Protein AF-A0A6P2CRV0-F1 (afdb_monomer_lite)

Organism: NCBI:txid1210884

Foldseek 3Di:
DDDDPPPPPVVVVVVVVVVVVVFQFLFFWDFPCPALLLLLQVVLCLVCALQQQFAFPFRDPPQPLLLLQVLLLVLLLLVLLQPPDPDHDQAAEEEEEPCRLVSSVLSNLVNNVVVCVVVVHCNSVRAEYEDEYLRPSNQVQSVVLCVCVPRPPRYDYDNADLLGRLVGQCPDPVNDDPDLQRHQEYEAAANLQSFDKKKKAAACAFQQDDPDRDGDHHGFMWIKIKTKTFAPPDDCVVQDPDDSVLSSCLSPDPDSVSSNVCSSVLVRMDMDIDIGTDDLVVDPLSQLVVVVRPVDHGMDMGSNRSVSSVLNNQLNHDQSHKYKYKWFAACVPPDGRHDDDFDDRRSHTGGTDDVVSSCCCQAPVSSVVPCPPRPHKDWAFAPAAAPGIGIIMIHNCQDPSSSVSSNVSRHNVLVVLLVVLLVQLVVCLVVLVLVSNLVSLVSNCVSSVSRLVSLLVNLQCCCPSVVVLVVSLVSLVSSCVSPVRAALSSLLSNLSSCVSVVVLVVSLVSLVSSCVNRVLDLSSLQSVLVSCVVVPVLVSSLVSLVSSCVSPPVCPCVVVSVVSNVVSVVVVVVVVVVVVVVVVVVVVVDPPPDDDDDDDDDDDDDDDDDDDDDDDD

Sequence (617 aa):
MRISYRAGASSIVHLFGTAQSDRIVLQDFTPLADSLEWELGARYFARRGSDAFFTERVPVPFVVNNNGLHSRHAAEVLFSALTFDETPVEQIIVLELGIGLGLFARYFLDAFRDLCIARGADYYDRITYVAADYSERMLLDAVRRGTFQNHPGRYVLRVIDALDPQTAILCDPLLQGATDRPLSAVFLNYVLDCLPTTVLCAGPELTVGAPCSTVYAHGSLHQLCVRTCLARGVDLREYTEYTCTDLVHLAGSANPAERESLLDLFGLFASEYDYRPVRCEDLPYSALIADAVPNREGLMVHCYGAIASLEKILALLHARGIILVNDYPGLEGFESGAQFEHQRYGNGVFVGINFDLLKRYFTDWSCAAGSEFLGSVDWVEPEQSGSQICSRLLGRNINSEVAATFRRCFDGSISLVQDRSAESARVFAEQGRFESAATAYRTALESAPWDWLMINEGANFLTFGLGAAQTGLELARAGLELNPCCSSDLWNSYGDALFALGLVARARSAYKRALDICADDVQARYNLAWVFLHFKEHGEALRVIGEALARDWRGTFRDRLLQKQAEIMADLSRRTQQETRTLLNRVSLYPRSSGNHVTEAQVRNKGHDMRRGVDLM

InterPro domains:
  IPR011990 Tetratricopeptide-like helical domain superfamily [G3DSA:1.25.40.10] (403-590)
  IPR011990 Tetratricopeptide-like helical domain superfamily [SSF48452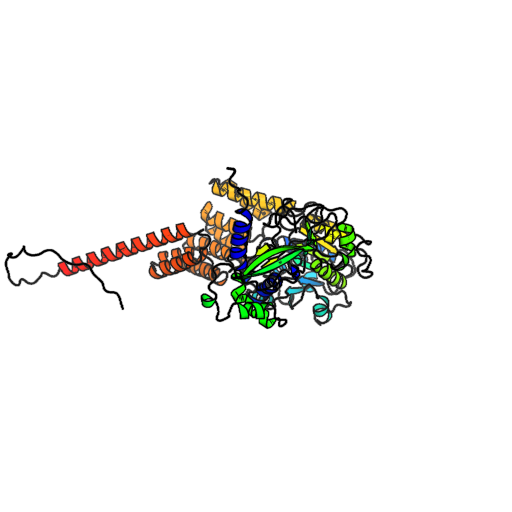] (425-549)
  IPR029063 S-adenosyl-L-methionine-dependent methyltransferase superfamily [SSF53335] (69-197)

pLDDT: mean 83.49, std 17.17, range [29.59, 98.62]

Radius of gyration: 31.62 Å; chains: 1; bounding box: 91×59×115 Å

Structure (mmCIF, N/CA/C/O backbone):
data_AF-A0A6P2CRV0-F1
#
_entry.id   AF-A0A6P2CRV0-F1
#
loop_
_atom_site.group_PDB
_atom_site.id
_atom_site.type_symbol
_atom_site.label_atom_id
_atom_site.label_alt_id
_atom_site.label_comp_id
_atom_site.label_asym_id
_atom_site.label_entity_id
_atom_site.label_seq_id
_atom_site.pdbx_PDB_ins_code
_atom_site.Cartn_x
_atom_site.Cartn_y
_atom_site.Cartn_z
_atom_site.occupancy
_atom_site.B_iso_or_equiv
_atom_site.auth_seq_id
_atom_site.auth_comp_id
_atom_site.auth_asym_id
_atom_site.auth_atom_id
_atom_site.pdbx_PDB_model_num
ATOM 1 N N . MET A 1 1 ? 68.441 -4.371 21.618 1.00 37.34 1 MET A N 1
ATOM 2 C CA . MET A 1 1 ? 67.514 -5.513 21.480 1.00 37.34 1 MET A CA 1
ATOM 3 C C . MET A 1 1 ? 66.153 -4.958 21.058 1.00 37.34 1 MET A C 1
ATOM 5 O O . MET A 1 1 ? 65.368 -4.556 21.901 1.00 37.34 1 MET A O 1
ATOM 9 N N . ARG A 1 2 ? 65.934 -4.775 19.746 1.00 35.38 2 ARG A N 1
ATOM 10 C CA . ARG A 1 2 ? 64.647 -4.318 19.192 1.00 35.38 2 ARG A CA 1
ATOM 11 C C . ARG A 1 2 ? 63.763 -5.554 19.040 1.00 35.38 2 ARG A C 1
ATOM 13 O O . ARG A 1 2 ? 64.056 -6.399 18.201 1.00 35.38 2 ARG A O 1
ATOM 20 N N . ILE A 1 3 ? 62.743 -5.681 19.883 1.00 37.97 3 ILE A N 1
ATOM 21 C CA . ILE A 1 3 ? 61.739 -6.740 19.759 1.00 37.97 3 ILE A CA 1
ATOM 22 C C . ILE A 1 3 ? 60.905 -6.430 18.512 1.00 37.97 3 ILE A C 1
ATOM 24 O O . ILE A 1 3 ? 60.289 -5.372 18.399 1.00 37.97 3 ILE A O 1
ATOM 28 N N . SER A 1 4 ? 60.968 -7.341 17.546 1.00 37.44 4 SER A N 1
ATOM 29 C CA . SER A 1 4 ? 60.244 -7.297 16.279 1.00 37.44 4 SER A CA 1
ATOM 30 C C . SER A 1 4 ? 58.747 -7.529 16.515 1.00 37.44 4 SER A C 1
ATOM 32 O O . SER A 1 4 ? 58.305 -8.663 16.680 1.00 37.44 4 SER A O 1
ATOM 34 N N . TYR A 1 5 ? 57.952 -6.459 16.511 1.00 43.19 5 TYR A N 1
ATOM 35 C CA . TYR A 1 5 ? 56.484 -6.505 16.449 1.00 43.19 5 TYR A CA 1
ATOM 36 C C . TYR A 1 5 ? 56.017 -6.710 14.993 1.00 43.19 5 TYR A C 1
ATOM 38 O O . TYR A 1 5 ? 55.410 -5.830 14.390 1.00 43.19 5 TYR A O 1
ATOM 46 N N . ARG A 1 6 ? 56.342 -7.851 14.370 1.00 44.16 6 ARG A N 1
ATOM 47 C CA . ARG A 1 6 ? 55.861 -8.174 13.003 1.00 44.16 6 ARG A CA 1
ATOM 48 C C . ARG A 1 6 ? 55.024 -9.452 12.886 1.00 44.16 6 ARG A C 1
ATOM 50 O O . ARG A 1 6 ? 54.582 -9.769 11.791 1.00 44.16 6 ARG A O 1
ATOM 57 N N . ALA A 1 7 ? 54.723 -10.137 13.991 1.00 44.84 7 ALA A N 1
ATOM 58 C CA . ALA A 1 7 ? 53.952 -11.390 13.984 1.00 44.84 7 ALA A CA 1
ATOM 59 C C . ALA A 1 7 ? 52.490 -11.268 14.485 1.00 44.84 7 ALA A C 1
ATOM 61 O O . ALA A 1 7 ? 51.840 -12.284 14.702 1.00 44.84 7 ALA A O 1
ATOM 62 N N . GLY A 1 8 ? 51.959 -10.052 14.687 1.00 47.91 8 GLY A N 1
ATOM 63 C CA . GLY A 1 8 ? 50.631 -9.844 15.298 1.00 47.91 8 GLY A CA 1
ATOM 64 C C . GLY A 1 8 ? 49.461 -9.653 14.323 1.00 47.91 8 GLY A C 1
ATOM 65 O O . GLY A 1 8 ? 48.371 -10.151 14.576 1.00 47.91 8 GLY A O 1
ATOM 66 N N . ALA A 1 9 ? 49.663 -8.968 13.194 1.00 49.88 9 ALA A N 1
ATOM 67 C CA . ALA A 1 9 ? 48.550 -8.552 12.330 1.00 49.88 9 ALA A CA 1
ATOM 68 C C . ALA A 1 9 ? 47.923 -9.712 11.530 1.00 49.88 9 ALA A C 1
ATOM 70 O O . ALA A 1 9 ? 46.704 -9.816 11.465 1.00 49.88 9 ALA A O 1
ATOM 71 N N . SER A 1 10 ? 48.741 -10.620 10.982 1.00 55.94 10 SER A N 1
ATOM 72 C CA . SER A 1 10 ? 48.258 -11.777 10.203 1.00 55.94 10 SER A CA 1
ATOM 73 C C . SER A 1 10 ? 47.468 -12.778 11.064 1.00 55.94 10 SER A C 1
ATOM 75 O O . SER A 1 10 ? 46.445 -13.297 10.634 1.00 55.94 10 SER A O 1
ATOM 77 N N . SER A 1 11 ? 47.883 -12.969 12.323 1.00 63.06 11 SER A N 1
ATOM 78 C CA . SER A 1 11 ? 47.183 -13.821 13.297 1.00 63.06 11 SER A CA 1
ATOM 79 C C . SER A 1 11 ? 45.819 -13.243 13.694 1.00 63.06 11 SER A C 1
ATOM 81 O O . SER A 1 11 ? 44.827 -13.963 13.723 1.00 63.06 11 SER A O 1
ATOM 83 N N . ILE A 1 12 ? 45.734 -11.926 13.919 1.00 61.75 12 ILE A N 1
ATOM 84 C CA . ILE A 1 12 ? 44.473 -11.251 14.260 1.00 61.75 12 ILE A CA 1
ATOM 85 C C . ILE A 1 12 ? 43.500 -11.265 13.073 1.00 61.75 12 ILE A C 1
ATOM 87 O O . ILE A 1 12 ? 42.342 -11.627 13.252 1.00 61.75 12 ILE A O 1
ATOM 91 N N . VAL A 1 13 ? 43.960 -10.938 11.860 1.00 66.31 13 VAL A N 1
ATOM 92 C CA . VAL A 1 13 ? 43.127 -10.987 10.641 1.00 66.31 13 VAL A CA 1
ATOM 93 C C . VAL A 1 13 ? 42.628 -12.407 10.373 1.00 66.31 13 VAL A C 1
ATOM 95 O O . VAL A 1 13 ? 41.456 -12.591 10.059 1.00 66.31 13 VAL A O 1
ATOM 98 N N . HIS A 1 14 ? 43.476 -13.419 10.568 1.00 67.25 14 HIS A N 1
ATOM 99 C CA . HIS A 1 14 ? 43.071 -14.817 10.454 1.00 67.25 14 HIS A CA 1
ATOM 100 C C . HIS A 1 14 ? 42.007 -15.195 11.494 1.00 67.25 14 HIS A C 1
ATOM 102 O O . HIS A 1 14 ? 41.016 -15.824 11.137 1.00 67.25 14 HIS A O 1
ATOM 108 N N . LEU A 1 15 ? 42.170 -14.796 12.762 1.00 65.94 15 LEU A N 1
ATOM 109 C CA . LEU A 1 15 ? 41.184 -15.046 13.824 1.00 65.94 15 LEU A CA 1
ATOM 110 C C . LEU A 1 15 ? 39.828 -14.390 13.523 1.00 65.94 15 LEU A C 1
ATOM 112 O O . LEU A 1 15 ? 38.793 -15.034 13.688 1.00 65.94 15 LEU A O 1
ATOM 116 N N . PHE A 1 16 ? 39.827 -13.147 13.029 1.00 63.06 16 PHE A N 1
ATOM 117 C CA . PHE A 1 16 ? 38.606 -12.480 12.562 1.00 63.06 16 PHE A CA 1
ATOM 118 C C . PHE A 1 16 ? 37.990 -13.197 11.354 1.00 63.06 16 PHE A C 1
ATOM 120 O O . PHE A 1 16 ? 36.783 -13.424 11.340 1.00 63.06 16 PHE A O 1
ATOM 127 N N . GLY A 1 17 ? 38.807 -13.612 10.382 1.00 62.59 17 GLY A N 1
ATOM 128 C CA . GLY A 1 17 ? 38.358 -14.364 9.210 1.00 62.59 17 GLY A CA 1
ATOM 129 C C . GLY A 1 17 ? 37.739 -15.716 9.569 1.00 62.59 17 GLY A C 1
ATOM 130 O O . GLY A 1 17 ? 36.696 -16.062 9.027 1.00 62.59 17 GLY A O 1
ATOM 131 N N . THR A 1 18 ? 38.315 -16.438 10.539 1.00 61.38 18 THR A N 1
ATOM 132 C CA . THR A 1 18 ? 37.772 -17.724 11.019 1.00 61.38 18 THR A CA 1
ATOM 133 C C . THR A 1 18 ? 36.414 -17.526 11.704 1.00 61.38 18 THR A C 1
ATOM 135 O O . THR A 1 18 ? 35.458 -18.229 11.401 1.00 61.38 18 THR A O 1
ATOM 138 N N . ALA A 1 19 ? 36.278 -16.502 12.557 1.00 63.19 19 ALA A N 1
ATOM 139 C CA . ALA A 1 19 ? 34.992 -16.168 13.181 1.00 63.19 19 ALA A CA 1
ATOM 140 C C . ALA A 1 19 ? 33.930 -15.694 12.161 1.00 63.19 19 ALA A C 1
ATOM 142 O O . ALA A 1 19 ? 32.720 -15.852 12.366 1.00 63.19 19 ALA A O 1
ATOM 143 N N . GLN A 1 20 ? 34.365 -15.095 11.049 1.00 65.62 20 GLN A N 1
ATOM 144 C CA . GLN A 1 20 ? 33.483 -14.685 9.959 1.00 65.62 20 GLN A CA 1
ATOM 145 C C . GLN A 1 20 ? 33.028 -15.869 9.096 1.00 65.62 20 GLN A C 1
ATOM 147 O O . GLN A 1 20 ? 31.849 -15.895 8.737 1.00 65.62 20 GLN A O 1
ATOM 152 N N . SER A 1 21 ? 33.906 -16.844 8.826 1.00 64.81 21 SER A N 1
ATOM 153 C CA . SER A 1 21 ? 33.663 -17.985 7.929 1.00 64.81 21 SER A CA 1
ATOM 154 C C . SER A 1 21 ? 32.690 -19.042 8.452 1.00 64.81 21 SER A C 1
ATOM 156 O O . SER A 1 21 ? 32.207 -19.844 7.664 1.00 64.81 21 SER A O 1
ATOM 158 N N . ASP A 1 22 ? 32.354 -19.031 9.743 1.00 69.75 22 ASP A N 1
ATOM 159 C CA . ASP A 1 22 ? 31.421 -20.000 10.348 1.00 69.75 22 ASP A CA 1
ATOM 160 C C . ASP A 1 22 ? 29.949 -19.790 9.934 1.00 69.75 22 ASP A C 1
ATOM 162 O O . ASP A 1 22 ? 29.047 -20.487 10.405 1.00 69.75 22 ASP A O 1
ATOM 166 N N . ARG A 1 23 ? 29.669 -18.803 9.075 1.00 81.62 23 ARG A N 1
ATOM 167 C CA . ARG A 1 23 ? 28.313 -18.495 8.624 1.00 81.62 23 ARG A CA 1
ATOM 168 C C . ARG A 1 23 ? 27.905 -19.395 7.460 1.00 81.62 23 ARG A C 1
ATOM 170 O O . ARG A 1 23 ? 28.630 -19.548 6.484 1.00 81.62 23 ARG A O 1
ATOM 177 N N . ILE A 1 24 ? 26.696 -19.936 7.546 1.00 88.38 24 ILE A N 1
ATOM 178 C CA . ILE A 1 24 ? 26.139 -20.817 6.521 1.00 88.38 24 ILE A CA 1
ATOM 179 C C . ILE A 1 24 ? 25.620 -19.964 5.368 1.00 88.38 24 ILE A C 1
ATOM 181 O O . ILE A 1 24 ? 24.669 -19.198 5.538 1.00 88.38 24 ILE A O 1
ATOM 185 N N . VAL A 1 25 ? 26.261 -20.101 4.211 1.00 91.94 25 VAL A N 1
ATOM 186 C CA . VAL A 1 25 ? 25.863 -19.448 2.962 1.00 91.94 25 VAL A CA 1
ATOM 187 C C . VAL A 1 25 ? 24.819 -20.321 2.274 1.00 91.94 25 VAL A C 1
ATOM 189 O O . VAL A 1 25 ? 25.104 -21.471 1.954 1.00 91.94 25 VAL A O 1
ATOM 192 N N . LEU A 1 26 ? 23.619 -19.780 2.064 1.00 93.31 26 LEU A N 1
ATOM 193 C CA . LEU A 1 26 ? 22.522 -20.455 1.362 1.00 93.31 26 LEU A CA 1
ATOM 194 C C . LEU A 1 26 ? 22.611 -20.228 -0.149 1.00 93.31 26 LEU A C 1
ATOM 196 O O . LEU A 1 26 ? 22.396 -21.148 -0.930 1.00 93.31 26 LEU A O 1
ATOM 200 N N . GLN A 1 27 ? 22.973 -19.010 -0.549 1.00 94.25 27 GLN A N 1
ATOM 201 C CA . GLN A 1 27 ? 23.229 -18.619 -1.931 1.00 94.25 27 GLN A CA 1
ATOM 202 C C . GLN A 1 27 ? 24.387 -17.620 -1.927 1.00 94.25 27 GLN A C 1
ATOM 204 O O . GLN A 1 27 ? 24.318 -16.629 -1.201 1.00 94.25 27 GLN A O 1
ATOM 209 N N . ASP A 1 28 ? 25.451 -17.884 -2.689 1.00 93.75 28 ASP A N 1
ATOM 210 C CA . ASP A 1 28 ? 26.589 -16.960 -2.803 1.00 93.75 28 ASP A CA 1
ATOM 211 C C . ASP A 1 28 ? 26.215 -15.700 -3.608 1.00 93.75 28 ASP A C 1
ATOM 213 O O . ASP A 1 28 ? 25.106 -15.594 -4.128 1.00 93.75 28 ASP A O 1
ATOM 217 N N . PHE A 1 29 ? 27.132 -14.734 -3.696 1.00 92.25 29 PHE A N 1
ATOM 218 C CA . PHE A 1 29 ? 26.901 -13.458 -4.375 1.00 92.25 29 PHE A CA 1
ATOM 219 C C . PHE A 1 29 ? 26.375 -13.628 -5.806 1.00 92.25 29 PHE A C 1
ATOM 221 O O . PHE A 1 29 ? 27.089 -14.090 -6.695 1.00 92.25 29 PHE A O 1
ATOM 228 N N . THR A 1 30 ? 25.152 -13.154 -6.026 1.00 94.31 30 THR A N 1
ATOM 229 C CA . THR A 1 30 ? 24.464 -13.107 -7.323 1.00 94.31 30 THR A CA 1
ATOM 230 C C . THR A 1 30 ? 23.858 -11.713 -7.528 1.00 94.31 30 THR A C 1
ATOM 232 O O . THR A 1 30 ? 23.658 -11.018 -6.525 1.00 94.31 30 THR A O 1
ATOM 235 N N . PRO A 1 31 ? 23.586 -11.247 -8.763 1.00 94.94 31 PRO A N 1
ATOM 236 C CA . PRO A 1 31 ? 22.945 -9.950 -8.980 1.00 94.94 31 PRO A CA 1
ATOM 237 C C . PRO A 1 31 ? 21.653 -9.801 -8.169 1.00 94.94 31 PRO A C 1
ATOM 239 O O . PRO A 1 31 ? 20.939 -10.779 -7.957 1.00 94.94 31 PRO A O 1
ATOM 242 N N . LEU A 1 32 ? 21.352 -8.580 -7.715 1.00 91.81 32 LEU A N 1
ATOM 243 C CA . LEU A 1 32 ? 20.224 -8.302 -6.813 1.00 91.81 32 LEU A CA 1
ATOM 244 C C . LEU A 1 32 ? 18.906 -8.967 -7.250 1.00 91.81 32 LEU A C 1
ATOM 246 O O . LEU A 1 32 ? 18.304 -9.684 -6.454 1.00 91.81 32 LEU A O 1
ATOM 250 N N . ALA A 1 33 ? 18.484 -8.768 -8.499 1.00 93.12 33 ALA A N 1
ATOM 251 C CA . ALA A 1 33 ? 17.225 -9.314 -9.015 1.00 93.12 33 ALA A CA 1
ATOM 252 C C . ALA A 1 33 ? 17.201 -10.852 -9.135 1.00 93.12 33 ALA A C 1
ATOM 254 O O . ALA A 1 33 ? 16.123 -11.439 -9.161 1.00 93.12 33 ALA A O 1
ATOM 255 N N . ASP A 1 34 ? 18.371 -11.498 -9.169 1.00 93.19 34 ASP A N 1
ATOM 256 C CA . ASP A 1 34 ? 18.525 -12.960 -9.229 1.00 93.19 34 ASP A CA 1
ATOM 257 C C . ASP A 1 34 ? 18.710 -13.582 -7.833 1.00 93.19 34 ASP A C 1
ATOM 259 O O . ASP A 1 34 ? 18.893 -14.796 -7.682 1.00 93.19 34 ASP A O 1
ATOM 263 N N . SER A 1 35 ? 18.735 -12.749 -6.792 1.00 92.56 35 SER A N 1
ATOM 264 C CA . SER A 1 35 ? 18.952 -13.207 -5.428 1.00 92.56 35 SER A CA 1
ATOM 265 C C . SER A 1 35 ? 17.733 -13.939 -4.877 1.00 92.56 35 SER A C 1
ATOM 267 O O . SER A 1 35 ? 16.580 -13.601 -5.150 1.00 92.56 35 SER A O 1
ATOM 269 N N . LEU A 1 36 ? 18.001 -14.925 -4.024 1.00 91.38 36 LEU A N 1
ATOM 270 C CA . LEU A 1 36 ? 16.984 -15.646 -3.269 1.00 91.38 36 LEU A CA 1
ATOM 271 C C . LEU A 1 36 ? 16.141 -14.677 -2.429 1.00 91.38 36 LEU A C 1
ATOM 273 O O . LEU A 1 36 ? 14.947 -14.882 -2.263 1.00 91.38 36 LEU A O 1
ATOM 277 N N . GLU A 1 37 ? 16.753 -13.603 -1.932 1.00 89.06 37 GLU A N 1
ATOM 278 C CA . GLU A 1 37 ? 16.085 -12.539 -1.178 1.00 89.06 37 GLU A CA 1
ATOM 279 C C . GLU A 1 37 ? 15.044 -11.800 -2.028 1.00 89.06 37 GLU A C 1
ATOM 281 O O . GLU A 1 37 ? 13.920 -11.598 -1.572 1.00 89.06 37 GLU A O 1
ATOM 286 N N . TRP A 1 38 ? 15.381 -11.453 -3.275 1.00 90.31 38 TRP A N 1
ATOM 287 C CA . TRP A 1 38 ? 14.447 -10.820 -4.208 1.00 90.31 38 TRP A CA 1
ATOM 288 C C . TRP A 1 38 ? 13.269 -11.746 -4.537 1.00 90.31 38 TRP A C 1
ATOM 290 O O . TRP A 1 38 ? 12.105 -11.354 -4.443 1.00 90.31 38 TRP A O 1
ATOM 300 N N . GLU A 1 39 ? 13.561 -13.011 -4.850 1.00 90.50 39 GLU A N 1
ATOM 301 C CA . GLU A 1 39 ? 12.539 -14.008 -5.174 1.00 90.50 39 GLU A CA 1
ATOM 302 C C . GLU A 1 39 ? 11.601 -14.302 -3.994 1.00 90.50 39 GLU A C 1
ATOM 304 O O . GLU A 1 39 ? 10.376 -14.293 -4.150 1.00 90.50 39 GLU A O 1
ATOM 309 N N . LEU A 1 40 ? 12.155 -14.576 -2.808 1.00 89.81 40 LEU A N 1
ATOM 310 C CA . LEU A 1 40 ? 11.357 -14.855 -1.615 1.00 89.81 40 LEU A CA 1
ATOM 311 C C . LEU A 1 40 ? 10.560 -13.620 -1.185 1.00 89.81 40 LEU A C 1
ATOM 313 O O . LEU A 1 40 ? 9.418 -13.772 -0.751 1.00 89.81 40 LEU A O 1
ATOM 317 N N . GLY A 1 41 ? 11.105 -12.413 -1.364 1.00 87.88 41 GLY A N 1
ATOM 318 C CA . GLY A 1 41 ? 10.395 -11.161 -1.114 1.00 87.88 41 GLY A CA 1
ATOM 319 C C . GLY A 1 41 ? 9.150 -10.997 -1.986 1.00 87.88 41 GLY A C 1
ATOM 320 O O . GLY A 1 41 ? 8.075 -10.694 -1.465 1.00 87.88 41 GLY A O 1
ATOM 321 N N . ALA A 1 42 ? 9.250 -11.283 -3.287 1.00 85.00 42 ALA A N 1
ATOM 322 C CA . ALA A 1 42 ? 8.091 -11.273 -4.183 1.00 85.00 42 ALA A CA 1
ATOM 323 C C . ALA A 1 42 ? 7.052 -12.340 -3.784 1.00 85.00 42 ALA A C 1
ATOM 325 O O . ALA A 1 42 ? 5.856 -12.073 -3.664 1.00 85.00 42 ALA A O 1
ATOM 326 N N . ARG A 1 43 ? 7.484 -13.569 -3.484 1.00 86.50 43 ARG A N 1
ATOM 327 C CA . ARG A 1 43 ? 6.549 -14.643 -3.094 1.00 86.50 43 ARG A CA 1
ATOM 328 C C . ARG A 1 43 ? 5.897 -14.436 -1.736 1.00 86.50 43 ARG A C 1
ATOM 330 O O . ARG A 1 43 ? 4.779 -14.900 -1.509 1.00 86.50 43 ARG A O 1
ATOM 337 N N . TYR A 1 44 ? 6.578 -13.750 -0.829 1.00 84.44 44 TYR A N 1
ATOM 338 C CA . TYR A 1 44 ? 6.054 -13.439 0.489 1.00 84.44 44 TYR A CA 1
ATOM 339 C C . TYR A 1 44 ? 4.718 -12.675 0.391 1.00 84.44 44 TYR A C 1
ATOM 341 O O . TYR A 1 44 ? 3.746 -13.063 1.046 1.00 84.44 44 TYR A O 1
ATOM 349 N N . PHE A 1 45 ? 4.608 -11.683 -0.496 1.00 77.81 45 PHE A N 1
ATOM 350 C CA . PHE A 1 45 ? 3.344 -10.980 -0.756 1.00 77.81 45 PHE A CA 1
ATOM 351 C C . PHE A 1 45 ? 2.294 -11.863 -1.427 1.00 77.81 45 PHE A C 1
ATOM 353 O O . PHE A 1 45 ? 1.120 -11.812 -1.049 1.00 77.81 45 PHE A O 1
ATOM 360 N N . ALA A 1 46 ? 2.704 -12.715 -2.373 1.00 84.06 46 ALA A N 1
ATOM 361 C CA . ALA A 1 46 ? 1.803 -13.675 -3.007 1.00 84.06 46 ALA A CA 1
ATOM 362 C C . ALA A 1 46 ? 1.123 -14.590 -1.975 1.00 84.06 46 ALA A C 1
ATOM 364 O O . ALA A 1 46 ? -0.087 -14.813 -2.032 1.00 84.06 46 ALA A O 1
ATOM 365 N N . ARG A 1 47 ? 1.881 -15.064 -0.978 1.00 84.88 47 ARG A N 1
ATOM 366 C CA . ARG A 1 47 ? 1.371 -15.957 0.069 1.00 84.88 47 ARG A CA 1
ATOM 367 C C . ARG A 1 47 ? 0.589 -15.224 1.161 1.00 84.88 47 ARG A C 1
ATOM 369 O O . ARG A 1 47 ? -0.433 -15.737 1.619 1.00 84.88 47 ARG A O 1
ATOM 376 N N . ARG A 1 48 ? 1.055 -14.051 1.607 1.00 82.31 48 ARG A N 1
ATOM 377 C CA . ARG A 1 48 ? 0.441 -13.302 2.724 1.00 82.31 48 ARG A CA 1
ATOM 378 C C . ARG A 1 48 ? -0.788 -12.498 2.307 1.00 82.31 48 ARG A C 1
ATOM 380 O O . ARG A 1 48 ? -1.683 -12.313 3.129 1.00 82.31 48 ARG A O 1
ATOM 387 N N . GLY A 1 49 ? -0.853 -12.034 1.059 1.00 86.12 49 GLY A N 1
ATOM 388 C CA . GLY A 1 49 ? -1.925 -11.158 0.589 1.00 86.12 49 GLY A CA 1
ATOM 389 C C . GLY A 1 49 ? -2.040 -9.885 1.421 1.00 86.12 49 GLY A C 1
ATOM 390 O O . GLY A 1 49 ? -1.037 -9.271 1.784 1.00 86.12 49 GLY A O 1
ATOM 391 N N . SER A 1 50 ? -3.275 -9.515 1.773 1.00 83.00 50 SER A N 1
ATOM 392 C CA . SER A 1 50 ? -3.537 -8.262 2.492 1.00 83.00 50 SER A CA 1
ATOM 393 C C . SER A 1 50 ? -2.946 -8.218 3.908 1.00 83.00 50 SER A C 1
ATOM 395 O O . SER A 1 50 ? -2.748 -7.135 4.456 1.00 83.00 50 SER A O 1
ATOM 397 N N . ASP A 1 51 ? -2.615 -9.367 4.505 1.00 81.06 51 ASP A N 1
ATOM 398 C CA . ASP A 1 51 ? -2.082 -9.426 5.871 1.00 81.06 51 ASP A CA 1
ATOM 399 C C . ASP A 1 51 ? -0.677 -8.814 5.989 1.00 81.06 51 ASP A C 1
ATOM 401 O O . ASP A 1 51 ? -0.297 -8.376 7.083 1.00 81.06 51 ASP A O 1
ATOM 405 N N . ALA A 1 52 ? 0.061 -8.721 4.874 1.00 78.88 52 ALA A N 1
ATOM 406 C CA . ALA A 1 52 ? 1.370 -8.069 4.799 1.00 78.88 52 ALA A CA 1
ATOM 407 C C . ALA A 1 52 ? 1.317 -6.567 5.155 1.00 78.88 52 ALA A C 1
ATOM 409 O O . ALA A 1 52 ? 2.325 -5.983 5.553 1.00 78.88 52 ALA A O 1
ATOM 410 N N . PHE A 1 53 ? 0.139 -5.941 5.061 1.00 77.38 53 PHE A N 1
ATOM 411 C CA . PHE A 1 53 ? -0.063 -4.526 5.385 1.00 77.38 53 PHE A CA 1
ATOM 412 C C . PHE A 1 53 ? -0.416 -4.267 6.856 1.00 77.38 53 PHE A C 1
ATOM 414 O O . PHE A 1 53 ? -0.286 -3.134 7.315 1.00 77.38 53 PHE A O 1
ATOM 421 N N . PHE A 1 54 ? -0.864 -5.283 7.605 1.00 71.25 54 PHE A N 1
ATOM 422 C CA . PHE A 1 54 ? -1.440 -5.085 8.948 1.00 71.25 54 PHE A CA 1
ATOM 423 C C . PHE A 1 54 ? -0.710 -5.826 10.063 1.00 71.25 54 PHE A C 1
ATOM 425 O O . PHE A 1 54 ? -0.667 -5.342 11.188 1.00 71.25 54 PHE A O 1
ATOM 432 N N . THR A 1 55 ? -0.173 -7.013 9.780 1.00 65.69 55 THR A N 1
ATOM 433 C CA . THR A 1 55 ? 0.274 -7.959 10.825 1.00 65.69 55 THR A CA 1
ATOM 434 C C . THR A 1 55 ? 1.791 -8.029 10.981 1.00 65.69 55 THR A C 1
ATOM 436 O O . THR A 1 55 ? 2.313 -8.858 11.719 1.00 65.69 55 THR A O 1
ATOM 439 N N . GLU A 1 56 ? 2.518 -7.159 10.285 1.00 65.69 56 GLU A N 1
ATOM 440 C CA . GLU A 1 56 ? 3.976 -7.190 10.250 1.00 65.69 56 GLU A CA 1
ATOM 441 C C . GLU A 1 56 ? 4.619 -6.233 11.249 1.00 65.69 56 GLU A C 1
ATOM 443 O O . GLU A 1 56 ? 4.081 -5.179 11.591 1.00 65.69 56 GLU A O 1
ATOM 448 N N . ARG A 1 57 ? 5.836 -6.577 11.689 1.00 57.94 57 ARG A N 1
ATOM 449 C CA . ARG A 1 57 ? 6.644 -5.699 12.556 1.00 57.94 57 ARG A CA 1
ATOM 450 C C . ARG A 1 57 ? 6.973 -4.374 11.852 1.00 57.94 57 ARG A C 1
ATOM 452 O O . ARG A 1 57 ? 6.955 -3.299 12.449 1.00 57.94 57 ARG A O 1
ATOM 459 N N . VAL A 1 58 ? 7.258 -4.423 10.560 1.00 56.09 58 VAL A N 1
ATOM 460 C CA . VAL A 1 58 ? 7.421 -3.223 9.736 1.00 56.09 58 VAL A CA 1
ATOM 461 C C . VAL A 1 58 ? 6.452 -3.370 8.571 1.00 56.09 58 VAL A C 1
ATOM 463 O O . VAL A 1 58 ? 6.825 -3.979 7.575 1.00 56.09 58 VAL A O 1
ATOM 466 N N . PRO A 1 59 ? 5.192 -2.920 8.710 1.00 60.16 59 PRO A N 1
ATOM 467 C CA . PRO A 1 59 ? 4.224 -3.049 7.631 1.00 60.16 59 PRO A CA 1
ATOM 468 C C . PRO A 1 59 ? 4.667 -2.220 6.426 1.00 60.16 59 PRO A C 1
ATOM 470 O O . PRO A 1 59 ? 5.340 -1.195 6.574 1.00 60.16 59 PRO A O 1
ATOM 473 N N . VAL A 1 60 ? 4.272 -2.663 5.233 1.00 62.56 60 VAL A N 1
ATOM 474 C CA . VAL A 1 60 ? 4.479 -1.892 4.003 1.00 62.56 60 VAL A CA 1
ATOM 475 C C . VAL A 1 60 ? 3.776 -0.538 4.135 1.00 62.56 60 VAL A C 1
ATOM 477 O O . VAL A 1 60 ? 2.612 -0.515 4.540 1.00 62.56 60 VAL A O 1
ATOM 480 N N . PRO A 1 61 ? 4.432 0.592 3.811 1.00 67.00 61 PRO A N 1
ATOM 481 C CA . PRO A 1 61 ? 3.856 1.929 3.935 1.00 67.00 61 PRO A CA 1
ATOM 482 C C . PRO A 1 61 ? 2.821 2.209 2.829 1.00 67.00 61 PRO A C 1
ATOM 484 O O . PRO A 1 61 ? 2.988 3.090 1.997 1.00 67.00 61 PRO A O 1
ATOM 487 N N . PHE A 1 62 ? 1.705 1.479 2.830 1.00 70.19 62 PHE A N 1
ATOM 488 C CA . PHE A 1 62 ? 0.670 1.564 1.791 1.00 70.19 62 PHE A CA 1
ATOM 489 C C . PHE A 1 62 ? -0.152 2.858 1.844 1.00 70.19 62 PHE A C 1
ATOM 491 O O . PHE A 1 62 ? -0.873 3.190 0.908 1.00 70.19 62 PHE A O 1
ATOM 498 N N . VAL A 1 63 ? -0.090 3.578 2.958 1.00 69.88 63 VAL A N 1
ATOM 499 C CA . VAL A 1 63 ? -0.983 4.691 3.282 1.00 69.88 63 VAL A CA 1
ATOM 500 C C . VAL A 1 63 ? -0.857 5.869 2.304 1.00 69.88 63 VAL A C 1
ATOM 502 O O . VAL A 1 63 ? -1.863 6.509 2.001 1.00 69.88 63 VAL A O 1
ATOM 505 N N . VAL A 1 64 ? 0.340 6.117 1.765 1.00 71.62 64 VAL A N 1
ATOM 506 C CA . VAL A 1 64 ? 0.679 7.354 1.034 1.00 71.62 64 VAL A CA 1
ATOM 507 C C . VAL A 1 64 ? -0.159 7.558 -0.247 1.00 71.62 64 VAL A C 1
ATOM 509 O O . VAL A 1 64 ? -0.557 8.681 -0.537 1.00 71.62 64 VAL A O 1
ATOM 512 N N . ASN A 1 65 ? -0.530 6.496 -0.974 1.00 74.12 65 ASN A N 1
ATOM 513 C CA . ASN A 1 65 ? -1.401 6.570 -2.163 1.00 74.12 65 ASN A CA 1
ATOM 514 C C . ASN A 1 65 ? -2.800 5.998 -1.908 1.00 74.12 65 ASN A C 1
ATOM 516 O O . ASN A 1 65 ? -3.653 6.042 -2.792 1.00 74.12 65 ASN A O 1
ATOM 520 N N . ASN A 1 66 ? -3.059 5.485 -0.704 1.00 82.25 66 ASN A N 1
ATOM 521 C CA . ASN A 1 66 ? -4.341 4.890 -0.334 1.00 82.25 66 ASN A CA 1
ATOM 522 C C . ASN A 1 66 ? -5.168 5.786 0.601 1.00 82.25 66 ASN A C 1
ATOM 524 O O . ASN A 1 66 ? -6.152 5.321 1.170 1.00 82.25 66 ASN A O 1
ATOM 528 N N . ASN A 1 67 ? -4.815 7.066 0.752 1.00 82.31 67 ASN A N 1
ATOM 529 C CA . ASN A 1 67 ? -5.630 8.067 1.454 1.00 82.31 67 ASN A CA 1
ATOM 530 C C . ASN A 1 67 ? -6.747 8.675 0.575 1.00 82.31 67 ASN A C 1
ATOM 532 O O . ASN A 1 67 ? -7.581 9.424 1.070 1.00 82.31 67 ASN A O 1
ATOM 536 N N . GLY A 1 68 ? -6.772 8.356 -0.724 1.00 85.75 68 GLY A N 1
ATOM 537 C CA . GLY A 1 68 ? -7.792 8.792 -1.684 1.00 85.75 68 GLY A CA 1
ATOM 538 C C . GLY A 1 68 ? -7.462 10.062 -2.474 1.00 85.75 68 GLY A C 1
ATOM 539 O O . GLY A 1 68 ? -8.163 10.349 -3.446 1.00 85.75 68 GLY A O 1
ATOM 540 N N . LEU A 1 69 ? -6.395 10.796 -2.131 1.00 87.06 69 LEU A N 1
ATOM 541 C CA . LEU A 1 69 ? -5.992 12.006 -2.859 1.00 87.06 69 LEU A CA 1
ATOM 542 C C . LEU A 1 69 ? -5.548 11.682 -4.291 1.00 87.06 69 LEU A C 1
ATOM 544 O O . LEU A 1 69 ? -6.163 12.145 -5.253 1.00 87.06 69 LEU A O 1
ATOM 548 N N . HIS A 1 70 ? -4.536 10.822 -4.440 1.00 90.38 70 HIS A N 1
ATOM 549 C CA . HIS A 1 70 ? -4.015 10.428 -5.753 1.00 90.38 70 HIS A CA 1
ATOM 550 C C . HIS A 1 70 ? -5.081 9.756 -6.633 1.00 90.38 70 HIS A C 1
ATOM 552 O O . HIS A 1 70 ? -5.106 9.973 -7.842 1.00 90.38 70 HIS A O 1
ATOM 558 N N . SER A 1 71 ? -6.008 8.997 -6.043 1.00 93.69 71 SER A N 1
ATOM 559 C CA . SER A 1 71 ? -7.096 8.332 -6.771 1.00 93.69 71 SER A CA 1
ATOM 560 C C . SER A 1 71 ? -8.101 9.322 -7.364 1.00 93.69 71 SER A C 1
ATOM 562 O O . SER A 1 71 ? -8.524 9.172 -8.509 1.00 93.69 71 SER A O 1
ATOM 564 N N . ARG A 1 72 ? -8.458 10.373 -6.613 1.00 93.19 72 ARG A N 1
ATOM 565 C CA . ARG A 1 72 ? -9.325 11.461 -7.099 1.00 93.19 72 ARG A CA 1
ATOM 566 C C . ARG A 1 72 ? -8.655 12.257 -8.208 1.00 93.19 72 ARG A C 1
ATOM 568 O O . ARG A 1 72 ? -9.270 12.535 -9.233 1.00 93.19 72 ARG A O 1
ATOM 575 N N . HIS A 1 73 ? -7.381 12.570 -8.024 1.00 94.56 73 HIS A N 1
ATOM 576 C CA . HIS A 1 73 ? -6.574 13.254 -9.025 1.00 94.56 73 HIS A CA 1
ATOM 577 C C . HIS A 1 73 ? -6.444 12.436 -10.315 1.00 94.56 73 HIS A C 1
ATOM 579 O O . HIS A 1 73 ? -6.611 12.977 -11.406 1.00 94.56 73 HIS A O 1
ATOM 585 N N . ALA A 1 74 ? -6.252 11.119 -10.213 1.00 97.19 74 ALA A N 1
ATOM 586 C CA . ALA A 1 74 ? -6.270 10.224 -11.366 1.00 97.19 74 ALA A CA 1
ATOM 587 C C . ALA A 1 74 ? -7.633 10.228 -12.087 1.00 97.19 74 ALA A C 1
ATOM 589 O O . ALA A 1 74 ? -7.672 10.227 -13.319 1.00 97.19 74 ALA A O 1
ATOM 590 N N . ALA A 1 75 ? -8.746 10.293 -11.345 1.00 97.88 75 ALA A N 1
ATOM 591 C CA . ALA A 1 75 ? -10.088 10.418 -11.919 1.00 97.88 75 ALA A CA 1
ATOM 592 C C . ALA A 1 75 ? -10.271 11.734 -12.693 1.00 97.88 75 ALA A C 1
ATOM 594 O O . ALA A 1 75 ? -10.814 11.707 -13.797 1.00 97.88 75 ALA A O 1
ATOM 595 N N . GLU A 1 76 ? -9.773 12.864 -12.174 1.00 97.19 76 GLU A N 1
ATOM 596 C CA . GLU A 1 76 ? -9.782 14.149 -12.893 1.00 97.19 76 GLU A CA 1
ATOM 597 C C . GLU A 1 76 ? -8.962 14.097 -14.189 1.00 97.19 76 GLU A C 1
ATOM 599 O O . GLU A 1 76 ? -9.428 14.562 -15.232 1.00 97.19 76 GLU A O 1
ATOM 604 N N . VAL A 1 77 ? -7.765 13.504 -14.145 1.00 97.38 77 VAL A N 1
ATOM 605 C CA . VAL A 1 77 ? -6.893 13.386 -15.324 1.00 97.38 77 VAL A CA 1
ATOM 606 C C . VAL A 1 77 ? -7.532 12.498 -16.394 1.00 97.38 77 VAL A C 1
ATOM 608 O O . VAL A 1 77 ? -7.573 12.899 -17.558 1.00 97.38 77 VAL A O 1
ATOM 611 N N . LEU A 1 78 ? -8.094 11.338 -16.026 1.00 96.88 78 LEU A N 1
ATOM 612 C CA . LEU A 1 78 ? -8.802 10.495 -16.995 1.00 96.88 78 LEU A CA 1
ATOM 613 C C . LEU A 1 78 ? -10.039 11.201 -17.558 1.00 96.88 78 LEU A C 1
ATOM 615 O O . LEU A 1 78 ? -10.282 11.151 -18.761 1.00 96.88 78 LEU A O 1
ATOM 619 N N . PHE A 1 79 ? -10.819 11.877 -16.712 1.00 96.12 79 PHE A N 1
ATOM 620 C CA . PHE A 1 79 ? -12.002 12.606 -17.165 1.00 96.12 79 PHE A CA 1
ATOM 621 C C . PHE A 1 79 ? -11.636 13.681 -18.200 1.00 96.12 79 PHE A C 1
ATOM 623 O O . PHE A 1 79 ? -12.296 13.797 -19.237 1.00 96.12 79 PHE A O 1
ATOM 630 N N . SER A 1 80 ? -10.554 14.429 -17.957 1.00 94.81 80 SER A N 1
ATOM 631 C CA . SER A 1 80 ? -10.004 15.395 -18.916 1.00 94.81 80 SER A CA 1
ATOM 632 C C . SER A 1 80 ? -9.589 14.713 -20.226 1.00 94.81 80 SER A C 1
ATOM 634 O O . SER A 1 80 ? -9.958 15.184 -21.302 1.00 94.81 80 SER A O 1
ATOM 636 N N . ALA A 1 81 ? -8.923 13.555 -20.154 1.00 93.12 81 ALA A N 1
ATOM 637 C CA . ALA A 1 81 ? -8.491 12.805 -21.336 1.00 93.12 81 ALA A CA 1
ATOM 638 C C . ALA A 1 81 ? -9.658 12.288 -22.196 1.00 93.12 81 ALA A C 1
ATOM 640 O O . ALA A 1 81 ? -9.534 12.205 -23.418 1.00 93.12 81 ALA A O 1
ATOM 641 N N . LEU A 1 82 ? -10.800 11.972 -21.580 1.00 92.12 82 LEU A N 1
ATOM 642 C CA . LEU A 1 82 ? -11.996 11.497 -22.283 1.00 92.12 82 LEU A CA 1
ATOM 643 C C . LEU A 1 82 ? -12.827 12.623 -22.912 1.00 92.12 82 LEU A C 1
ATOM 645 O O . LEU A 1 82 ? -13.505 12.386 -23.905 1.00 92.12 82 LEU A O 1
ATOM 649 N N . THR A 1 83 ? -12.784 13.834 -22.352 1.00 87.75 83 THR A N 1
ATOM 650 C CA . THR A 1 83 ? -13.657 14.956 -22.756 1.00 87.75 83 THR A CA 1
ATOM 651 C C . THR A 1 83 ? -13.177 15.683 -24.015 1.00 87.75 83 THR A C 1
ATOM 653 O O . THR A 1 83 ? -13.934 16.421 -24.635 1.00 87.75 83 THR A O 1
ATOM 656 N N . PHE A 1 84 ? -11.922 15.491 -24.405 1.00 71.75 84 PHE A N 1
ATOM 657 C CA . PHE A 1 84 ? -11.262 16.342 -25.392 1.00 71.75 84 PHE A CA 1
ATOM 658 C C . PHE A 1 84 ? -11.751 16.205 -26.852 1.00 71.75 84 PHE A C 1
ATOM 660 O O . PHE A 1 84 ? -11.474 17.094 -27.651 1.00 71.75 84 PHE A O 1
ATOM 667 N N . ASP A 1 85 ? -12.452 15.137 -27.242 1.00 65.81 85 ASP A N 1
ATOM 668 C CA . ASP A 1 85 ? -12.759 14.861 -28.658 1.00 65.81 85 ASP A CA 1
ATOM 669 C C . ASP A 1 85 ? -14.237 14.493 -28.872 1.00 65.81 85 ASP A C 1
ATOM 671 O O . ASP A 1 85 ? -14.851 13.837 -28.032 1.00 65.81 85 ASP A O 1
ATOM 675 N N . GLU A 1 86 ? -14.792 14.878 -30.025 1.00 59.28 86 GLU A N 1
ATOM 676 C CA . GLU A 1 86 ? -16.161 14.550 -30.445 1.00 59.28 86 GLU A CA 1
ATOM 677 C C . GLU A 1 86 ? -16.328 13.060 -30.775 1.00 59.28 86 GLU A C 1
ATOM 679 O O . GLU A 1 86 ? -17.449 12.553 -30.746 1.00 59.28 86 GLU A O 1
ATOM 684 N N . THR A 1 87 ? -15.232 12.344 -31.072 1.00 67.44 87 THR A N 1
ATOM 685 C CA . THR A 1 87 ? -15.285 10.898 -31.331 1.00 67.44 87 THR A CA 1
ATOM 686 C C . THR A 1 87 ? -15.395 10.131 -30.011 1.00 67.44 87 THR A C 1
ATOM 688 O O . THR A 1 87 ? -14.402 10.068 -29.264 1.00 67.44 87 THR A O 1
ATOM 691 N N . PRO A 1 88 ? -16.545 9.492 -29.723 1.00 69.88 88 PRO A N 1
ATOM 692 C CA . PRO A 1 88 ? -16.715 8.747 -28.491 1.00 69.88 88 PRO A CA 1
ATOM 693 C C . PRO A 1 88 ? -15.713 7.594 -28.474 1.00 69.88 88 PRO A C 1
ATOM 695 O O . PRO A 1 88 ? -15.661 6.785 -29.397 1.00 69.88 88 PRO A O 1
ATOM 698 N N . VAL A 1 89 ? -14.946 7.467 -27.388 1.00 74.56 89 VAL A N 1
ATOM 699 C CA . VAL A 1 89 ? -14.469 6.131 -26.990 1.00 74.56 89 VAL A CA 1
ATOM 700 C C . VAL A 1 89 ? -15.737 5.277 -26.840 1.00 74.56 89 VAL A C 1
ATOM 702 O O . VAL A 1 89 ? -16.755 5.847 -26.473 1.00 74.56 89 VAL A O 1
ATOM 705 N N . GLU A 1 90 ? -15.767 3.977 -27.113 1.00 79.00 90 GLU A N 1
ATOM 706 C CA . GLU A 1 90 ? -16.976 3.160 -26.850 1.00 79.00 90 GLU A CA 1
ATOM 707 C C . GLU A 1 90 ? -16.881 2.452 -25.495 1.00 79.00 90 GLU A C 1
ATOM 709 O O . GLU A 1 90 ? -17.780 2.559 -24.663 1.00 79.00 90 GLU A O 1
ATOM 714 N N . GLN A 1 91 ? -15.736 1.828 -25.219 1.00 85.94 91 GLN A N 1
ATOM 715 C CA . GLN A 1 91 ? -15.446 1.141 -23.963 1.00 85.94 91 GLN A CA 1
ATOM 716 C C . GLN A 1 91 ? -14.247 1.793 -23.274 1.00 85.94 91 GLN A C 1
ATOM 718 O O . GLN A 1 91 ? -13.213 2.010 -23.901 1.00 85.94 91 GLN A O 1
ATOM 723 N N . ILE A 1 92 ? -14.382 2.112 -21.985 1.00 93.88 92 ILE A N 1
ATOM 724 C CA . ILE A 1 92 ? -13.303 2.727 -21.202 1.00 93.88 92 ILE A CA 1
ATOM 725 C C . ILE A 1 92 ? -12.693 1.642 -20.327 1.00 93.88 92 ILE A C 1
ATOM 727 O O . ILE A 1 92 ? -13.250 1.287 -19.291 1.00 93.88 92 ILE A O 1
ATOM 731 N N . ILE A 1 93 ? -11.557 1.098 -20.750 1.00 95.75 93 ILE A N 1
ATOM 732 C CA . ILE A 1 93 ? -10.840 0.079 -19.980 1.00 95.75 93 ILE A CA 1
ATOM 733 C C . ILE A 1 93 ? -9.716 0.765 -19.212 1.00 95.75 93 ILE A C 1
ATOM 735 O O . ILE A 1 93 ? -8.822 1.367 -19.810 1.00 95.75 93 ILE A O 1
ATOM 739 N N . VAL A 1 94 ? -9.778 0.686 -17.888 1.00 97.88 94 VAL A N 1
ATOM 740 C CA . VAL A 1 94 ? -8.739 1.190 -16.986 1.00 97.88 94 VAL A CA 1
ATOM 741 C C . VAL A 1 94 ? -8.043 -0.005 -16.367 1.00 97.88 94 VAL A C 1
ATOM 743 O O . VAL A 1 94 ? -8.721 -0.869 -15.827 1.00 97.88 94 VAL A O 1
ATOM 746 N N . LEU A 1 95 ? -6.719 -0.064 -16.436 1.00 98.06 95 LEU A N 1
ATOM 747 C CA . LEU A 1 95 ? -5.923 -1.091 -15.772 1.00 98.06 95 LEU A CA 1
ATOM 748 C C . LEU A 1 95 ? -5.217 -0.496 -14.560 1.00 98.06 95 LEU A C 1
ATOM 750 O O . LEU A 1 95 ? -4.503 0.487 -14.695 1.00 98.06 95 LEU A O 1
ATOM 754 N N . GLU A 1 96 ? -5.342 -1.123 -13.401 1.00 98.25 96 GLU A N 1
ATOM 755 C CA . GLU A 1 96 ? -4.427 -0.906 -12.284 1.00 98.25 96 GLU A CA 1
ATOM 756 C C . GLU A 1 96 ? -3.639 -2.188 -12.050 1.00 98.25 96 GLU A C 1
ATOM 758 O O . GLU A 1 96 ? -4.236 -3.239 -11.816 1.00 98.25 96 GLU A O 1
ATOM 763 N N . LEU A 1 97 ? -2.311 -2.101 -12.133 1.00 96.31 97 LEU A N 1
ATOM 764 C CA . LEU A 1 97 ? -1.421 -3.187 -11.726 1.00 96.31 97 LEU A CA 1
ATOM 765 C C . LEU A 1 97 ? -1.006 -2.953 -10.272 1.00 96.31 97 LEU A C 1
ATOM 767 O O . LEU A 1 97 ? -0.756 -1.813 -9.889 1.00 96.31 97 LEU A O 1
ATOM 771 N N . GLY A 1 98 ? -0.928 -4.029 -9.489 1.00 92.69 98 GLY A N 1
ATOM 772 C CA . GLY A 1 98 ? -0.548 -3.984 -8.075 1.00 92.69 98 GLY A CA 1
ATOM 773 C C . GLY A 1 98 ? -1.594 -3.308 -7.193 1.00 92.69 98 GLY A C 1
ATOM 774 O O . GLY A 1 98 ? -1.272 -2.397 -6.437 1.00 92.69 98 GLY A O 1
ATOM 775 N N . ILE A 1 99 ? -2.857 -3.739 -7.274 1.00 92.44 99 ILE A N 1
ATOM 776 C CA . ILE A 1 99 ? -3.953 -3.077 -6.545 1.00 92.44 99 ILE A CA 1
ATOM 777 C C . ILE A 1 99 ? -3.784 -3.070 -5.019 1.00 92.44 99 ILE A C 1
ATOM 779 O O . ILE A 1 99 ? -4.439 -2.276 -4.336 1.00 92.44 99 ILE A O 1
ATOM 783 N N . GLY A 1 100 ? -2.990 -3.991 -4.457 1.00 90.44 100 GLY A N 1
ATOM 784 C CA . GLY A 1 100 ? -2.854 -4.160 -3.013 1.00 90.44 100 GLY A CA 1
ATOM 785 C C . GLY A 1 100 ? -4.219 -4.318 -2.331 1.00 90.44 100 GLY A C 1
ATOM 786 O O . GLY A 1 100 ? -4.975 -5.247 -2.599 1.00 90.44 100 GLY A O 1
ATOM 787 N N . LEU A 1 101 ? -4.581 -3.375 -1.458 1.00 88.88 101 LEU A N 1
ATOM 788 C CA . LEU A 1 101 ? -5.875 -3.391 -0.758 1.00 88.88 101 LEU A CA 1
ATOM 789 C C . LEU A 1 101 ? -7.083 -3.025 -1.648 1.00 88.88 101 LEU A C 1
ATOM 791 O O . LEU A 1 101 ? -8.228 -3.171 -1.210 1.00 88.88 101 LEU A O 1
ATOM 795 N N . GLY A 1 102 ? -6.843 -2.521 -2.863 1.00 92.31 102 GLY A N 1
ATOM 796 C CA . GLY A 1 102 ? -7.856 -2.032 -3.804 1.00 92.31 102 GLY A CA 1
ATOM 797 C C . GLY A 1 102 ? -8.465 -0.676 -3.430 1.00 92.31 102 GLY A C 1
ATOM 798 O O . GLY A 1 102 ? -9.456 -0.258 -4.030 1.00 92.31 102 GLY A O 1
ATOM 799 N N . LEU A 1 103 ? -7.912 0.013 -2.425 1.00 91.75 103 LEU A N 1
ATOM 800 C CA . LEU A 1 103 ? -8.419 1.311 -1.976 1.0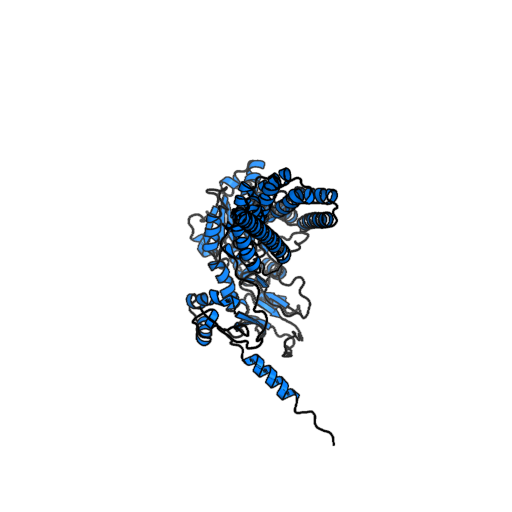0 91.75 103 LEU A CA 1
ATOM 801 C C . LEU A 1 103 ? -8.264 2.385 -3.052 1.00 91.75 103 LEU A C 1
ATOM 803 O O . LEU A 1 103 ? -9.204 3.149 -3.263 1.00 91.75 103 LEU A O 1
ATOM 807 N N . PHE A 1 104 ? -7.131 2.412 -3.761 1.00 93.81 104 PHE A N 1
ATOM 808 C CA . PHE A 1 104 ? -6.938 3.346 -4.865 1.00 93.81 104 PHE A CA 1
ATOM 809 C C . PHE A 1 104 ? -8.036 3.189 -5.926 1.00 93.81 104 PHE A C 1
ATOM 811 O O . PHE A 1 104 ? -8.735 4.156 -6.227 1.00 93.81 104 PHE A O 1
ATOM 818 N N . ALA A 1 105 ? -8.260 1.964 -6.412 1.00 95.44 105 ALA A N 1
ATOM 819 C CA . ALA A 1 105 ? -9.335 1.642 -7.348 1.00 95.44 105 ALA A CA 1
ATOM 820 C C . ALA A 1 105 ? -10.717 2.085 -6.856 1.00 95.44 105 ALA A C 1
ATOM 822 O O . ALA A 1 105 ? -11.482 2.705 -7.596 1.00 95.44 105 ALA A O 1
ATOM 823 N N . ARG A 1 106 ? -11.048 1.786 -5.594 1.00 93.88 106 ARG A N 1
ATOM 824 C CA . ARG A 1 106 ? -12.323 2.186 -4.993 1.00 93.88 106 ARG A CA 1
ATOM 825 C C . ARG A 1 106 ? -12.485 3.706 -5.000 1.00 93.88 106 ARG A C 1
ATOM 827 O O . ARG A 1 106 ? -13.494 4.203 -5.487 1.00 93.88 106 ARG A O 1
ATOM 834 N N . TYR A 1 107 ? -11.506 4.442 -4.477 1.00 93.75 107 TYR A N 1
ATOM 835 C CA . TYR A 1 107 ? -11.588 5.901 -4.395 1.00 93.75 107 TYR A CA 1
ATOM 836 C C . TYR A 1 107 ? -11.596 6.561 -5.764 1.00 93.75 107 TYR A C 1
ATOM 838 O O . TYR A 1 107 ? -12.291 7.557 -5.955 1.00 93.75 107 TYR A O 1
ATOM 846 N N . PHE A 1 108 ? -10.874 5.986 -6.722 1.00 96.94 108 PHE A N 1
ATOM 847 C CA . PHE A 1 108 ? -10.938 6.397 -8.112 1.00 96.94 108 PHE A CA 1
ATOM 848 C C . PHE A 1 108 ? -12.360 6.225 -8.656 1.00 96.94 108 PHE A C 1
ATOM 850 O O . PHE A 1 108 ? -12.916 7.173 -9.199 1.00 96.94 108 PHE A O 1
ATOM 857 N N . LEU A 1 109 ? -12.977 5.051 -8.486 1.00 97.50 109 LEU A N 1
ATOM 858 C CA . LEU A 1 109 ? -14.320 4.771 -9.001 1.00 97.50 109 LEU A CA 1
ATOM 859 C C . LEU A 1 109 ? -15.395 5.640 -8.339 1.00 97.50 109 LEU A C 1
ATOM 861 O O . LEU A 1 109 ? -16.295 6.116 -9.034 1.00 97.50 109 LEU A O 1
ATOM 865 N N . ASP A 1 110 ? -15.300 5.876 -7.028 1.00 95.31 110 ASP A N 1
ATOM 866 C CA . ASP A 1 110 ? -16.174 6.808 -6.309 1.00 95.31 110 ASP A CA 1
ATOM 867 C C . ASP A 1 110 ? -16.034 8.228 -6.884 1.00 95.31 110 ASP A C 1
ATOM 869 O O . ASP A 1 110 ? -17.024 8.833 -7.294 1.00 95.31 110 ASP A O 1
ATOM 873 N N . ALA A 1 111 ? -14.803 8.731 -7.008 1.00 96.19 111 ALA A N 1
ATOM 874 C CA . ALA A 1 111 ? -14.533 10.063 -7.544 1.00 96.19 111 ALA A CA 1
ATOM 875 C C . ALA A 1 111 ? -14.960 10.217 -9.007 1.00 96.19 111 ALA A C 1
ATOM 877 O O . ALA A 1 111 ? -15.538 11.233 -9.389 1.00 96.19 111 ALA A O 1
ATOM 878 N N . PHE A 1 112 ? -14.696 9.204 -9.829 1.00 98.06 112 PHE A N 1
ATOM 879 C CA . PHE A 1 112 ? -15.016 9.209 -11.247 1.00 98.06 112 PHE A CA 1
ATOM 880 C C . PHE A 1 112 ? -16.529 9.172 -11.477 1.00 98.06 112 PHE A C 1
ATOM 882 O O . PHE A 1 112 ? -17.030 9.910 -12.325 1.00 98.06 112 PHE A O 1
ATOM 889 N N . ARG A 1 113 ? -17.273 8.386 -10.684 1.00 97.75 113 ARG A N 1
ATOM 890 C CA . ARG A 1 113 ? -18.745 8.408 -10.671 1.00 97.75 113 ARG A CA 1
ATOM 891 C C . ARG A 1 113 ? -19.264 9.806 -10.357 1.00 97.75 113 ARG A C 1
ATOM 893 O O . ARG A 1 113 ? -20.095 10.329 -11.097 1.00 97.75 113 ARG A O 1
ATOM 900 N N . ASP A 1 114 ? -18.769 10.406 -9.280 1.00 96.69 114 ASP A N 1
ATOM 901 C CA . ASP A 1 114 ? -19.242 11.706 -8.809 1.00 96.69 114 ASP A CA 1
ATOM 902 C C . ASP A 1 114 ? -18.918 12.816 -9.830 1.00 96.69 114 ASP A C 1
ATOM 904 O O . ASP A 1 114 ? -19.768 13.663 -10.115 1.00 96.69 114 ASP A O 1
ATOM 908 N N . LEU A 1 115 ? -17.738 12.763 -10.463 1.00 97.38 115 LEU A N 1
ATOM 909 C CA . LEU A 1 115 ? -17.358 13.640 -11.578 1.00 97.38 115 LEU A CA 1
ATOM 910 C C . LEU A 1 115 ? -18.289 13.474 -12.785 1.00 97.38 115 LEU A C 1
ATOM 912 O O . LEU A 1 115 ? -18.755 14.472 -13.335 1.00 97.38 115 LEU A O 1
ATOM 916 N N . CYS A 1 116 ? -18.598 12.236 -13.179 1.00 97.25 116 CYS A N 1
ATOM 917 C CA . CYS A 1 116 ? -19.512 11.958 -14.287 1.00 97.25 116 CYS A CA 1
ATOM 918 C C . CYS A 1 116 ? -20.914 12.518 -14.021 1.00 97.25 116 CYS A C 1
ATOM 920 O O . CYS A 1 116 ? -21.460 13.216 -14.875 1.00 97.25 116 CYS A O 1
ATOM 922 N N . ILE A 1 117 ? -21.457 12.303 -12.818 1.00 97.75 117 ILE A N 1
ATOM 923 C CA . ILE A 1 117 ? -22.755 12.855 -12.401 1.00 97.75 117 ILE A CA 1
ATOM 924 C C . ILE A 1 117 ? -22.728 14.386 -12.449 1.00 97.75 117 ILE A C 1
ATOM 926 O O . ILE A 1 117 ? -23.622 15.001 -13.029 1.00 97.75 117 ILE A O 1
ATOM 930 N N . ALA A 1 118 ? -21.691 15.008 -11.882 1.00 97.38 118 ALA A N 1
ATOM 931 C CA . ALA A 1 118 ? -21.567 16.463 -11.828 1.00 97.38 118 ALA A CA 1
ATOM 932 C C . ALA A 1 118 ? -21.435 17.114 -13.215 1.00 97.38 118 ALA A C 1
ATOM 934 O O . ALA A 1 118 ? -21.807 18.275 -13.390 1.00 97.38 118 ALA A O 1
ATOM 935 N N . ARG A 1 119 ? -20.894 16.387 -14.199 1.00 96.19 119 ARG A N 1
ATOM 936 C CA . ARG A 1 119 ? -20.657 16.875 -15.566 1.00 96.19 119 ARG A CA 1
ATOM 937 C C . ARG A 1 119 ? -21.665 16.358 -16.596 1.00 96.19 119 ARG A C 1
ATOM 939 O O . ARG A 1 119 ? -21.570 16.748 -17.754 1.00 96.19 119 ARG A O 1
ATOM 946 N N . GLY A 1 120 ? -22.621 15.519 -16.194 1.00 95.12 120 GLY A N 1
ATOM 947 C CA . GLY A 1 120 ? -23.604 14.917 -17.099 1.00 95.12 120 GLY A CA 1
ATOM 948 C C . GLY A 1 120 ? -22.992 13.965 -18.133 1.00 95.12 120 GLY A C 1
ATOM 949 O O . GLY A 1 120 ? -23.506 13.878 -19.244 1.00 95.12 120 GLY A O 1
ATOM 950 N N . ALA A 1 121 ? -21.891 13.290 -17.789 1.00 93.81 121 ALA A N 1
ATOM 951 C CA . ALA A 1 121 ? -21.202 12.335 -18.657 1.00 93.81 121 ALA A CA 1
ATOM 952 C C . ALA A 1 121 ? -21.577 10.884 -18.309 1.00 93.81 121 ALA A C 1
ATOM 954 O O . ALA A 1 121 ? -21.809 10.559 -17.146 1.00 93.81 121 ALA A O 1
ATOM 955 N N . ASP A 1 122 ? -21.576 9.997 -19.304 1.00 94.62 122 ASP A N 1
ATOM 956 C CA . ASP A 1 122 ? -21.901 8.567 -19.170 1.00 94.62 122 ASP A CA 1
ATOM 957 C C . ASP A 1 122 ? -20.655 7.673 -19.005 1.00 94.62 122 ASP A C 1
ATOM 959 O O . ASP A 1 122 ? -20.746 6.446 -19.026 1.00 94.62 122 ASP A O 1
ATOM 963 N N . TYR A 1 123 ? -19.467 8.263 -18.827 1.00 95.56 123 TYR A N 1
ATOM 964 C CA . TYR A 1 123 ? -18.201 7.523 -18.819 1.00 95.56 123 TYR A CA 1
ATOM 965 C C . TYR A 1 123 ? -18.137 6.453 -17.726 1.00 95.56 123 TYR A C 1
ATOM 967 O O . TYR A 1 123 ? -17.650 5.349 -17.973 1.00 95.56 123 TYR A O 1
ATOM 975 N N . TYR A 1 124 ? -18.670 6.741 -16.535 1.00 97.12 124 TYR A N 1
ATOM 976 C CA . TYR A 1 124 ? -18.777 5.753 -15.462 1.00 97.12 124 TYR A CA 1
ATOM 977 C C . TYR A 1 124 ? -19.649 4.556 -15.867 1.00 97.12 124 TYR A C 1
ATOM 979 O O . TYR A 1 124 ? -19.382 3.433 -15.449 1.00 97.12 124 TYR A O 1
ATOM 987 N N . ASP A 1 125 ? -20.650 4.749 -16.729 1.00 95.00 125 ASP A N 1
ATOM 988 C CA . ASP A 1 125 ? -21.516 3.656 -17.165 1.00 95.00 125 ASP A CA 1
ATOM 989 C C . ASP A 1 125 ? -20.880 2.713 -18.187 1.00 95.00 125 ASP A C 1
ATOM 991 O O . ASP A 1 125 ? -21.389 1.618 -18.439 1.00 95.00 125 ASP A O 1
ATOM 995 N N . ARG A 1 126 ? -19.729 3.102 -18.719 1.00 93.81 126 ARG A N 1
ATOM 996 C CA . ARG A 1 126 ? -18.984 2.376 -19.748 1.00 93.81 126 ARG A CA 1
ATOM 997 C C . ARG A 1 126 ? -17.588 1.963 -19.290 1.00 93.81 126 ARG A C 1
ATOM 999 O O . ARG A 1 126 ? -16.810 1.429 -20.085 1.00 93.81 126 ARG A O 1
ATOM 1006 N N . ILE A 1 127 ? -17.250 2.247 -18.032 1.00 95.94 127 ILE A N 1
ATOM 1007 C CA . ILE A 1 127 ? -15.953 1.895 -17.472 1.00 95.94 127 ILE A CA 1
ATOM 1008 C C . ILE A 1 127 ? -15.903 0.408 -17.123 1.00 95.94 127 ILE A C 1
ATOM 1010 O O . ILE A 1 127 ? -16.831 -0.150 -16.534 1.00 95.94 127 ILE A O 1
ATOM 1014 N N . THR A 1 128 ? -14.791 -0.222 -17.478 1.00 96.38 128 THR A N 1
ATOM 1015 C CA . THR A 1 128 ? -14.356 -1.516 -16.957 1.00 96.38 128 THR A CA 1
ATOM 1016 C C . THR A 1 128 ? -13.014 -1.303 -16.272 1.00 96.38 128 THR A C 1
ATOM 1018 O O . THR A 1 128 ? -11.997 -1.091 -16.932 1.00 96.38 128 THR A O 1
ATOM 1021 N N . TYR A 1 129 ? -13.020 -1.323 -14.943 1.00 98.06 129 TYR A N 1
ATOM 1022 C CA . TYR A 1 129 ? -11.815 -1.194 -14.132 1.00 98.06 129 TYR A CA 1
ATOM 1023 C C . TYR A 1 129 ? -11.189 -2.571 -13.895 1.00 98.06 129 TYR A C 1
ATOM 1025 O O . TYR A 1 129 ? -11.711 -3.392 -13.142 1.00 98.06 129 TYR A O 1
ATOM 1033 N N . VAL A 1 130 ? -10.074 -2.845 -14.552 1.00 97.81 130 VAL A N 1
ATOM 1034 C CA . VAL A 1 130 ? -9.272 -4.053 -14.375 1.00 97.81 130 VAL A CA 1
ATOM 1035 C C . VAL A 1 130 ? -8.383 -3.854 -13.156 1.00 97.81 130 VAL A C 1
ATOM 1037 O O . VAL A 1 130 ? -7.319 -3.250 -13.234 1.00 97.81 130 VAL A O 1
ATOM 1040 N N . ALA A 1 131 ? -8.854 -4.345 -12.017 1.00 97.38 131 ALA A N 1
ATOM 1041 C CA . ALA A 1 131 ? -8.106 -4.365 -10.774 1.00 97.38 131 ALA A CA 1
ATOM 1042 C C . ALA A 1 131 ? -7.218 -5.620 -10.762 1.00 97.38 131 ALA A C 1
ATOM 1044 O O . ALA A 1 131 ? -7.716 -6.739 -10.602 1.00 97.38 131 ALA A O 1
ATOM 1045 N N . ALA A 1 132 ? -5.916 -5.441 -10.989 1.00 96.88 132 ALA A N 1
ATOM 1046 C CA . ALA A 1 132 ? -4.984 -6.535 -11.201 1.00 96.88 132 ALA A CA 1
ATOM 1047 C C . ALA A 1 132 ? -3.818 -6.566 -10.208 1.00 96.88 132 ALA A C 1
ATOM 1049 O O . ALA A 1 132 ? -3.324 -5.551 -9.728 1.00 96.88 132 ALA A O 1
ATOM 1050 N N . ASP A 1 133 ? -3.364 -7.775 -9.913 1.00 95.50 133 ASP A N 1
ATOM 1051 C CA . ASP A 1 133 ? -2.219 -8.052 -9.051 1.00 95.50 133 ASP A CA 1
ATOM 1052 C C . ASP A 1 133 ? -1.600 -9.375 -9.504 1.00 95.50 133 ASP A C 1
ATOM 1054 O O . ASP A 1 133 ? -2.305 -10.225 -10.050 1.00 95.50 133 ASP A O 1
ATOM 1058 N N . TYR A 1 134 ? -0.307 -9.589 -9.280 1.00 91.56 134 TYR A N 1
ATOM 1059 C CA . TYR A 1 134 ? 0.288 -10.903 -9.542 1.00 91.56 134 TYR A CA 1
ATOM 1060 C C . TYR A 1 134 ? -0.129 -11.926 -8.468 1.00 91.56 134 TYR A C 1
ATOM 1062 O O . TYR A 1 134 ? -0.108 -13.133 -8.707 1.00 91.56 134 TYR A O 1
ATOM 1070 N N . SER A 1 135 ? -0.544 -11.452 -7.287 1.00 91.75 135 SER A N 1
ATOM 1071 C CA . SER A 1 135 ? -1.050 -12.256 -6.180 1.00 91.75 135 SER A CA 1
ATOM 1072 C C . SER A 1 135 ? -2.561 -12.464 -6.278 1.00 91.75 135 SER A C 1
ATOM 1074 O O . SER A 1 135 ? -3.360 -11.584 -5.950 1.00 91.75 135 SER A O 1
ATOM 1076 N N . GLU A 1 136 ? -2.985 -13.683 -6.621 1.00 93.38 136 GLU A N 1
ATOM 1077 C CA . GLU A 1 136 ? -4.404 -14.068 -6.561 1.00 93.38 136 GLU A CA 1
ATOM 1078 C C . GLU A 1 136 ? -4.988 -13.863 -5.152 1.00 93.38 136 GLU A C 1
ATOM 1080 O O . GLU A 1 136 ? -6.124 -13.407 -4.986 1.00 93.38 136 GLU A O 1
ATOM 1085 N N . ARG A 1 137 ? -4.194 -14.148 -4.113 1.00 92.50 137 ARG A N 1
ATOM 1086 C CA . ARG A 1 137 ? -4.611 -13.969 -2.721 1.00 92.50 137 ARG A CA 1
ATOM 1087 C C . ARG A 1 137 ? -4.957 -12.509 -2.418 1.00 92.50 137 ARG A C 1
ATOM 1089 O O . ARG A 1 137 ? -5.941 -12.274 -1.716 1.00 92.50 137 ARG A O 1
ATOM 1096 N N . MET A 1 138 ? -4.188 -11.557 -2.948 1.00 91.94 138 MET A N 1
ATOM 1097 C CA . MET A 1 138 ? -4.439 -10.122 -2.785 1.00 91.94 138 MET A CA 1
ATOM 1098 C C . MET A 1 138 ? -5.811 -9.730 -3.350 1.00 91.94 138 MET A C 1
ATOM 1100 O O . MET A 1 138 ? -6.622 -9.111 -2.658 1.00 91.94 138 MET A O 1
ATOM 1104 N N . LEU A 1 139 ? -6.113 -10.193 -4.568 1.00 94.50 139 LEU A N 1
ATOM 1105 C CA . LEU A 1 139 ? -7.398 -9.961 -5.235 1.00 94.50 139 LEU A CA 1
ATOM 1106 C C . LEU A 1 139 ? -8.569 -10.527 -4.418 1.00 94.50 139 LEU A C 1
ATOM 1108 O O . LEU A 1 139 ? -9.576 -9.850 -4.196 1.00 94.50 139 LEU A O 1
ATOM 1112 N N . LEU A 1 140 ? -8.435 -11.767 -3.936 1.00 93.00 140 LEU A N 1
ATOM 1113 C CA . LEU A 1 140 ? -9.465 -12.425 -3.128 1.00 93.00 140 LEU A CA 1
ATOM 1114 C C . LEU A 1 140 ? -9.701 -11.708 -1.797 1.00 93.00 140 LEU A C 1
ATOM 1116 O O . LEU A 1 140 ? -10.844 -11.599 -1.349 1.00 93.00 140 LEU A O 1
ATOM 1120 N N . ASP A 1 141 ? -8.644 -11.212 -1.159 1.00 91.31 141 ASP A N 1
ATOM 1121 C CA . ASP A 1 141 ? -8.765 -10.479 0.096 1.00 91.31 141 ASP A CA 1
ATOM 1122 C C . ASP A 1 141 ? -9.489 -9.140 -0.091 1.00 91.31 141 ASP A C 1
ATOM 1124 O O . ASP A 1 141 ? -10.350 -8.811 0.729 1.00 91.31 141 ASP A O 1
ATOM 1128 N N . ALA A 1 142 ? -9.239 -8.413 -1.186 1.00 90.88 142 ALA A N 1
ATOM 1129 C CA . ALA A 1 142 ? -9.985 -7.194 -1.516 1.00 90.88 142 ALA A CA 1
ATOM 1130 C C . ALA A 1 142 ? -11.499 -7.465 -1.661 1.00 90.88 142 ALA A C 1
ATOM 1132 O O . ALA A 1 142 ? -12.329 -6.692 -1.171 1.00 90.88 142 ALA A O 1
ATOM 1133 N N . VAL A 1 143 ? -11.883 -8.606 -2.250 1.00 90.81 143 VAL A N 1
ATOM 1134 C CA . VAL A 1 143 ? -13.294 -9.036 -2.328 1.00 90.81 143 VAL A CA 1
ATOM 1135 C C . VAL A 1 143 ? -13.854 -9.374 -0.953 1.00 90.81 143 VAL A C 1
ATOM 1137 O O . VAL A 1 143 ? -14.923 -8.883 -0.593 1.00 90.81 143 VAL A O 1
ATOM 1140 N N . ARG A 1 144 ? -13.146 -10.190 -0.159 1.00 89.56 144 ARG A N 1
ATOM 1141 C CA . ARG A 1 144 ? -13.594 -10.598 1.189 1.00 89.56 144 ARG A CA 1
ATOM 1142 C C . ARG A 1 144 ? -13.804 -9.407 2.114 1.00 89.56 144 ARG A C 1
ATOM 1144 O O . ARG A 1 144 ? -14.700 -9.430 2.954 1.00 89.56 144 ARG A O 1
ATOM 1151 N N . ARG A 1 145 ? -12.978 -8.376 1.954 1.00 86.31 145 ARG A N 1
ATOM 1152 C CA . ARG A 1 145 ? -13.049 -7.115 2.696 1.00 86.31 145 ARG A CA 1
ATOM 1153 C C . ARG A 1 145 ? -14.158 -6.184 2.196 1.00 86.31 145 ARG A C 1
ATOM 1155 O O . ARG A 1 145 ? -14.457 -5.201 2.867 1.00 86.31 145 ARG A O 1
ATOM 1162 N N . GLY A 1 146 ? -14.794 -6.501 1.066 1.00 89.38 146 GLY A N 1
ATOM 1163 C CA . GLY A 1 146 ? -15.867 -5.699 0.486 1.00 89.38 146 GLY A CA 1
ATOM 1164 C C . GLY A 1 146 ? -15.376 -4.390 -0.132 1.00 89.38 146 GLY A C 1
ATOM 1165 O O . GLY A 1 146 ? -16.167 -3.456 -0.254 1.00 89.38 146 GLY A O 1
ATOM 1166 N N . THR A 1 147 ? -14.100 -4.299 -0.533 1.00 90.44 147 THR A N 1
ATOM 1167 C CA . THR A 1 147 ? -13.496 -3.062 -1.060 1.00 90.44 147 THR A CA 1
ATOM 1168 C C . THR A 1 147 ? -14.310 -2.476 -2.219 1.00 90.44 147 THR A C 1
ATOM 1170 O O . THR A 1 147 ? -14.528 -1.269 -2.279 1.00 90.44 147 THR A O 1
ATOM 1173 N N . PHE A 1 148 ? -14.841 -3.330 -3.097 1.00 91.62 148 PHE A N 1
ATOM 1174 C CA . PHE A 1 148 ? -15.572 -2.924 -4.301 1.00 91.62 148 PHE A CA 1
ATOM 1175 C C . PHE A 1 148 ? -17.105 -2.966 -4.175 1.00 91.62 148 PHE A C 1
ATOM 1177 O O . PHE A 1 148 ? -17.809 -2.921 -5.185 1.00 91.62 148 PHE A O 1
ATOM 1184 N N . GLN A 1 149 ? -17.654 -3.054 -2.957 1.00 90.06 149 GLN A N 1
ATOM 1185 C CA . GLN A 1 149 ? -19.098 -3.251 -2.736 1.00 90.06 149 GLN A CA 1
ATOM 1186 C C . GLN A 1 149 ? -19.995 -2.166 -3.371 1.00 90.06 149 GLN A C 1
ATOM 1188 O O . GLN A 1 149 ? -21.142 -2.444 -3.712 1.00 90.06 149 GLN A O 1
ATOM 1193 N N . ASN A 1 150 ? -19.469 -0.953 -3.575 1.00 90.12 150 ASN A N 1
ATOM 1194 C CA . ASN A 1 150 ? -20.204 0.188 -4.134 1.00 90.12 150 ASN A CA 1
ATOM 1195 C C . ASN A 1 150 ? -20.168 0.267 -5.672 1.00 90.12 150 ASN A C 1
ATOM 1197 O O . ASN A 1 150 ? -20.794 1.155 -6.252 1.00 90.12 150 ASN A O 1
ATOM 1201 N N . HIS A 1 151 ? -19.444 -0.637 -6.338 1.00 95.00 151 HIS A N 1
ATOM 1202 C CA . HIS A 1 151 ? -19.200 -0.573 -7.783 1.00 95.00 151 HIS A CA 1
ATOM 1203 C C . HIS A 1 151 ? -19.517 -1.893 -8.512 1.00 95.00 151 HIS A C 1
ATOM 1205 O O . HIS A 1 151 ? -18.703 -2.366 -9.311 1.00 95.00 151 HIS A O 1
ATOM 1211 N N . PRO A 1 152 ? -20.682 -2.529 -8.271 1.00 94.38 152 PRO A N 1
ATOM 1212 C CA . PRO A 1 152 ? -21.023 -3.782 -8.937 1.00 94.38 152 PRO A CA 1
ATOM 1213 C C . PRO A 1 152 ? -21.047 -3.602 -10.462 1.00 94.38 152 PRO A C 1
ATOM 1215 O O . PRO A 1 152 ? -21.615 -2.641 -10.975 1.00 94.38 152 PRO A O 1
ATOM 1218 N N . GLY A 1 153 ? -20.413 -4.527 -11.187 1.00 93.56 153 GLY A N 1
ATOM 1219 C CA . GLY A 1 153 ? -20.365 -4.513 -12.654 1.00 93.56 153 GLY A CA 1
ATOM 1220 C C . GLY A 1 153 ? -19.436 -3.463 -13.275 1.00 93.56 153 GLY A C 1
ATOM 1221 O O . GLY A 1 153 ? -19.409 -3.344 -14.495 1.00 93.56 153 GLY A O 1
ATOM 1222 N N . ARG A 1 154 ? -18.675 -2.709 -12.470 1.00 96.19 154 ARG A N 1
ATOM 1223 C CA . ARG A 1 154 ? -17.725 -1.689 -12.957 1.00 96.19 154 ARG A CA 1
ATOM 1224 C C . ARG A 1 154 ? -16.264 -2.113 -12.885 1.00 96.19 154 ARG A C 1
ATOM 1226 O O . ARG A 1 154 ? -15.407 -1.393 -13.385 1.00 96.19 154 ARG A O 1
ATOM 1233 N N . TYR A 1 155 ? -15.976 -3.266 -12.290 1.00 96.25 155 TYR A N 1
ATOM 1234 C CA . TYR A 1 155 ? -14.623 -3.790 -12.160 1.00 96.25 155 TYR A CA 1
ATOM 1235 C C . TYR A 1 155 ? -14.550 -5.275 -12.514 1.00 96.25 155 TYR A C 1
ATOM 1237 O O . TYR A 1 155 ? -15.540 -6.005 -12.424 1.00 96.25 155 TYR A O 1
ATOM 1245 N N . VAL A 1 156 ? -13.349 -5.718 -12.871 1.00 96.12 156 VAL A N 1
ATOM 1246 C CA . VAL A 1 156 ? -12.972 -7.125 -13.006 1.00 96.12 156 VAL A CA 1
ATOM 1247 C C . VAL A 1 156 ? -11.636 -7.351 -12.308 1.00 96.12 156 VAL A C 1
ATOM 1249 O O . VAL A 1 156 ? -10.777 -6.475 -12.316 1.00 96.12 156 VAL A O 1
ATOM 1252 N N . LEU A 1 157 ? -11.464 -8.522 -11.697 1.00 96.50 157 LEU A N 1
ATOM 1253 C CA . LEU A 1 157 ? -10.215 -8.901 -11.035 1.00 96.50 157 LEU A CA 1
ATOM 1254 C C . LEU A 1 157 ? -9.412 -9.825 -11.931 1.00 96.50 157 LEU A C 1
ATOM 1256 O O . LEU A 1 157 ? -9.978 -10.790 -12.457 1.00 96.50 157 LEU A O 1
ATOM 1260 N N . ARG A 1 158 ? -8.119 -9.550 -12.101 1.00 96.19 158 ARG A N 1
ATOM 1261 C CA . ARG A 1 158 ? -7.235 -10.370 -12.937 1.00 96.19 158 ARG A CA 1
ATOM 1262 C C . ARG A 1 158 ? -5.872 -10.573 -12.312 1.00 96.19 158 ARG A C 1
ATOM 1264 O O . ARG A 1 158 ? -5.276 -9.633 -11.804 1.00 96.19 158 ARG A O 1
ATOM 1271 N N . VAL A 1 159 ? -5.380 -11.805 -12.410 1.00 95.69 159 VAL A N 1
ATOM 1272 C CA . VAL A 1 159 ? -3.977 -12.094 -12.130 1.00 95.69 159 VAL A CA 1
ATOM 1273 C C . VAL A 1 159 ? -3.173 -11.656 -13.344 1.00 95.69 159 VAL A C 1
ATOM 1275 O O . VAL A 1 159 ? -3.359 -12.211 -14.428 1.00 95.69 159 VAL A O 1
ATOM 1278 N N . ILE A 1 160 ? -2.344 -10.628 -13.183 1.00 95.81 160 ILE A N 1
ATOM 1279 C CA . ILE A 1 160 ? -1.530 -10.075 -14.269 1.00 95.81 160 ILE A CA 1
ATOM 1280 C C . ILE A 1 160 ? -0.115 -9.847 -13.752 1.00 95.81 160 ILE A C 1
ATOM 1282 O O . ILE A 1 160 ? 0.081 -9.168 -12.746 1.00 95.81 160 ILE A O 1
ATOM 1286 N N . ASP A 1 161 ? 0.862 -10.396 -14.470 1.00 94.38 161 ASP A N 1
ATOM 1287 C CA . ASP A 1 161 ? 2.270 -10.064 -14.284 1.00 94.38 161 ASP A CA 1
ATOM 1288 C C . ASP A 1 161 ? 2.565 -8.727 -14.979 1.00 94.38 161 ASP A C 1
ATOM 1290 O O . ASP A 1 161 ? 2.315 -8.565 -16.177 1.00 94.38 161 ASP A O 1
ATOM 1294 N N . ALA A 1 162 ? 3.104 -7.762 -14.236 1.00 95.31 162 ALA A N 1
ATOM 1295 C CA . ALA A 1 162 ? 3.473 -6.456 -14.769 1.00 95.31 162 ALA A CA 1
ATOM 1296 C C . ALA A 1 162 ? 4.590 -6.537 -15.826 1.00 95.31 162 ALA A C 1
ATOM 1298 O O . ALA A 1 162 ? 4.689 -5.644 -16.671 1.00 95.31 162 ALA A O 1
ATOM 1299 N N . LEU A 1 163 ? 5.400 -7.601 -15.826 1.00 95.31 163 LEU A N 1
ATOM 1300 C CA . LEU A 1 163 ? 6.385 -7.872 -16.873 1.00 95.31 163 LEU A CA 1
ATOM 1301 C C . LEU A 1 163 ? 5.776 -8.550 -18.100 1.00 95.31 163 LEU A C 1
ATOM 1303 O O . LEU A 1 163 ? 6.447 -8.605 -19.128 1.00 95.31 163 LEU A O 1
ATOM 1307 N N . ASP A 1 164 ? 4.539 -9.050 -18.042 1.00 94.75 164 ASP A N 1
ATOM 1308 C CA . ASP A 1 164 ? 3.857 -9.654 -19.191 1.00 94.75 164 ASP A CA 1
ATOM 1309 C C . ASP A 1 164 ? 2.340 -9.368 -19.265 1.00 94.75 164 ASP A C 1
ATOM 1311 O O . ASP A 1 164 ? 1.515 -10.283 -19.345 1.00 94.75 164 ASP A O 1
ATOM 1315 N N . PRO A 1 165 ? 1.927 -8.086 -19.298 1.00 94.00 165 PRO A N 1
ATOM 1316 C CA . PRO A 1 165 ? 0.511 -7.727 -19.262 1.00 94.00 165 PRO A CA 1
ATOM 1317 C C . PRO A 1 165 ? -0.248 -8.119 -20.540 1.00 94.00 165 PRO A C 1
ATOM 1319 O O . PRO A 1 165 ? -1.459 -8.337 -20.508 1.00 94.00 165 PRO A O 1
ATOM 1322 N N . GLN A 1 166 ? 0.451 -8.233 -21.675 1.00 91.62 166 GLN A N 1
ATOM 1323 C CA . GLN A 1 166 ? -0.146 -8.495 -22.990 1.00 91.62 166 GLN A CA 1
ATOM 1324 C C . GLN A 1 166 ? -0.852 -9.850 -23.046 1.00 91.62 166 GLN A C 1
ATOM 1326 O O . GLN A 1 166 ? -1.975 -9.928 -23.543 1.00 91.62 166 GLN A O 1
ATOM 1331 N N . THR A 1 167 ? -0.227 -10.891 -22.493 1.00 90.69 167 THR A N 1
ATOM 1332 C CA . THR A 1 167 ? -0.776 -12.251 -22.481 1.00 90.69 167 THR A CA 1
ATOM 1333 C C . THR A 1 167 ? -2.116 -12.299 -21.756 1.00 90.69 167 THR A C 1
ATOM 1335 O O . THR A 1 167 ? -3.074 -12.870 -22.274 1.00 90.69 167 THR A O 1
ATOM 1338 N N . ALA A 1 168 ? -2.216 -11.654 -20.592 1.00 90.00 168 ALA A N 1
ATOM 1339 C CA . ALA A 1 168 ? -3.447 -11.648 -19.809 1.00 90.00 168 ALA A CA 1
ATOM 1340 C C . ALA A 1 168 ? -4.546 -10.782 -20.444 1.00 90.00 168 ALA A C 1
ATOM 1342 O O . ALA A 1 168 ? -5.712 -11.166 -20.428 1.00 90.00 168 ALA A O 1
ATOM 1343 N N . ILE A 1 169 ? -4.187 -9.629 -21.015 1.00 91.12 169 ILE A N 1
ATOM 1344 C CA . ILE A 1 169 ? -5.158 -8.642 -21.508 1.00 91.12 169 ILE A CA 1
ATOM 1345 C C . ILE A 1 169 ? -5.722 -9.033 -22.874 1.00 91.12 169 ILE A C 1
ATOM 1347 O O . ILE A 1 169 ? -6.934 -9.013 -23.061 1.00 91.12 169 ILE A O 1
ATOM 1351 N N . LEU A 1 170 ? -4.869 -9.421 -23.826 1.00 88.44 170 LEU A N 1
ATOM 1352 C CA . LEU A 1 170 ? -5.307 -9.725 -25.194 1.00 88.44 170 LEU A CA 1
ATOM 1353 C C . LEU A 1 170 ? -6.076 -11.054 -25.283 1.00 88.44 170 LEU A C 1
ATOM 1355 O O . LEU A 1 170 ? -6.931 -11.227 -26.156 1.00 88.44 170 LEU A O 1
ATOM 1359 N N . CYS A 1 171 ? -5.810 -11.987 -24.363 1.00 87.19 171 CYS A N 1
ATOM 1360 C CA . CYS A 1 171 ? -6.523 -13.262 -24.298 1.00 87.19 171 CYS A CA 1
ATOM 1361 C C . CYS A 1 171 ? -7.862 -13.182 -23.548 1.00 87.19 171 CYS A C 1
ATOM 1363 O O . CYS A 1 171 ? -8.627 -14.144 -23.606 1.00 87.19 171 CYS A O 1
ATOM 1365 N N . ASP A 1 172 ? -8.156 -12.086 -22.840 1.00 88.94 172 ASP A N 1
ATOM 1366 C CA . ASP A 1 172 ? -9.377 -11.955 -22.044 1.00 88.94 172 ASP A CA 1
ATOM 1367 C C . ASP A 1 172 ? -10.549 -11.422 -22.888 1.00 88.94 172 ASP A C 1
ATOM 1369 O O . ASP A 1 172 ? -10.534 -10.254 -23.285 1.00 88.94 172 ASP A O 1
ATOM 1373 N N . PRO A 1 173 ? -11.618 -12.211 -23.106 1.00 86.00 173 PRO A N 1
ATOM 1374 C CA . PRO A 1 173 ? -12.772 -11.784 -23.897 1.00 86.00 173 PRO A CA 1
ATOM 1375 C C . PRO A 1 173 ? -13.489 -10.540 -23.356 1.00 86.00 173 PRO A C 1
ATOM 1377 O O . PRO A 1 173 ? -14.179 -9.864 -24.112 1.00 86.00 173 PRO A O 1
ATOM 1380 N N . LEU A 1 174 ? -13.362 -10.237 -22.059 1.00 84.31 174 LEU A N 1
ATOM 1381 C CA . LEU A 1 174 ? -13.968 -9.050 -21.444 1.00 84.31 174 LEU A CA 1
ATOM 1382 C C . LEU A 1 174 ? -13.143 -7.776 -21.667 1.00 84.31 174 LEU A C 1
ATOM 1384 O O . LEU A 1 174 ? -13.669 -6.676 -21.494 1.00 84.31 174 LEU A O 1
ATOM 1388 N N . LEU A 1 175 ? -11.867 -7.925 -22.030 1.00 85.19 175 LEU A N 1
ATOM 1389 C CA . LEU A 1 175 ? -10.915 -6.829 -22.233 1.00 85.19 175 LEU A CA 1
ATOM 1390 C C . LEU A 1 175 ? -10.527 -6.645 -23.703 1.00 85.19 175 LEU A C 1
ATOM 1392 O O . LEU A 1 175 ? -9.761 -5.738 -24.029 1.00 85.19 175 LEU A O 1
ATOM 1396 N N . GLN A 1 176 ? -11.066 -7.480 -24.593 1.00 74.75 176 GLN A N 1
ATOM 1397 C CA . GLN A 1 176 ? -10.909 -7.325 -26.032 1.00 74.75 176 GLN A CA 1
ATOM 1398 C C . GLN A 1 176 ? -11.606 -6.047 -26.498 1.00 74.75 176 GLN A C 1
ATOM 1400 O O . GLN A 1 176 ? -12.828 -5.925 -26.449 1.00 74.75 176 GLN A O 1
ATOM 1405 N N . GLY A 1 177 ? -10.803 -5.087 -26.956 1.00 68.62 177 GLY A N 1
ATOM 1406 C CA . GLY A 1 177 ? -11.291 -3.892 -27.632 1.00 68.62 177 GLY A CA 1
ATOM 1407 C C . GLY A 1 177 ? -11.447 -4.112 -29.137 1.00 68.62 177 GLY A C 1
ATOM 1408 O O . GLY A 1 177 ? -11.065 -5.142 -29.686 1.00 68.62 177 GLY A O 1
ATOM 1409 N N . ALA A 1 178 ? -11.927 -3.084 -29.841 1.00 68.56 178 ALA A N 1
ATOM 1410 C CA . ALA A 1 178 ? -11.947 -3.060 -31.309 1.00 68.56 178 ALA A CA 1
ATOM 1411 C C . ALA A 1 178 ? -10.539 -3.077 -31.946 1.00 68.56 178 ALA A C 1
ATOM 1413 O O . ALA A 1 178 ? -10.403 -3.216 -33.160 1.00 68.56 178 ALA A O 1
ATOM 1414 N N . THR A 1 179 ? -9.493 -2.889 -31.136 1.00 79.62 179 THR A N 1
ATOM 1415 C CA . THR A 1 179 ? -8.088 -2.862 -31.548 1.00 79.62 179 THR A CA 1
ATOM 1416 C C . THR A 1 179 ? -7.234 -3.605 -30.523 1.00 79.62 179 THR A C 1
ATOM 1418 O O . THR A 1 179 ? -7.641 -3.746 -29.369 1.00 79.62 179 THR A O 1
ATOM 1421 N N . ASP A 1 180 ? -6.002 -3.950 -30.900 1.00 84.00 180 ASP A N 1
ATOM 1422 C CA . ASP A 1 180 ? -4.988 -4.521 -29.995 1.00 84.00 180 ASP A CA 1
ATOM 1423 C C . ASP A 1 180 ? -4.477 -3.520 -28.932 1.00 84.00 180 ASP A C 1
ATOM 1425 O O . ASP A 1 180 ? -3.565 -3.822 -28.163 1.00 84.00 180 ASP A O 1
ATOM 1429 N N . ARG A 1 181 ? -5.061 -2.312 -28.875 1.00 89.62 181 ARG A N 1
ATOM 1430 C CA . ARG A 1 181 ? -4.757 -1.238 -27.918 1.00 89.62 181 ARG A CA 1
ATOM 1431 C C . ARG A 1 181 ? -5.982 -0.870 -27.068 1.00 89.62 181 ARG A C 1
ATOM 1433 O O . ARG A 1 181 ? -6.519 0.234 -27.211 1.00 89.62 181 ARG A O 1
ATOM 1440 N N . PRO A 1 182 ? -6.472 -1.788 -26.218 1.00 92.00 182 PRO A N 1
ATOM 1441 C CA . PRO A 1 182 ? -7.753 -1.627 -25.531 1.00 92.00 182 PRO A CA 1
ATOM 1442 C C . PRO A 1 182 ? -7.722 -0.615 -24.373 1.00 92.00 182 PRO A C 1
ATOM 1444 O O . PRO A 1 182 ? -8.774 -0.141 -23.947 1.00 92.00 182 PRO A O 1
ATOM 1447 N N . LEU A 1 183 ? -6.546 -0.280 -23.832 1.00 94.56 183 LEU A N 1
ATOM 1448 C CA . LEU A 1 183 ? -6.446 0.429 -22.554 1.00 94.56 183 LEU A CA 1
ATOM 1449 C C . LEU A 1 183 ? -6.606 1.943 -22.720 1.00 94.56 183 LEU A C 1
ATOM 1451 O O . LEU A 1 183 ? -5.810 2.600 -23.388 1.00 94.56 183 LEU A O 1
ATOM 1455 N N . SER A 1 184 ? -7.615 2.510 -22.058 1.00 94.75 184 SER A N 1
ATOM 1456 C CA . SER A 1 184 ? -7.841 3.959 -21.976 1.00 94.75 184 SER A CA 1
ATOM 1457 C C . SER A 1 184 ? -6.981 4.620 -20.899 1.00 94.75 184 SER A C 1
ATOM 1459 O O . SER A 1 184 ? -6.552 5.759 -21.069 1.00 94.75 184 SER A O 1
ATOM 1461 N N . ALA A 1 185 ? -6.712 3.917 -19.801 1.00 97.50 185 ALA A N 1
ATOM 1462 C CA . ALA A 1 185 ? -5.782 4.371 -18.777 1.00 97.50 185 ALA A CA 1
ATOM 1463 C C . ALA A 1 185 ? -5.078 3.197 -18.107 1.00 97.50 185 ALA A C 1
ATOM 1465 O O . ALA A 1 185 ? -5.647 2.109 -18.006 1.00 97.50 185 ALA A O 1
ATOM 1466 N N . VAL A 1 186 ? -3.865 3.441 -17.620 1.00 98.50 186 VAL A N 1
ATOM 1467 C CA . VAL A 1 186 ? -3.120 2.500 -16.786 1.00 98.50 186 VAL A CA 1
ATOM 1468 C C . VAL A 1 186 ? -2.577 3.219 -15.561 1.00 98.50 186 VAL A C 1
ATOM 1470 O O . VAL A 1 186 ? -1.967 4.278 -15.684 1.00 98.50 186 VAL A O 1
ATOM 1473 N N . PHE A 1 187 ? -2.801 2.652 -14.384 1.00 98.50 187 PHE A N 1
ATOM 1474 C CA . PHE A 1 187 ? -2.334 3.169 -13.106 1.00 98.50 187 PHE A CA 1
ATOM 1475 C C . PHE A 1 187 ? -1.304 2.210 -12.514 1.00 98.50 187 PHE A C 1
ATOM 1477 O O . PHE A 1 187 ? -1.546 1.007 -12.407 1.00 98.50 187 PHE A O 1
ATOM 1484 N N . LEU A 1 188 ? -0.142 2.761 -12.172 1.00 96.88 188 LEU A N 1
ATOM 1485 C CA . LEU A 1 188 ? 1.006 2.046 -11.627 1.00 96.88 188 LEU A CA 1
ATOM 1486 C C . LEU A 1 188 ? 1.362 2.692 -10.291 1.00 96.88 188 LEU A C 1
ATOM 1488 O O . LEU A 1 188 ? 2.023 3.729 -10.259 1.00 96.88 188 LEU A O 1
ATOM 1492 N N . ASN A 1 189 ? 0.868 2.107 -9.202 1.00 91.75 189 ASN A N 1
ATOM 1493 C CA . ASN A 1 189 ? 1.066 2.606 -7.845 1.00 91.75 189 ASN A CA 1
ATOM 1494 C C . ASN A 1 189 ? 1.956 1.616 -7.079 1.00 91.75 189 ASN A C 1
ATOM 1496 O O . ASN A 1 189 ? 1.466 0.550 -6.719 1.00 91.75 189 ASN A O 1
ATOM 1500 N N . TYR A 1 190 ? 3.222 1.960 -6.811 1.00 87.62 190 TYR A N 1
ATOM 1501 C CA . TYR A 1 190 ? 4.175 1.086 -6.086 1.00 87.62 190 TYR A CA 1
ATOM 1502 C C . TYR A 1 190 ? 4.392 -0.287 -6.733 1.00 87.62 190 TYR A C 1
ATOM 1504 O O . TYR A 1 190 ? 4.339 -1.330 -6.080 1.00 87.62 190 TYR A O 1
ATOM 1512 N N . VAL A 1 191 ? 4.518 -0.295 -8.055 1.00 91.88 191 VAL A N 1
ATOM 1513 C CA . VAL A 1 191 ? 4.706 -1.540 -8.808 1.00 91.88 191 VAL A CA 1
ATOM 1514 C C . VAL A 1 191 ? 6.076 -1.584 -9.425 1.00 91.88 191 VAL A C 1
ATOM 1516 O O . VAL A 1 191 ? 6.676 -2.652 -9.481 1.00 91.88 191 VAL A O 1
ATOM 1519 N N . LEU A 1 192 ? 6.563 -0.450 -9.926 1.00 94.44 192 LEU A N 1
ATOM 1520 C CA . LEU A 1 192 ? 7.784 -0.436 -10.709 1.00 94.44 192 LEU A CA 1
ATOM 1521 C C . LEU A 1 192 ? 9.001 -0.700 -9.816 1.00 94.44 192 LEU A C 1
ATOM 1523 O O . LEU A 1 192 ? 9.943 -1.347 -10.270 1.00 94.44 192 LEU A O 1
ATOM 1527 N N . ASP A 1 193 ? 8.973 -0.239 -8.563 1.00 90.69 193 ASP A N 1
ATOM 1528 C CA . ASP A 1 193 ? 10.013 -0.460 -7.543 1.00 90.69 193 ASP A CA 1
ATOM 1529 C C . ASP A 1 193 ? 10.128 -1.922 -7.063 1.00 90.69 193 ASP A C 1
ATOM 1531 O O . ASP A 1 193 ? 11.129 -2.310 -6.451 1.00 90.69 193 ASP A O 1
ATOM 1535 N N . CYS A 1 194 ? 9.121 -2.739 -7.385 1.00 90.69 194 CYS A N 1
ATOM 1536 C CA . CYS A 1 194 ? 9.076 -4.181 -7.154 1.00 90.69 194 CYS A CA 1
ATOM 1537 C C . CYS A 1 194 ? 9.612 -4.994 -8.345 1.00 90.69 194 CYS A C 1
ATOM 1539 O O . CYS A 1 194 ? 9.725 -6.220 -8.258 1.00 90.69 194 CYS A O 1
ATOM 1541 N N . LEU A 1 195 ? 9.894 -4.350 -9.484 1.00 94.25 195 LEU A N 1
ATOM 1542 C CA . LEU A 1 195 ? 10.335 -5.031 -10.701 1.00 94.25 195 LEU A CA 1
ATOM 1543 C C . LEU A 1 195 ? 11.857 -5.211 -10.737 1.00 94.25 195 LEU A C 1
ATOM 1545 O O . LEU A 1 195 ? 12.585 -4.433 -10.117 1.00 94.25 195 LEU A O 1
ATOM 1549 N N . PRO A 1 196 ? 12.359 -6.211 -11.491 1.00 95.19 196 PRO A N 1
ATOM 1550 C CA . PRO A 1 196 ? 13.786 -6.479 -11.610 1.00 95.19 196 PRO A CA 1
ATOM 1551 C C . PRO A 1 196 ? 14.615 -5.218 -11.867 1.00 95.19 196 PRO A C 1
ATOM 1553 O O . PRO A 1 196 ? 14.353 -4.431 -12.780 1.00 95.19 196 PRO A O 1
ATOM 1556 N N . THR A 1 197 ? 15.630 -5.032 -11.034 1.00 94.31 197 THR A N 1
ATOM 1557 C CA . THR A 1 197 ? 16.467 -3.836 -11.008 1.00 94.31 197 THR A CA 1
ATOM 1558 C C . THR A 1 197 ? 17.871 -4.198 -10.545 1.00 94.31 197 THR A C 1
ATOM 1560 O O . THR A 1 197 ? 18.113 -5.270 -9.984 1.00 94.31 197 THR A O 1
ATOM 1563 N N . THR A 1 198 ? 18.826 -3.316 -10.802 1.00 91.50 198 THR A N 1
ATOM 1564 C CA . THR A 1 198 ? 20.175 -3.431 -10.249 1.00 91.50 198 THR A CA 1
ATOM 1565 C C . THR A 1 198 ? 20.702 -2.058 -9.870 1.00 91.50 198 THR A C 1
ATOM 1567 O O . THR A 1 198 ? 20.309 -1.046 -10.451 1.00 91.50 198 THR A O 1
ATOM 1570 N N . VAL A 1 199 ? 21.599 -2.011 -8.889 1.00 89.94 199 VAL A N 1
ATOM 1571 C CA . VAL A 1 199 ? 22.306 -0.784 -8.524 1.00 89.94 199 VAL A CA 1
ATOM 1572 C C . VAL A 1 199 ? 23.714 -0.875 -9.076 1.00 89.94 199 VAL A C 1
ATOM 1574 O O . VAL A 1 199 ? 24.468 -1.793 -8.757 1.00 89.94 199 VAL A O 1
ATOM 1577 N N . LEU A 1 200 ? 24.049 0.074 -9.937 1.00 87.88 200 LEU A N 1
ATOM 1578 C CA . LEU A 1 200 ? 25.342 0.181 -10.580 1.00 87.88 200 LEU A CA 1
ATOM 1579 C C . LEU A 1 200 ? 26.220 1.175 -9.827 1.00 87.88 200 LEU A C 1
ATOM 1581 O O . LEU A 1 200 ? 25.733 2.171 -9.298 1.00 87.88 200 LEU A O 1
ATOM 1585 N N . CYS A 1 201 ? 27.520 0.916 -9.823 1.00 82.56 201 CYS A N 1
ATOM 1586 C CA . CYS A 1 201 ? 28.542 1.816 -9.311 1.00 82.56 201 CYS A CA 1
ATOM 1587 C C . CYS A 1 201 ? 29.585 2.064 -10.406 1.00 82.56 201 CYS A C 1
ATOM 1589 O O . CYS A 1 201 ? 30.130 1.109 -10.974 1.00 82.56 201 CYS A O 1
ATOM 1591 N N . ALA A 1 202 ? 29.851 3.339 -10.699 1.00 75.50 202 ALA A N 1
ATOM 1592 C CA . ALA A 1 202 ? 30.867 3.779 -11.653 1.00 75.50 202 ALA A CA 1
ATOM 1593 C C . ALA A 1 202 ? 31.739 4.887 -11.034 1.00 75.50 202 ALA A C 1
ATOM 1595 O O . ALA A 1 202 ? 31.218 5.807 -10.408 1.00 75.50 202 ALA A O 1
ATOM 1596 N N . GLY A 1 203 ? 33.067 4.821 -11.185 1.00 63.75 203 GLY A N 1
ATOM 1597 C CA . GLY A 1 203 ? 33.968 5.887 -10.722 1.00 63.75 203 GLY A CA 1
ATOM 1598 C C . GLY A 1 203 ? 35.430 5.457 -10.523 1.00 63.75 203 GLY A C 1
ATOM 1599 O O . GLY A 1 203 ? 35.733 4.269 -10.636 1.00 63.75 203 GLY A O 1
ATOM 1600 N N . PRO A 1 204 ? 36.354 6.405 -10.255 1.00 49.25 204 PRO A N 1
ATOM 1601 C CA . PRO A 1 204 ? 37.797 6.146 -10.207 1.00 49.25 204 PRO A CA 1
ATOM 1602 C C . PRO A 1 204 ? 38.264 5.331 -9.006 1.00 49.25 204 PRO A C 1
ATOM 1604 O O . PRO A 1 204 ? 39.282 4.667 -9.114 1.00 49.25 204 PRO A O 1
ATOM 1607 N N . GLU A 1 205 ? 37.575 5.433 -7.871 1.00 48.00 205 GLU A N 1
ATOM 1608 C CA . GLU A 1 205 ? 38.011 4.887 -6.585 1.00 48.00 205 GLU A CA 1
ATOM 1609 C C . GLU A 1 205 ? 36.892 5.148 -5.565 1.00 48.00 205 GLU A C 1
ATOM 1611 O O . GLU A 1 205 ? 36.772 6.240 -5.015 1.00 48.00 205 GLU A O 1
ATOM 1616 N N . LEU A 1 206 ? 36.034 4.161 -5.317 1.00 47.09 206 LEU A N 1
ATOM 1617 C CA . LEU A 1 206 ? 35.104 4.191 -4.189 1.00 47.09 206 LEU A CA 1
ATOM 1618 C C . LEU A 1 206 ? 35.548 3.112 -3.203 1.00 47.09 206 LEU A C 1
ATOM 1620 O O . LEU A 1 206 ? 35.228 1.937 -3.366 1.00 47.09 206 LEU A O 1
ATOM 1624 N N . THR A 1 207 ? 36.291 3.509 -2.167 1.00 45.84 207 THR A N 1
ATOM 1625 C CA . THR A 1 207 ? 36.412 2.713 -0.937 1.00 45.84 207 THR A CA 1
ATOM 1626 C C . THR A 1 207 ? 35.052 2.703 -0.247 1.00 45.84 207 THR A C 1
ATOM 1628 O O . THR A 1 207 ? 34.787 3.504 0.646 1.00 45.84 207 THR A O 1
ATOM 1631 N N . VAL A 1 208 ? 34.160 1.820 -0.694 1.00 43.88 208 VAL A N 1
ATOM 1632 C CA . VAL A 1 208 ? 32.908 1.535 0.008 1.00 43.88 208 VAL A CA 1
ATOM 1633 C C . VAL A 1 208 ? 33.268 0.710 1.244 1.00 43.88 208 VAL A C 1
ATOM 1635 O O . VAL A 1 208 ? 33.918 -0.326 1.129 1.00 43.88 208 VAL A O 1
ATOM 1638 N N . GLY A 1 209 ? 32.912 1.202 2.432 1.00 41.75 209 GLY A N 1
ATOM 1639 C CA . GLY A 1 209 ? 33.379 0.715 3.735 1.00 41.75 209 GLY A CA 1
ATOM 1640 C C . GLY A 1 209 ? 32.971 -0.714 4.125 1.00 41.75 209 GLY A C 1
ATOM 1641 O O . GLY A 1 209 ? 32.204 -0.894 5.063 1.00 41.75 209 GLY A O 1
ATOM 1642 N N . ALA A 1 210 ? 33.551 -1.728 3.481 1.00 37.09 210 ALA A N 1
ATOM 1643 C CA . ALA A 1 210 ? 33.673 -3.096 3.990 1.00 37.09 210 ALA A CA 1
ATOM 1644 C C . ALA A 1 210 ? 35.134 -3.369 4.426 1.00 37.09 210 ALA A C 1
ATOM 1646 O O . ALA A 1 210 ? 36.042 -2.644 4.015 1.00 37.09 210 ALA A O 1
ATOM 1647 N N . PRO A 1 211 ? 35.424 -4.421 5.223 1.00 37.00 211 PRO A N 1
ATOM 1648 C CA . PRO A 1 211 ? 36.771 -4.711 5.740 1.00 37.00 211 PRO A CA 1
ATOM 1649 C C . PRO A 1 211 ? 37.807 -5.052 4.653 1.00 37.00 211 PRO A C 1
ATOM 1651 O O . PRO A 1 211 ? 38.984 -5.235 4.960 1.00 37.00 211 PRO A O 1
ATOM 1654 N N . CYS A 1 212 ? 37.379 -5.140 3.392 1.00 37.44 212 CYS A N 1
ATOM 1655 C CA . CYS A 1 212 ? 38.235 -5.256 2.226 1.00 37.44 212 CYS A CA 1
ATOM 1656 C C . CYS A 1 212 ? 38.216 -3.939 1.449 1.00 37.44 212 CYS A C 1
ATOM 1658 O O . CYS A 1 212 ? 37.230 -3.570 0.822 1.00 37.44 212 CYS A O 1
ATOM 1660 N N . SER A 1 213 ? 39.351 -3.252 1.486 1.00 38.38 213 SER A N 1
ATOM 1661 C CA . SER A 1 213 ? 39.719 -2.138 0.622 1.00 38.38 213 SER A CA 1
ATOM 1662 C C . SER A 1 213 ? 39.785 -2.586 -0.847 1.00 38.38 213 SER A C 1
ATOM 1664 O O . SER A 1 213 ? 40.876 -2.830 -1.370 1.00 38.38 213 SER A O 1
ATOM 1666 N N . THR A 1 214 ? 38.644 -2.755 -1.511 1.00 43.53 214 THR A N 1
ATOM 1667 C CA . THR A 1 214 ? 38.620 -3.064 -2.946 1.00 43.53 214 THR A CA 1
ATOM 1668 C C . THR A 1 214 ? 38.687 -1.753 -3.720 1.00 43.53 214 THR A C 1
ATOM 1670 O O . THR A 1 214 ? 37.725 -0.996 -3.783 1.00 43.53 214 THR A O 1
ATOM 1673 N N . VAL A 1 215 ? 39.869 -1.456 -4.258 1.00 45.38 215 VAL A N 1
ATOM 1674 C CA . VAL A 1 215 ? 40.103 -0.334 -5.174 1.00 45.38 215 VAL A CA 1
ATOM 1675 C C . VAL A 1 215 ? 39.648 -0.768 -6.567 1.00 45.38 215 VAL A C 1
ATOM 1677 O O . VAL A 1 215 ? 40.191 -1.728 -7.117 1.00 45.38 215 VAL A O 1
ATOM 1680 N N . TYR A 1 216 ? 38.644 -0.096 -7.128 1.00 52.16 216 TYR A N 1
ATOM 1681 C CA . TYR A 1 216 ? 38.150 -0.378 -8.477 1.00 52.16 216 TYR A CA 1
ATOM 1682 C C . TYR A 1 216 ? 39.002 0.342 -9.524 1.00 52.16 216 TYR A C 1
ATOM 1684 O O . TYR A 1 216 ? 39.434 1.470 -9.316 1.00 52.16 216 TYR A O 1
ATOM 1692 N N . ALA A 1 217 ? 39.268 -0.311 -10.657 1.00 46.16 217 ALA A N 1
ATOM 1693 C CA . ALA A 1 217 ? 40.034 0.306 -11.734 1.00 46.16 217 ALA A CA 1
ATOM 1694 C C . ALA A 1 217 ? 39.253 1.481 -12.349 1.00 46.16 217 ALA A C 1
ATOM 1696 O O . ALA A 1 217 ? 38.045 1.381 -12.573 1.00 46.16 217 ALA A O 1
ATOM 1697 N N . HIS A 1 218 ? 39.938 2.575 -12.676 1.00 48.09 218 HIS A N 1
ATOM 1698 C CA . HIS A 1 218 ? 39.324 3.737 -13.319 1.00 48.09 218 HIS A CA 1
ATOM 1699 C C . HIS A 1 218 ? 38.552 3.332 -14.592 1.00 48.09 218 HIS A C 1
ATOM 1701 O O . HIS A 1 218 ? 39.122 2.724 -15.498 1.00 48.09 218 HIS A O 1
ATOM 1707 N N . GLY A 1 219 ? 37.249 3.639 -14.639 1.00 58.69 219 GLY A N 1
ATOM 1708 C CA . GLY A 1 219 ? 36.361 3.298 -15.759 1.00 58.69 219 GLY A CA 1
ATOM 1709 C C . GLY A 1 219 ? 35.720 1.901 -15.708 1.00 58.69 219 GLY A C 1
ATOM 1710 O O . GLY A 1 219 ? 35.117 1.485 -16.694 1.00 58.69 219 GLY A O 1
ATOM 1711 N N . SER A 1 220 ? 35.833 1.168 -14.594 1.00 73.62 220 SER A N 1
ATOM 1712 C CA . SER A 1 220 ? 35.182 -0.141 -14.423 1.00 73.62 220 SER A CA 1
ATOM 1713 C C . SER A 1 220 ? 33.776 -0.028 -13.816 1.00 73.62 220 SER A C 1
ATOM 1715 O O . SER A 1 220 ? 33.558 0.677 -12.831 1.00 73.62 220 SER A O 1
ATOM 1717 N N . LEU A 1 221 ? 32.815 -0.735 -14.418 1.00 84.44 221 LEU A N 1
ATOM 1718 C CA . LEU A 1 221 ? 31.417 -0.780 -13.989 1.00 84.44 221 LEU A CA 1
ATOM 1719 C C . LEU A 1 221 ? 31.192 -1.966 -13.048 1.00 84.44 221 LEU A C 1
ATOM 1721 O O . LEU A 1 221 ? 31.630 -3.084 -13.328 1.00 84.44 221 LEU A O 1
ATOM 1725 N N . HIS A 1 222 ? 30.489 -1.724 -11.947 1.00 86.62 222 HIS A N 1
ATOM 1726 C CA . HIS A 1 222 ? 30.132 -2.752 -10.975 1.00 86.62 222 HIS A CA 1
ATOM 1727 C C . HIS A 1 222 ? 28.629 -2.765 -10.740 1.00 86.62 222 HIS A C 1
ATOM 1729 O O . HIS A 1 222 ? 27.985 -1.722 -10.817 1.00 86.62 222 HIS A O 1
ATOM 1735 N N . GLN A 1 223 ? 28.086 -3.933 -10.416 1.00 90.62 223 GLN A N 1
ATOM 1736 C CA . GLN A 1 223 ? 26.696 -4.102 -10.005 1.00 90.62 223 GLN A CA 1
ATOM 1737 C C . GLN A 1 223 ? 26.606 -4.639 -8.582 1.00 90.62 223 GLN A C 1
ATOM 1739 O O . GLN A 1 223 ? 27.482 -5.381 -8.134 1.00 90.62 223 GLN A O 1
ATOM 1744 N N . LEU A 1 224 ? 25.529 -4.282 -7.893 1.00 89.88 224 LEU A N 1
ATOM 1745 C CA . LEU A 1 224 ? 25.201 -4.812 -6.583 1.00 89.88 224 LEU A CA 1
ATOM 1746 C C . LEU A 1 224 ? 24.840 -6.298 -6.684 1.00 89.88 224 LEU A C 1
ATOM 1748 O O . LEU A 1 224 ? 23.869 -6.681 -7.344 1.00 89.88 224 LEU A O 1
ATOM 1752 N N . CYS A 1 225 ? 25.606 -7.116 -5.974 1.00 91.75 225 CYS A N 1
ATOM 1753 C CA . CYS A 1 225 ? 25.321 -8.519 -5.750 1.00 91.75 225 CYS A CA 1
ATOM 1754 C C . CYS A 1 225 ? 24.965 -8.761 -4.284 1.00 91.75 225 CYS A C 1
ATOM 1756 O O . CYS A 1 225 ? 25.542 -8.161 -3.373 1.00 91.75 225 CYS A O 1
ATOM 1758 N N . VAL A 1 226 ? 24.041 -9.692 -4.067 1.00 91.56 226 VAL A N 1
ATOM 1759 C CA . VAL A 1 226 ? 23.564 -10.101 -2.748 1.00 91.56 226 VAL A CA 1
ATOM 1760 C C . VAL A 1 226 ? 23.964 -11.545 -2.500 1.00 91.56 226 VAL A C 1
ATOM 1762 O O . VAL A 1 226 ? 23.805 -12.405 -3.367 1.00 91.56 226 VAL A O 1
ATOM 1765 N N . ARG A 1 227 ? 24.477 -11.808 -1.302 1.00 92.62 227 ARG A N 1
ATOM 1766 C CA . ARG A 1 227 ? 24.694 -13.149 -0.763 1.00 92.62 227 ARG A CA 1
ATOM 1767 C C . ARG A 1 227 ? 23.689 -13.409 0.352 1.00 92.62 227 ARG A C 1
ATOM 1769 O O . ARG A 1 227 ? 23.581 -12.611 1.281 1.00 92.62 227 ARG A O 1
ATOM 1776 N N . THR A 1 228 ? 23.001 -14.545 0.287 1.00 92.75 228 THR A N 1
ATOM 1777 C CA . THR A 1 228 ? 22.003 -14.942 1.288 1.00 92.75 228 THR A CA 1
ATOM 1778 C C . THR A 1 228 ? 22.603 -15.960 2.246 1.00 92.75 228 THR A C 1
ATOM 1780 O O . THR A 1 228 ? 23.089 -17.014 1.832 1.00 92.75 228 THR A O 1
ATOM 1783 N N . CYS A 1 229 ? 22.544 -15.668 3.541 1.00 92.00 229 CYS A N 1
ATOM 1784 C CA . CYS A 1 229 ? 23.129 -16.500 4.587 1.00 92.00 229 CYS A CA 1
ATOM 1785 C C . CYS A 1 229 ? 22.134 -16.733 5.726 1.00 92.00 229 CYS A C 1
ATOM 1787 O O . CYS A 1 229 ? 21.309 -15.870 6.022 1.00 92.00 229 CYS A O 1
ATOM 1789 N N . LEU A 1 230 ? 22.290 -17.828 6.470 1.00 90.69 230 LEU A N 1
ATOM 1790 C CA . LEU A 1 230 ? 21.584 -17.998 7.742 1.00 90.69 230 LEU A CA 1
ATOM 1791 C C . LEU A 1 230 ? 22.063 -16.942 8.756 1.00 90.69 230 LEU A C 1
ATOM 1793 O O . LEU A 1 230 ? 23.259 -16.625 8.822 1.00 90.69 230 LEU A O 1
ATOM 1797 N N . ALA A 1 231 ? 21.150 -16.353 9.529 1.00 87.88 231 ALA A N 1
ATOM 1798 C CA . ALA A 1 231 ? 21.499 -15.411 10.588 1.00 87.88 231 ALA A CA 1
ATOM 1799 C C . ALA A 1 231 ? 22.346 -16.086 11.684 1.00 87.88 231 ALA A C 1
ATOM 1801 O O . ALA A 1 231 ? 22.280 -17.295 11.918 1.00 87.88 231 ALA A O 1
ATOM 1802 N N . ARG A 1 232 ? 23.195 -15.299 12.356 1.00 85.12 232 ARG A N 1
ATOM 1803 C CA . ARG A 1 232 ? 24.093 -15.820 13.399 1.00 85.12 232 ARG A CA 1
ATOM 1804 C C . ARG A 1 232 ? 23.306 -16.177 14.659 1.00 85.12 232 ARG A C 1
ATOM 1806 O O . ARG A 1 232 ? 22.412 -15.439 15.057 1.00 85.12 232 ARG A O 1
ATOM 1813 N N . GLY A 1 233 ? 23.697 -17.271 15.314 1.00 81.94 233 GLY A N 1
ATOM 1814 C CA . GLY A 1 233 ? 23.108 -17.694 16.589 1.00 81.94 233 GLY A CA 1
ATOM 1815 C C . GLY A 1 233 ? 21.716 -18.323 16.481 1.00 81.94 233 GLY A C 1
ATOM 1816 O O . GLY A 1 233 ? 21.062 -18.489 17.504 1.00 81.94 233 GLY A O 1
ATOM 1817 N N . VAL A 1 234 ? 21.263 -18.670 15.272 1.00 82.56 234 VAL A N 1
ATOM 1818 C CA . VAL A 1 234 ? 19.994 -19.375 15.056 1.00 82.56 234 VAL A CA 1
ATOM 1819 C C . VAL A 1 234 ? 20.176 -20.870 15.319 1.00 82.56 234 VAL A C 1
ATOM 1821 O O . VAL A 1 234 ? 20.995 -21.518 14.667 1.00 82.56 234 VAL A O 1
ATOM 1824 N N . ASP A 1 235 ? 19.386 -21.429 16.237 1.00 85.94 235 ASP A N 1
ATOM 1825 C CA . ASP A 1 235 ? 19.223 -22.878 16.374 1.00 85.94 235 ASP A CA 1
ATOM 1826 C C . ASP A 1 235 ? 18.061 -23.344 15.489 1.00 85.94 235 ASP A C 1
ATOM 1828 O O . ASP A 1 235 ? 16.894 -23.211 15.851 1.00 85.94 235 ASP A O 1
ATOM 1832 N N . LEU A 1 236 ? 18.374 -23.883 14.304 1.00 87.44 236 LEU A N 1
ATOM 1833 C CA . LEU A 1 236 ? 17.363 -24.295 13.318 1.00 87.44 236 LEU A CA 1
ATOM 1834 C C . LEU A 1 236 ? 16.338 -25.293 13.871 1.00 87.44 236 LEU A C 1
ATOM 1836 O O . LEU A 1 236 ? 15.193 -25.282 13.425 1.00 87.44 236 LEU A O 1
ATOM 1840 N N . ARG A 1 237 ? 16.717 -26.108 14.865 1.00 88.50 237 ARG A N 1
ATOM 1841 C CA . ARG A 1 237 ? 15.854 -27.149 15.450 1.00 88.50 237 ARG A CA 1
ATOM 1842 C C . ARG A 1 237 ? 14.635 -26.581 16.174 1.00 88.50 237 ARG A C 1
ATOM 1844 O O . ARG A 1 237 ? 13.679 -27.310 16.407 1.00 88.50 237 ARG A O 1
ATOM 1851 N N . GLU A 1 238 ? 14.667 -25.300 16.539 1.00 88.50 238 GLU A N 1
ATOM 1852 C CA . GLU A 1 238 ? 13.522 -24.606 17.136 1.00 88.50 238 GLU A CA 1
ATOM 1853 C C . GLU A 1 238 ? 12.466 -24.200 16.094 1.00 88.50 238 GLU A C 1
ATOM 1855 O O . GLU A 1 238 ? 11.323 -23.930 16.460 1.00 88.50 238 GLU A O 1
ATOM 1860 N N . TYR A 1 239 ? 12.829 -24.167 14.806 1.00 87.25 239 TYR A N 1
ATOM 1861 C CA . TYR A 1 239 ? 11.999 -23.614 13.729 1.00 87.25 239 TYR A CA 1
ATOM 1862 C C . TYR A 1 239 ? 11.639 -24.639 12.652 1.00 87.25 239 TYR A C 1
ATOM 1864 O O . TYR A 1 239 ? 10.623 -24.482 11.977 1.00 87.25 239 TYR A O 1
ATOM 1872 N N . THR A 1 240 ? 12.466 -25.668 12.448 1.00 91.06 240 THR A N 1
ATOM 1873 C CA . THR A 1 240 ? 12.287 -26.637 11.363 1.00 91.06 240 THR A CA 1
ATOM 1874 C C . THR A 1 240 ? 13.015 -27.958 11.618 1.00 91.06 240 THR A C 1
ATOM 1876 O O . THR A 1 240 ? 13.955 -28.034 12.409 1.00 91.06 240 THR A O 1
ATOM 1879 N N . GLU A 1 241 ? 12.591 -29.001 10.903 1.00 91.62 241 GLU A N 1
ATOM 1880 C CA . GLU A 1 241 ? 13.312 -30.273 10.793 1.00 91.62 241 GLU A CA 1
ATOM 1881 C C . GLU A 1 241 ? 14.436 -30.226 9.741 1.00 91.62 241 GLU A C 1
ATOM 1883 O O . GLU A 1 241 ? 15.275 -31.127 9.706 1.00 91.62 241 GLU A O 1
ATOM 1888 N N . TYR A 1 242 ? 14.488 -29.184 8.899 1.00 92.00 242 TYR A N 1
ATOM 1889 C CA . TYR A 1 242 ? 15.537 -29.030 7.892 1.00 92.00 242 TYR A CA 1
ATOM 1890 C C . TYR A 1 242 ? 16.913 -28.820 8.523 1.00 92.00 242 TYR A C 1
ATOM 1892 O O . TYR A 1 242 ? 17.112 -27.986 9.411 1.00 92.00 242 TYR A O 1
ATOM 1900 N N . THR A 1 243 ? 17.899 -29.535 7.993 1.00 91.44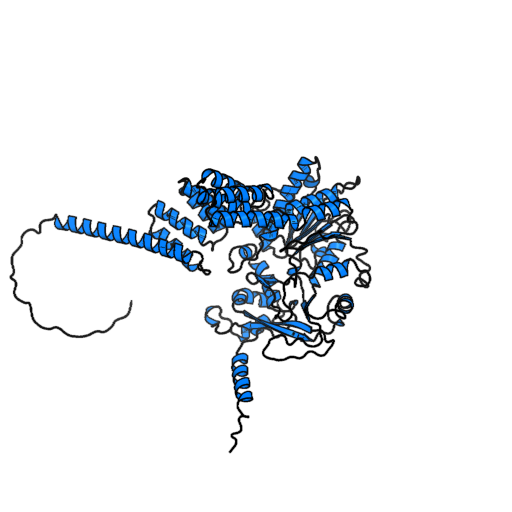 243 THR A N 1
ATOM 1901 C CA . THR A 1 243 ? 19.308 -29.290 8.286 1.00 91.44 243 THR A CA 1
ATOM 1902 C C . THR A 1 243 ? 19.836 -28.121 7.460 1.00 91.44 243 THR A C 1
ATOM 1904 O O . THR A 1 243 ? 19.270 -27.733 6.439 1.00 91.44 243 THR A O 1
ATOM 1907 N N . CYS A 1 244 ? 20.989 -27.579 7.849 1.00 88.38 244 CYS A N 1
ATOM 1908 C CA . CYS A 1 244 ? 21.664 -26.543 7.071 1.00 88.38 244 CYS A CA 1
ATOM 1909 C C . CYS A 1 244 ? 21.947 -26.979 5.624 1.00 88.38 244 CYS A C 1
ATOM 1911 O O . CYS A 1 244 ? 21.867 -26.166 4.710 1.00 88.38 244 CYS A O 1
ATOM 1913 N N . THR A 1 245 ? 22.266 -28.260 5.416 1.00 91.38 245 THR A N 1
ATOM 1914 C CA . THR A 1 245 ? 22.499 -28.831 4.084 1.00 91.38 245 THR A CA 1
ATOM 1915 C C . THR A 1 245 ? 21.217 -28.860 3.258 1.00 91.38 245 THR A C 1
ATOM 1917 O O . THR A 1 245 ? 21.263 -28.532 2.074 1.00 91.38 245 THR A O 1
ATOM 1920 N N . ASP A 1 246 ? 20.078 -29.171 3.881 1.00 93.31 246 ASP A N 1
ATOM 1921 C CA . ASP A 1 246 ? 18.777 -29.130 3.210 1.00 93.31 246 ASP A CA 1
ATOM 1922 C C . ASP A 1 246 ? 18.435 -27.703 2.780 1.00 93.31 246 ASP A C 1
ATOM 1924 O O . ASP A 1 246 ? 18.023 -27.493 1.645 1.00 93.31 246 ASP A O 1
ATOM 1928 N N . LEU A 1 247 ? 18.681 -26.703 3.637 1.00 92.75 247 LEU A N 1
ATOM 1929 C CA . LEU A 1 247 ? 18.435 -25.299 3.290 1.00 92.75 247 LEU A CA 1
ATOM 1930 C C . LEU A 1 247 ? 19.275 -24.839 2.091 1.00 92.75 247 LEU A C 1
ATOM 1932 O O . LEU A 1 247 ? 18.752 -24.155 1.216 1.00 92.75 247 LEU A O 1
ATOM 1936 N N . VAL A 1 248 ? 20.551 -25.234 2.021 1.00 93.00 248 VAL A N 1
ATOM 1937 C CA . VAL A 1 248 ? 21.421 -24.940 0.866 1.00 93.00 248 VAL A CA 1
ATOM 1938 C C . VAL A 1 248 ? 20.904 -25.631 -0.399 1.00 93.00 248 VAL A C 1
ATOM 1940 O O . VAL A 1 248 ? 20.866 -25.019 -1.465 1.00 93.00 248 VAL A O 1
ATOM 1943 N N . HIS A 1 249 ? 20.468 -26.890 -0.292 1.00 93.44 249 HIS A N 1
ATOM 1944 C CA . HIS A 1 249 ? 19.890 -27.622 -1.420 1.00 93.44 249 HIS A CA 1
ATOM 1945 C C . HIS A 1 249 ? 18.600 -26.961 -1.927 1.00 93.44 249 HIS A C 1
ATOM 1947 O O . HIS A 1 249 ? 18.451 -26.734 -3.125 1.00 93.44 249 HIS A O 1
ATOM 1953 N N . LEU A 1 250 ? 17.684 -26.618 -1.018 1.00 93.75 250 LEU A N 1
ATOM 1954 C CA . LEU A 1 250 ? 16.430 -25.938 -1.340 1.00 93.75 250 LEU A CA 1
ATOM 1955 C C . LEU A 1 250 ? 16.690 -24.568 -1.978 1.00 93.75 250 LEU A C 1
ATOM 1957 O O . LEU A 1 250 ? 16.062 -24.244 -2.982 1.00 93.75 250 LEU A O 1
ATOM 1961 N N . ALA A 1 251 ? 17.647 -23.797 -1.450 1.00 91.62 251 ALA A N 1
ATOM 1962 C CA . ALA A 1 251 ? 18.027 -22.489 -1.985 1.00 91.62 251 ALA A CA 1
ATOM 1963 C C . ALA A 1 251 ? 18.581 -22.574 -3.417 1.00 91.62 251 ALA A C 1
ATOM 1965 O O . ALA A 1 251 ? 18.271 -21.723 -4.248 1.00 91.62 251 ALA A O 1
ATOM 1966 N N . GLY A 1 252 ? 19.370 -23.611 -3.715 1.00 90.88 252 GLY A N 1
ATOM 1967 C CA . GLY A 1 252 ? 19.926 -23.867 -5.046 1.00 90.88 252 GLY A CA 1
ATOM 1968 C C . GLY A 1 252 ? 18.997 -24.624 -6.001 1.00 90.88 252 GLY A C 1
ATOM 1969 O O . GLY A 1 252 ? 19.403 -24.914 -7.128 1.00 90.88 252 GLY A O 1
ATOM 1970 N N . SER A 1 253 ? 17.781 -24.982 -5.578 1.00 91.75 253 SER A N 1
ATOM 1971 C CA . SER A 1 253 ? 16.880 -25.792 -6.396 1.00 91.75 253 SER A CA 1
ATOM 1972 C C . SER A 1 253 ? 16.338 -25.011 -7.591 1.00 91.75 253 SER A C 1
ATOM 1974 O O . SER A 1 253 ? 15.820 -23.903 -7.460 1.00 91.75 253 SER A O 1
ATOM 1976 N N . ALA A 1 254 ? 16.366 -25.631 -8.772 1.00 87.94 254 ALA A N 1
ATOM 1977 C CA . ALA A 1 254 ? 15.704 -25.086 -9.954 1.00 87.94 254 ALA A CA 1
ATOM 1978 C C . ALA A 1 254 ? 14.171 -25.090 -9.813 1.00 87.94 254 ALA A C 1
ATOM 1980 O O . ALA A 1 254 ? 13.496 -24.333 -10.509 1.00 87.94 254 ALA A O 1
ATOM 1981 N N . ASN A 1 255 ? 13.616 -25.914 -8.915 1.00 87.62 255 ASN A N 1
ATOM 1982 C CA . ASN A 1 255 ? 12.183 -26.031 -8.692 1.00 87.62 255 ASN A CA 1
ATOM 1983 C C . ASN A 1 255 ? 11.658 -24.832 -7.874 1.00 87.62 255 ASN A C 1
ATOM 1985 O O . ASN A 1 255 ? 11.995 -24.691 -6.694 1.00 87.62 255 ASN A O 1
ATOM 1989 N N . PRO A 1 256 ? 10.787 -23.985 -8.454 1.00 82.56 256 PRO A N 1
ATOM 1990 C CA . PRO A 1 256 ? 10.162 -22.871 -7.752 1.00 82.56 256 PRO A CA 1
ATOM 1991 C C . PRO A 1 256 ? 9.450 -23.281 -6.454 1.00 82.56 256 PRO A C 1
ATOM 1993 O O . PRO A 1 256 ? 9.487 -22.524 -5.491 1.00 82.56 256 PRO A O 1
ATOM 1996 N N . ALA A 1 257 ? 8.799 -24.446 -6.415 1.00 84.00 257 ALA A N 1
ATOM 1997 C CA . ALA A 1 257 ? 8.025 -24.883 -5.252 1.00 84.00 257 ALA A CA 1
ATOM 1998 C C . ALA A 1 257 ? 8.917 -25.297 -4.068 1.00 84.00 257 ALA A C 1
ATOM 2000 O O . ALA A 1 257 ? 8.547 -25.115 -2.912 1.00 84.00 257 ALA A O 1
ATOM 2001 N N . GLU A 1 258 ? 10.115 -25.818 -4.344 1.00 87.75 258 GLU A N 1
ATOM 2002 C CA . GLU A 1 258 ? 11.089 -26.161 -3.301 1.00 87.75 258 GLU A CA 1
ATOM 2003 C C . GLU A 1 258 ? 11.658 -24.904 -2.649 1.00 87.75 258 GLU A C 1
ATOM 2005 O O . GLU A 1 258 ? 11.697 -24.819 -1.423 1.00 87.75 258 GLU A O 1
ATOM 2010 N N . ARG A 1 259 ? 12.009 -23.889 -3.447 1.00 88.06 259 ARG A N 1
ATOM 2011 C CA . ARG A 1 259 ? 12.438 -22.584 -2.920 1.00 88.06 259 ARG A CA 1
ATOM 2012 C C . ARG A 1 259 ? 11.345 -21.910 -2.092 1.00 88.06 259 ARG A C 1
ATOM 2014 O O . ARG A 1 259 ? 11.641 -21.316 -1.063 1.00 88.06 259 ARG A O 1
ATOM 2021 N N . GLU A 1 260 ? 10.079 -22.070 -2.469 1.00 85.50 260 GLU A N 1
ATOM 2022 C CA . GLU A 1 260 ? 8.942 -21.531 -1.712 1.00 85.50 260 GLU A CA 1
ATOM 2023 C C . GLU A 1 260 ? 8.835 -22.084 -0.285 1.00 85.50 260 GLU A C 1
ATOM 2025 O O . GLU A 1 260 ? 8.410 -21.368 0.622 1.00 85.50 260 GLU A O 1
ATOM 2030 N N . SER A 1 261 ? 9.287 -23.321 -0.051 1.00 88.25 261 SER A N 1
ATOM 2031 C CA . SER A 1 261 ? 9.315 -23.910 1.295 1.00 88.25 261 SER A CA 1
ATOM 2032 C C . SER A 1 261 ? 10.223 -23.150 2.274 1.00 88.25 261 SER A C 1
ATOM 2034 O O . SER A 1 261 ? 10.059 -23.269 3.488 1.00 88.25 261 SER A O 1
ATOM 2036 N N . LEU A 1 262 ? 11.139 -22.320 1.761 1.00 90.75 262 LEU A N 1
ATOM 2037 C CA . LEU A 1 262 ? 12.011 -21.468 2.567 1.00 90.75 262 LEU A CA 1
ATOM 2038 C C . LEU A 1 262 ? 11.302 -20.225 3.118 1.00 90.75 262 LEU A C 1
ATOM 2040 O O . LEU A 1 262 ? 11.843 -19.587 4.019 1.00 90.75 262 LEU A O 1
ATOM 2044 N N . LEU A 1 263 ? 10.103 -19.877 2.631 1.00 87.19 263 LEU A N 1
ATOM 2045 C CA . LEU A 1 263 ? 9.385 -18.670 3.060 1.00 87.19 263 LEU A CA 1
ATOM 2046 C C . LEU A 1 263 ? 9.131 -18.622 4.571 1.00 87.19 263 LEU A C 1
ATOM 2048 O O . LEU A 1 263 ? 9.241 -17.554 5.169 1.00 87.19 263 LEU A O 1
ATOM 2052 N N . ASP A 1 264 ? 8.834 -19.765 5.195 1.00 85.06 264 ASP A N 1
ATOM 2053 C CA . ASP A 1 264 ? 8.576 -19.840 6.642 1.00 85.06 264 ASP A CA 1
ATOM 2054 C C . ASP A 1 264 ? 9.844 -19.584 7.476 1.00 85.06 264 ASP A C 1
ATOM 2056 O O . ASP A 1 264 ? 9.766 -19.181 8.635 1.00 85.06 264 ASP A O 1
ATOM 2060 N N . LEU A 1 265 ? 11.018 -19.761 6.866 1.00 89.06 265 LEU A N 1
ATOM 2061 C CA . LEU A 1 265 ? 12.327 -19.539 7.475 1.00 89.06 265 LEU A CA 1
ATOM 2062 C C . LEU A 1 265 ? 12.975 -18.238 7.007 1.00 89.06 265 LEU A C 1
ATOM 2064 O O . LEU A 1 265 ? 14.063 -17.907 7.471 1.00 89.06 265 LEU A O 1
ATOM 2068 N N . PHE A 1 266 ? 12.321 -17.481 6.123 1.00 87.81 266 PHE A N 1
ATOM 2069 C CA . PHE A 1 266 ? 12.930 -16.324 5.478 1.00 87.81 266 PHE A CA 1
ATOM 2070 C C . PHE A 1 266 ? 13.355 -15.245 6.485 1.00 87.81 266 PHE A C 1
ATOM 2072 O O . PHE A 1 266 ? 14.424 -14.653 6.359 1.00 87.81 266 PHE A O 1
ATOM 2079 N N . GLY A 1 267 ? 12.589 -15.074 7.569 1.00 83.44 267 GLY A N 1
ATOM 2080 C CA . GLY A 1 267 ? 12.950 -14.176 8.672 1.00 83.44 267 GLY A CA 1
ATOM 2081 C C . GLY A 1 267 ? 14.216 -14.579 9.448 1.00 83.44 267 GLY A C 1
ATOM 2082 O O . GLY A 1 267 ? 14.698 -13.798 10.265 1.00 83.44 267 GLY A O 1
ATOM 2083 N N . LEU A 1 268 ? 14.756 -15.781 9.215 1.00 87.31 268 LEU A N 1
ATOM 2084 C CA . LEU A 1 268 ? 16.021 -16.267 9.778 1.00 87.31 268 LEU A CA 1
ATOM 2085 C C . LEU A 1 268 ? 17.211 -16.015 8.844 1.00 87.31 268 LEU A C 1
ATOM 2087 O O . LEU A 1 268 ? 18.346 -16.333 9.206 1.00 87.31 268 LEU A O 1
ATOM 2091 N N . PHE A 1 269 ? 16.985 -15.498 7.636 1.00 90.44 269 PHE A N 1
ATOM 2092 C CA . PHE A 1 269 ? 18.050 -15.201 6.683 1.00 90.44 269 PHE A CA 1
ATOM 2093 C C . PHE A 1 269 ? 18.559 -13.777 6.890 1.00 90.44 269 PHE A C 1
ATOM 2095 O O . PHE A 1 269 ? 17.860 -12.899 7.394 1.00 90.44 269 PHE A O 1
ATOM 2102 N N . ALA A 1 270 ? 19.807 -13.540 6.508 1.00 88.31 270 ALA A N 1
ATOM 2103 C CA . ALA A 1 270 ? 20.347 -12.196 6.434 1.00 88.31 270 ALA A CA 1
ATOM 2104 C C . ALA A 1 270 ? 21.253 -12.051 5.214 1.00 88.31 270 ALA A C 1
ATOM 2106 O O . ALA A 1 270 ? 22.077 -12.928 4.934 1.00 88.31 270 ALA A O 1
ATOM 2107 N N . SER A 1 271 ? 21.119 -10.908 4.552 1.00 87.38 271 SER A N 1
ATOM 2108 C CA . SER A 1 271 ? 21.877 -10.547 3.361 1.00 87.38 271 SER A CA 1
ATOM 2109 C C . SER A 1 271 ? 23.268 -10.018 3.684 1.00 87.38 271 SER A C 1
ATOM 2111 O O . SER A 1 271 ? 23.516 -9.447 4.746 1.00 87.38 271 SER A O 1
ATOM 2113 N N . GLU A 1 272 ? 24.164 -10.185 2.723 1.00 87.12 272 GLU A N 1
ATOM 2114 C CA . GLU A 1 272 ? 25.421 -9.459 2.618 1.00 87.12 272 GLU A CA 1
ATOM 2115 C C . GLU A 1 272 ? 25.524 -8.855 1.218 1.00 87.12 272 GLU A C 1
ATOM 2117 O O . GLU A 1 272 ? 25.082 -9.464 0.242 1.00 87.12 272 GLU A O 1
ATOM 2122 N N . TYR A 1 273 ? 26.112 -7.666 1.129 1.00 85.75 273 TYR A N 1
ATOM 2123 C CA . TYR A 1 273 ? 26.122 -6.846 -0.079 1.00 85.75 273 TYR A CA 1
ATOM 2124 C C . TYR A 1 273 ? 27.547 -6.615 -0.557 1.00 85.75 273 TYR A C 1
ATOM 2126 O O . TYR A 1 273 ? 28.441 -6.347 0.249 1.00 85.75 273 TYR A O 1
ATOM 2134 N N . ASP A 1 274 ? 27.758 -6.712 -1.865 1.00 83.50 274 ASP A N 1
ATOM 2135 C CA . ASP A 1 274 ? 29.048 -6.426 -2.483 1.00 83.50 274 ASP A CA 1
ATOM 2136 C C . ASP A 1 274 ? 28.868 -5.953 -3.926 1.00 83.50 274 ASP A C 1
ATOM 2138 O O . ASP A 1 274 ? 27.948 -6.383 -4.620 1.00 83.50 274 ASP A O 1
ATOM 2142 N N . TYR A 1 275 ? 29.759 -5.082 -4.391 1.00 84.38 275 TYR A N 1
ATOM 2143 C CA . TYR A 1 275 ? 29.747 -4.602 -5.770 1.00 84.38 275 TYR A CA 1
ATOM 2144 C C . TYR A 1 275 ? 30.708 -5.445 -6.608 1.00 84.38 275 TYR A C 1
ATOM 2146 O O . TYR A 1 275 ? 31.920 -5.436 -6.401 1.00 84.38 275 TYR A O 1
ATOM 2154 N N . ARG A 1 276 ? 30.169 -6.194 -7.573 1.00 87.50 276 ARG A N 1
ATOM 2155 C CA . ARG A 1 276 ? 30.938 -7.117 -8.421 1.00 87.50 276 ARG A CA 1
ATOM 2156 C C . ARG A 1 276 ? 31.093 -6.551 -9.836 1.00 87.50 276 ARG A C 1
ATOM 2158 O O . ARG A 1 276 ? 30.154 -5.921 -10.325 1.00 87.50 276 ARG A O 1
ATOM 2165 N N . PRO A 1 277 ? 32.246 -6.754 -10.504 1.00 88.06 277 PRO A N 1
ATOM 2166 C CA . PRO A 1 277 ? 32.456 -6.258 -11.862 1.00 88.06 277 PRO A CA 1
ATOM 2167 C C . PRO A 1 277 ? 31.388 -6.783 -12.823 1.00 88.06 277 PRO A C 1
ATOM 2169 O O . PRO A 1 277 ? 31.047 -7.966 -12.785 1.00 88.06 277 PRO A O 1
ATOM 2172 N N . VAL A 1 278 ? 30.900 -5.920 -13.710 1.00 89.19 278 VAL A N 1
ATOM 2173 C CA . VAL A 1 278 ? 29.949 -6.282 -14.768 1.00 89.19 278 VAL A CA 1
ATOM 2174 C C . VAL A 1 278 ? 30.339 -5.598 -16.071 1.00 89.19 278 VAL A C 1
ATOM 2176 O O . VAL A 1 278 ? 30.821 -4.463 -16.077 1.00 89.19 278 VAL A O 1
ATOM 2179 N N . ARG A 1 279 ? 30.150 -6.283 -17.200 1.00 87.94 279 ARG A N 1
ATOM 2180 C CA . ARG A 1 279 ? 30.365 -5.673 -18.514 1.00 87.94 279 ARG A CA 1
ATOM 2181 C C . ARG A 1 279 ? 29.090 -4.944 -18.919 1.00 87.94 279 ARG A C 1
ATOM 2183 O O . ARG A 1 279 ? 28.004 -5.492 -18.785 1.00 87.94 279 ARG A O 1
ATOM 2190 N N . CYS A 1 280 ? 29.222 -3.730 -19.451 1.00 86.25 280 CYS A N 1
ATOM 2191 C CA . CYS A 1 280 ? 28.069 -2.938 -19.895 1.00 86.25 280 CYS A CA 1
ATOM 2192 C C . CYS A 1 280 ? 27.186 -3.709 -20.898 1.00 86.25 280 CYS A C 1
ATOM 2194 O O . CYS A 1 280 ? 25.967 -3.644 -20.819 1.00 86.25 280 CYS A O 1
ATOM 2196 N N . GLU A 1 281 ? 27.798 -4.499 -21.785 1.00 88.25 281 GLU A N 1
ATOM 2197 C CA . GLU A 1 281 ? 27.110 -5.334 -22.783 1.00 88.25 281 GLU A CA 1
ATOM 2198 C C . GLU A 1 281 ? 26.239 -6.458 -22.201 1.00 88.25 281 GLU A C 1
ATOM 2200 O O . GLU A 1 281 ? 25.308 -6.892 -22.873 1.00 88.25 281 GLU A O 1
ATOM 2205 N N . ASP A 1 282 ? 26.507 -6.897 -20.966 1.00 90.69 282 ASP A N 1
ATOM 2206 C CA . ASP A 1 282 ? 25.726 -7.940 -20.288 1.00 90.69 282 ASP A CA 1
ATOM 2207 C C . ASP A 1 282 ? 24.476 -7.373 -19.595 1.00 90.69 282 ASP A C 1
ATOM 2209 O O . ASP A 1 282 ? 23.610 -8.129 -19.158 1.00 90.69 282 ASP A O 1
ATOM 2213 N N . LEU A 1 283 ? 24.377 -6.045 -19.466 1.00 91.25 283 LEU A N 1
ATOM 2214 C CA . LEU A 1 283 ? 23.252 -5.393 -18.806 1.00 91.25 283 LEU A CA 1
ATOM 2215 C C . LEU A 1 283 ? 22.074 -5.210 -19.778 1.00 91.25 283 LEU A C 1
ATOM 2217 O O . LEU A 1 283 ? 22.277 -4.806 -20.929 1.00 91.25 283 LEU A O 1
ATOM 2221 N N . PRO A 1 284 ? 20.823 -5.414 -19.322 1.00 92.12 284 PRO A N 1
ATOM 2222 C CA . PRO A 1 284 ? 19.641 -5.062 -20.104 1.00 92.12 284 PRO A CA 1
ATOM 2223 C C . PRO A 1 284 ? 19.690 -3.592 -20.528 1.00 92.12 284 PRO A C 1
ATOM 2225 O O . PRO A 1 284 ? 20.115 -2.745 -19.746 1.00 92.12 284 PRO A O 1
ATOM 2228 N N . TYR A 1 285 ? 19.246 -3.269 -21.744 1.00 89.88 285 TYR A N 1
ATOM 2229 C CA . TYR A 1 285 ? 19.286 -1.896 -22.272 1.00 89.88 285 TYR A CA 1
ATOM 2230 C C . TYR A 1 285 ? 20.695 -1.261 -22.220 1.00 89.88 285 TYR A C 1
ATOM 2232 O O . TYR A 1 285 ? 20.848 -0.077 -21.922 1.00 89.88 285 TYR A O 1
ATOM 2240 N N . SER A 1 286 ? 21.739 -2.039 -22.523 1.00 87.75 286 SER A N 1
ATOM 2241 C CA . SER A 1 286 ? 23.151 -1.625 -22.443 1.00 87.75 286 SER A CA 1
ATOM 2242 C C . SER A 1 286 ? 23.484 -0.319 -23.176 1.00 87.75 286 SER A C 1
ATOM 2244 O O . SER A 1 286 ? 24.322 0.442 -22.699 1.00 87.75 286 SER A O 1
ATOM 2246 N N . ALA A 1 287 ? 22.805 -0.002 -24.284 1.00 83.88 287 ALA A N 1
ATOM 2247 C CA . ALA A 1 287 ? 22.975 1.267 -25.000 1.00 83.88 287 ALA A CA 1
ATOM 2248 C C . ALA A 1 287 ? 22.632 2.495 -24.132 1.00 83.88 287 ALA A C 1
ATOM 2250 O O . ALA A 1 287 ? 23.376 3.474 -24.133 1.00 83.88 287 ALA A O 1
ATOM 2251 N N . LEU A 1 288 ? 21.558 2.418 -23.337 1.00 84.81 288 LEU A N 1
ATOM 2252 C CA . LEU A 1 288 ? 21.162 3.467 -22.390 1.00 84.81 288 LEU A CA 1
ATOM 2253 C C . LEU A 1 288 ? 22.225 3.648 -21.297 1.00 84.81 288 LEU A C 1
ATOM 2255 O O . LEU A 1 288 ? 22.560 4.768 -20.917 1.00 84.81 288 LEU A O 1
ATOM 2259 N N . ILE A 1 289 ? 22.791 2.540 -20.811 1.00 84.62 289 ILE A N 1
ATOM 2260 C CA . ILE A 1 289 ? 23.836 2.549 -19.781 1.00 84.62 289 ILE A CA 1
ATOM 2261 C C . ILE A 1 289 ? 25.145 3.115 -20.330 1.00 84.62 289 ILE A C 1
ATOM 2263 O O . ILE A 1 289 ? 25.763 3.959 -19.683 1.00 84.62 289 ILE A O 1
ATOM 2267 N N . ALA A 1 290 ? 25.539 2.721 -21.540 1.00 80.44 290 ALA A N 1
ATOM 2268 C CA . ALA A 1 290 ? 26.723 3.244 -22.214 1.00 80.44 290 ALA A CA 1
ATOM 2269 C C . ALA A 1 290 ? 26.657 4.765 -22.434 1.00 80.44 290 ALA A C 1
ATOM 2271 O O . ALA A 1 290 ? 27.695 5.415 -22.438 1.00 80.44 290 ALA A O 1
ATOM 2272 N N . ASP A 1 291 ? 25.459 5.333 -22.574 1.00 76.38 291 ASP A N 1
ATOM 2273 C CA . ASP A 1 291 ? 25.226 6.773 -22.724 1.00 76.38 291 ASP A CA 1
ATOM 2274 C C . ASP A 1 291 ? 25.097 7.512 -21.367 1.00 76.38 291 ASP A C 1
ATOM 2276 O O . ASP A 1 291 ? 25.387 8.707 -21.246 1.00 76.38 291 ASP A O 1
ATOM 2280 N N . ALA A 1 292 ? 24.676 6.810 -20.308 1.00 73.25 292 ALA A N 1
ATOM 2281 C CA . ALA A 1 292 ? 24.469 7.376 -18.971 1.00 73.25 292 ALA A CA 1
ATOM 2282 C C . ALA A 1 292 ? 25.709 7.340 -18.061 1.00 73.25 292 ALA A C 1
ATOM 2284 O O . ALA A 1 292 ? 25.905 8.255 -17.261 1.00 73.25 292 ALA A O 1
ATOM 2285 N N . VAL A 1 293 ? 26.539 6.302 -18.177 1.00 67.06 293 VAL A N 1
ATOM 2286 C CA . VAL A 1 293 ? 27.668 6.018 -17.272 1.00 67.06 293 VAL A CA 1
ATOM 2287 C C . VAL A 1 293 ? 28.925 6.874 -17.508 1.00 67.06 293 VAL A C 1
ATOM 2289 O O . VAL A 1 293 ? 29.526 7.280 -16.516 1.00 67.06 293 VAL A O 1
ATOM 2292 N N . PRO A 1 294 ? 29.351 7.214 -18.744 1.00 58.69 294 PRO A N 1
ATOM 2293 C CA . PRO A 1 294 ? 30.632 7.902 -18.963 1.00 58.69 294 PRO A CA 1
ATOM 2294 C C . PRO A 1 294 ? 30.763 9.274 -18.288 1.00 58.69 294 PRO A C 1
ATOM 2296 O O . PRO A 1 294 ? 31.877 9.750 -18.092 1.00 58.69 294 PRO A O 1
ATOM 2299 N N . ASN A 1 295 ? 29.642 9.906 -17.930 1.00 57.09 295 ASN A N 1
ATOM 2300 C CA . ASN A 1 295 ? 29.592 11.252 -17.354 1.00 57.09 295 ASN A CA 1
ATOM 2301 C C . ASN A 1 295 ? 29.158 11.268 -15.877 1.00 57.09 295 ASN A C 1
ATOM 2303 O O . ASN A 1 295 ? 28.852 12.340 -15.352 1.00 57.09 295 ASN A O 1
ATOM 2307 N N . ARG A 1 296 ? 29.069 10.105 -15.213 1.00 62.72 296 ARG A N 1
ATOM 2308 C CA . ARG A 1 296 ? 28.493 9.997 -13.866 1.00 62.72 296 ARG A CA 1
ATOM 2309 C C . ARG A 1 296 ? 29.398 9.179 -12.946 1.00 62.72 296 ARG A C 1
ATOM 2311 O O . ARG A 1 296 ? 29.652 8.006 -13.195 1.00 62.72 296 ARG A O 1
ATOM 2318 N N . GLU A 1 297 ? 29.859 9.810 -11.871 1.00 68.81 297 GLU A N 1
ATOM 2319 C CA . GLU A 1 297 ? 30.499 9.126 -10.745 1.00 68.81 297 GLU A CA 1
ATOM 2320 C C . GLU A 1 297 ? 29.445 8.810 -9.674 1.00 68.81 297 GLU A C 1
ATOM 2322 O O . GLU A 1 297 ? 28.572 9.635 -9.392 1.00 68.81 297 GLU A O 1
ATOM 2327 N N . GLY A 1 298 ? 29.530 7.625 -9.071 1.00 73.81 298 GLY A N 1
ATOM 2328 C CA . GLY A 1 298 ? 28.687 7.200 -7.957 1.00 73.81 298 GLY A CA 1
ATOM 2329 C C . GLY A 1 298 ? 27.694 6.088 -8.295 1.00 73.81 298 GLY A C 1
ATOM 2330 O O . GLY A 1 298 ? 27.873 5.318 -9.243 1.00 73.81 298 GLY A O 1
ATOM 2331 N N . LEU A 1 299 ? 26.667 5.982 -7.451 1.00 81.81 299 LEU A N 1
ATOM 2332 C CA . LEU A 1 299 ? 25.624 4.966 -7.554 1.00 81.81 299 LEU A CA 1
ATOM 2333 C C . LEU A 1 299 ? 24.524 5.388 -8.531 1.00 81.81 299 LEU A C 1
ATOM 2335 O O . LEU A 1 299 ? 24.143 6.557 -8.602 1.00 81.81 299 LEU A O 1
ATOM 2339 N N . MET A 1 300 ? 23.973 4.415 -9.249 1.00 85.06 300 MET A N 1
ATOM 2340 C CA . MET A 1 300 ? 22.848 4.603 -10.157 1.00 85.06 300 MET A CA 1
ATOM 2341 C C . MET A 1 300 ? 21.924 3.390 -10.105 1.00 85.06 300 MET A C 1
ATOM 2343 O O . MET A 1 300 ? 22.370 2.266 -10.314 1.00 85.06 300 MET A O 1
ATOM 2347 N N . VAL A 1 301 ? 20.625 3.606 -9.898 1.00 89.94 301 VAL A N 1
ATOM 2348 C CA . VAL A 1 301 ? 19.638 2.535 -10.087 1.00 89.94 301 VAL A CA 1
ATOM 2349 C C . VAL A 1 301 ? 19.369 2.351 -11.578 1.00 89.94 301 VAL A C 1
ATOM 2351 O O . VAL A 1 301 ? 19.029 3.311 -12.277 1.00 89.94 301 VAL A O 1
ATOM 2354 N N . HIS A 1 302 ? 19.498 1.112 -12.043 1.00 92.25 302 HIS A N 1
ATOM 2355 C CA . HIS A 1 302 ? 19.108 0.652 -13.369 1.00 92.25 302 HIS A CA 1
ATOM 2356 C C . HIS A 1 302 ? 17.830 -0.188 -13.271 1.00 92.25 302 HIS A C 1
ATOM 2358 O O . HIS A 1 302 ? 17.869 -1.395 -13.030 1.00 92.25 302 HIS A O 1
ATOM 2364 N N . CYS A 1 303 ? 16.688 0.476 -13.447 1.00 92.88 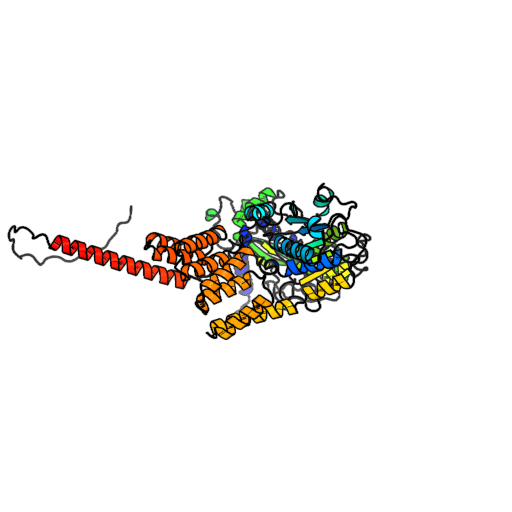303 CYS A N 1
ATOM 2365 C CA . CYS A 1 303 ? 15.343 -0.086 -13.296 1.00 92.88 303 CYS A CA 1
ATOM 2366 C C . CYS A 1 303 ? 14.833 -0.740 -14.596 1.00 92.88 303 CYS A C 1
ATOM 2368 O O . CYS A 1 303 ? 13.787 -0.379 -15.135 1.00 92.88 303 CYS A O 1
ATOM 2370 N N . TYR A 1 304 ? 15.579 -1.709 -15.132 1.00 94.69 304 TYR A N 1
ATOM 2371 C CA . TYR A 1 304 ? 15.268 -2.333 -16.426 1.00 94.69 304 TYR A CA 1
ATOM 2372 C C . TYR A 1 304 ? 13.932 -3.090 -16.464 1.00 94.69 304 TYR A C 1
ATOM 2374 O O . TYR A 1 304 ? 13.301 -3.141 -17.517 1.00 94.69 304 TYR A O 1
ATOM 2382 N N . GLY A 1 305 ? 13.466 -3.644 -15.341 1.00 96.19 305 GLY A N 1
ATOM 2383 C CA . GLY A 1 305 ? 12.135 -4.244 -15.241 1.00 96.19 305 GLY A CA 1
ATOM 2384 C C . GLY A 1 305 ? 11.018 -3.212 -15.415 1.00 96.19 305 GLY A C 1
ATOM 2385 O O . GLY A 1 305 ? 10.035 -3.481 -16.105 1.00 96.19 305 GLY A O 1
ATOM 2386 N N . ALA A 1 306 ? 11.201 -2.002 -14.874 1.00 96.50 306 ALA A N 1
ATOM 2387 C CA . ALA A 1 306 ? 10.268 -0.893 -15.059 1.00 96.50 306 ALA A CA 1
ATOM 2388 C C . ALA A 1 306 ? 10.216 -0.426 -16.518 1.00 96.50 306 ALA A C 1
ATOM 2390 O O . ALA A 1 306 ? 9.127 -0.196 -17.043 1.00 96.50 306 ALA A O 1
ATOM 2391 N N . ILE A 1 307 ? 11.374 -0.354 -17.187 1.00 94.44 307 ILE A N 1
ATOM 2392 C CA . ILE A 1 307 ? 11.448 -0.071 -18.626 1.00 94.44 307 ILE A CA 1
ATOM 2393 C C . ILE A 1 307 ? 10.638 -1.121 -19.398 1.00 94.44 307 ILE A C 1
ATOM 2395 O O . ILE A 1 307 ? 9.660 -0.765 -20.051 1.00 94.44 307 ILE A O 1
ATOM 2399 N N . ALA A 1 308 ? 10.970 -2.408 -19.246 1.00 94.69 308 ALA A N 1
ATOM 2400 C CA . ALA A 1 308 ? 10.321 -3.507 -19.965 1.00 94.69 308 ALA A CA 1
ATOM 2401 C C . ALA A 1 308 ? 8.797 -3.555 -19.756 1.00 94.69 308 ALA A C 1
ATOM 2403 O O . ALA A 1 308 ? 8.035 -3.779 -20.701 1.00 94.69 308 ALA A O 1
ATOM 2404 N N . SER A 1 309 ? 8.339 -3.320 -18.523 1.00 96.19 309 SER A N 1
ATOM 2405 C CA . SER A 1 309 ? 6.913 -3.247 -18.198 1.00 96.19 309 SER A CA 1
ATOM 2406 C C . SER A 1 309 ? 6.226 -2.093 -18.936 1.00 96.19 309 SER A C 1
ATOM 2408 O O . SER A 1 309 ? 5.237 -2.305 -19.641 1.00 96.19 309 SER A O 1
ATOM 2410 N N . LEU A 1 310 ? 6.784 -0.882 -18.852 1.00 95.38 310 LEU A N 1
ATOM 2411 C CA . LEU A 1 310 ? 6.230 0.304 -19.505 1.00 95.38 310 LEU A CA 1
ATOM 2412 C C . LEU A 1 310 ? 6.206 0.173 -21.035 1.00 95.38 310 LEU A C 1
ATOM 2414 O O . LEU A 1 310 ? 5.217 0.576 -21.645 1.00 95.38 310 LEU A O 1
ATOM 2418 N N . GLU A 1 311 ? 7.218 -0.440 -21.661 1.00 93.12 311 GLU A N 1
ATOM 2419 C CA . GLU A 1 311 ? 7.216 -0.718 -23.107 1.00 93.12 311 GLU A CA 1
ATOM 2420 C C . GLU A 1 311 ? 6.003 -1.572 -23.518 1.00 93.12 311 GLU A C 1
ATOM 2422 O O . GLU A 1 311 ? 5.261 -1.225 -24.445 1.00 93.12 311 GLU A O 1
ATOM 2427 N N . LYS A 1 312 ? 5.761 -2.674 -22.793 1.00 93.81 312 LYS A N 1
ATOM 2428 C CA . LYS A 1 312 ? 4.634 -3.584 -23.050 1.00 93.81 312 LYS A CA 1
ATOM 2429 C C . LYS A 1 312 ? 3.283 -2.930 -22.772 1.00 93.81 312 LYS A C 1
ATOM 2431 O O . LYS A 1 312 ? 2.327 -3.159 -23.512 1.00 93.81 312 LYS A O 1
ATOM 2436 N N . ILE A 1 313 ? 3.191 -2.090 -21.743 1.00 95.12 313 ILE A N 1
ATOM 2437 C CA . ILE A 1 313 ? 1.970 -1.342 -21.423 1.00 95.12 313 ILE A CA 1
ATOM 2438 C C . ILE A 1 313 ? 1.679 -0.292 -22.506 1.00 95.12 313 ILE A C 1
ATOM 2440 O O . ILE A 1 313 ? 0.552 -0.208 -22.995 1.00 95.12 313 ILE A O 1
ATOM 2444 N N . LEU A 1 314 ? 2.687 0.462 -22.954 1.00 93.50 314 LEU A N 1
ATOM 2445 C CA . LEU A 1 314 ? 2.568 1.445 -24.042 1.00 93.50 314 LEU A CA 1
ATOM 2446 C C . LEU A 1 314 ? 2.171 0.812 -25.384 1.00 93.50 314 LEU A C 1
ATOM 2448 O O . LEU A 1 314 ? 1.643 1.506 -26.263 1.00 93.50 314 LEU A O 1
ATOM 2452 N N . ALA A 1 315 ? 2.427 -0.485 -25.567 1.00 91.75 315 ALA A N 1
ATOM 2453 C CA . ALA A 1 315 ? 1.967 -1.248 -26.722 1.00 91.75 315 ALA A CA 1
ATOM 2454 C C . ALA A 1 315 ? 0.463 -1.571 -26.676 1.00 91.75 315 ALA A C 1
ATOM 2456 O O . ALA A 1 315 ? -0.141 -1.687 -27.739 1.00 91.75 315 ALA A O 1
ATOM 2457 N N . LEU A 1 316 ? -0.130 -1.675 -25.479 1.00 92.94 316 LEU A N 1
ATOM 2458 C CA . LEU A 1 316 ? -1.564 -1.920 -25.240 1.00 92.94 316 LEU A CA 1
ATOM 2459 C C . LEU A 1 316 ? -2.378 -0.630 -25.063 1.00 92.94 316 LEU A C 1
ATOM 2461 O O . LEU A 1 316 ? -3.611 -0.657 -25.037 1.00 92.94 316 LEU A O 1
ATOM 2465 N N . LEU A 1 317 ? -1.693 0.499 -24.893 1.00 93.00 317 LEU A N 1
ATOM 2466 C CA . LEU A 1 317 ? -2.316 1.785 -24.634 1.00 93.00 317 LEU A CA 1
ATOM 2467 C C . LEU A 1 317 ? -2.991 2.321 -25.896 1.00 93.00 317 LEU A C 1
ATOM 2469 O O . LEU A 1 317 ? -2.367 2.443 -26.956 1.00 93.00 317 LEU A O 1
ATOM 2473 N N . HIS A 1 318 ? -4.263 2.689 -25.768 1.00 90.19 318 HIS A N 1
ATOM 2474 C CA . HIS A 1 318 ? -4.999 3.402 -26.802 1.00 90.19 318 HIS A CA 1
ATOM 2475 C C . HIS A 1 318 ? -4.225 4.659 -27.243 1.00 90.19 318 HIS A C 1
ATOM 2477 O O . HIS A 1 318 ? -3.465 5.240 -26.472 1.00 90.19 318 HIS A O 1
ATOM 2483 N N . ALA A 1 319 ? -4.423 5.137 -28.477 1.00 85.81 319 ALA A N 1
ATOM 2484 C CA . ALA A 1 319 ? -3.644 6.256 -29.035 1.00 85.81 319 ALA A CA 1
ATOM 2485 C C . ALA A 1 319 ? -3.711 7.562 -28.210 1.00 85.81 319 ALA A C 1
ATOM 2487 O O . ALA A 1 319 ? -2.800 8.387 -28.286 1.00 85.81 319 ALA A O 1
ATOM 2488 N N . ARG A 1 320 ? -4.787 7.723 -27.429 1.00 85.81 320 ARG A N 1
ATOM 2489 C CA . ARG A 1 320 ? -5.030 8.825 -26.477 1.00 85.81 320 ARG A CA 1
ATOM 2490 C C . ARG A 1 320 ? -5.045 8.362 -25.016 1.00 85.81 320 ARG A C 1
ATOM 2492 O O . ARG A 1 320 ? -5.514 9.086 -24.146 1.00 85.81 320 ARG A O 1
ATOM 2499 N N . GLY A 1 321 ? -4.659 7.115 -24.771 1.00 92.50 321 GLY A N 1
ATOM 2500 C CA . GLY A 1 321 ? -4.621 6.572 -23.429 1.00 92.50 321 GLY A CA 1
ATOM 2501 C C . GLY A 1 321 ? -3.509 7.221 -22.618 1.00 92.50 321 GLY A C 1
ATOM 2502 O O . GLY A 1 321 ? -2.551 7.771 -23.169 1.00 92.50 321 GLY A O 1
ATOM 2503 N N . ILE A 1 322 ? -3.655 7.143 -21.304 1.00 96.94 322 ILE A N 1
ATOM 2504 C CA . ILE A 1 322 ? -2.697 7.687 -20.345 1.00 96.94 322 ILE A CA 1
ATOM 2505 C C . ILE A 1 322 ? -2.135 6.584 -19.457 1.00 96.94 322 ILE A C 1
ATOM 2507 O O . ILE A 1 322 ? -2.837 5.642 -19.099 1.00 96.94 322 ILE A O 1
ATOM 2511 N N . ILE A 1 323 ? -0.880 6.721 -19.058 1.00 98.31 323 ILE A N 1
ATOM 2512 C CA . ILE A 1 323 ? -0.273 5.927 -17.995 1.00 98.31 323 ILE A CA 1
ATOM 2513 C C . ILE A 1 323 ? 0.085 6.898 -16.881 1.00 98.31 323 ILE A C 1
ATOM 2515 O O . ILE A 1 323 ? 0.812 7.859 -17.116 1.00 98.31 323 ILE A O 1
ATOM 2519 N N . LEU A 1 324 ? -0.426 6.657 -15.681 1.00 98.31 324 LEU A N 1
ATOM 2520 C CA . LEU A 1 324 ? -0.064 7.404 -14.487 1.00 98.31 324 LEU A CA 1
ATOM 2521 C C . LEU A 1 324 ? 0.789 6.507 -13.593 1.00 98.31 324 LEU A C 1
ATOM 2523 O O . LEU A 1 324 ? 0.326 5.469 -13.119 1.00 98.31 324 LEU A O 1
ATOM 2527 N N . VAL A 1 325 ? 2.024 6.934 -13.364 1.00 97.19 325 VAL A N 1
ATOM 2528 C CA . VAL A 1 325 ? 2.979 6.289 -12.463 1.00 97.19 325 VAL A CA 1
ATOM 2529 C C . VAL A 1 325 ? 3.035 7.092 -11.176 1.00 97.19 325 VAL A C 1
ATOM 2531 O O . VAL A 1 325 ? 3.243 8.299 -11.244 1.00 97.19 325 VAL A O 1
ATOM 2534 N N . ASN A 1 326 ? 2.882 6.433 -10.030 1.00 94.00 326 ASN A N 1
ATOM 2535 C CA . ASN A 1 326 ? 3.100 6.987 -8.696 1.00 94.00 326 ASN A CA 1
ATOM 2536 C C . ASN A 1 326 ? 4.019 6.028 -7.932 1.00 94.00 326 ASN A C 1
ATOM 2538 O O . ASN A 1 326 ? 3.558 5.007 -7.417 1.00 94.00 326 ASN A O 1
ATOM 2542 N N . ASP A 1 327 ? 5.311 6.343 -7.875 1.00 92.94 327 ASP A N 1
ATOM 2543 C CA . ASP A 1 327 ? 6.308 5.431 -7.308 1.00 92.94 327 ASP A CA 1
ATOM 2544 C C . ASP A 1 327 ? 7.385 6.166 -6.496 1.00 92.94 327 ASP A C 1
ATOM 2546 O O . ASP A 1 327 ? 7.516 7.396 -6.572 1.00 92.94 327 ASP A O 1
ATOM 2550 N N . TYR A 1 328 ? 8.131 5.413 -5.688 1.00 88.69 328 TYR A N 1
ATOM 2551 C CA . TYR A 1 328 ? 9.170 5.958 -4.819 1.00 88.69 328 TYR A CA 1
ATOM 2552 C C . TYR A 1 328 ? 10.430 6.312 -5.619 1.00 88.69 328 TYR A C 1
ATOM 2554 O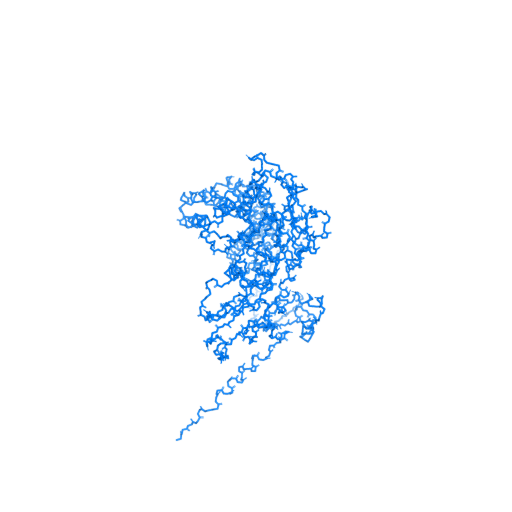 O . TYR A 1 328 ? 10.838 5.545 -6.494 1.00 88.69 328 TYR A O 1
ATOM 2562 N N . PRO A 1 329 ? 11.096 7.443 -5.329 1.00 87.31 329 PRO A N 1
ATOM 2563 C CA . PRO A 1 329 ? 12.385 7.755 -5.938 1.00 87.31 329 PRO A CA 1
ATOM 2564 C C . PRO A 1 329 ? 13.494 6.824 -5.413 1.00 87.31 329 PRO A C 1
ATOM 2566 O O . PRO A 1 329 ? 13.452 6.356 -4.277 1.00 87.31 329 PRO A O 1
ATOM 2569 N N . GLY A 1 330 ? 14.501 6.542 -6.247 1.00 80.50 330 GLY A N 1
ATOM 2570 C CA . GLY A 1 330 ? 15.549 5.553 -5.957 1.00 80.50 330 GLY A CA 1
ATOM 2571 C C . GLY A 1 330 ? 16.624 5.982 -4.959 1.00 80.50 330 GLY A C 1
ATOM 2572 O O . GLY A 1 330 ? 16.757 5.380 -3.899 1.00 80.50 330 GLY A O 1
ATOM 2573 N N . LEU A 1 331 ? 17.446 6.975 -5.316 1.00 69.69 331 LEU A N 1
ATOM 2574 C CA . LEU A 1 331 ? 18.649 7.367 -4.550 1.00 69.69 331 LEU A CA 1
ATOM 2575 C C . LEU A 1 331 ? 18.562 8.778 -3.950 1.00 69.69 331 LEU A C 1
ATOM 2577 O O . LEU A 1 331 ? 19.571 9.326 -3.505 1.00 69.69 331 LEU A O 1
ATOM 2581 N N . GLU A 1 332 ? 17.383 9.396 -3.951 1.00 62.56 332 GLU A N 1
ATOM 2582 C CA . GLU A 1 332 ? 17.209 10.720 -3.350 1.00 62.56 332 GLU A CA 1
ATOM 2583 C C . GLU A 1 332 ? 17.513 10.665 -1.842 1.00 62.56 332 GLU A C 1
ATOM 2585 O O . GLU A 1 332 ? 16.947 9.862 -1.106 1.00 62.56 332 GLU A O 1
ATOM 2590 N N . GLY A 1 333 ? 18.453 11.500 -1.384 1.00 48.94 333 GLY A N 1
ATOM 2591 C CA . GLY A 1 333 ? 18.901 11.537 0.015 1.00 48.94 333 GLY A CA 1
ATOM 2592 C C . GLY A 1 333 ? 20.027 10.561 0.380 1.00 48.94 333 GLY A C 1
ATOM 2593 O O . GLY A 1 333 ? 20.440 10.537 1.538 1.00 48.94 333 GLY A O 1
ATOM 2594 N N . PHE A 1 334 ? 20.561 9.786 -0.571 1.00 55.19 334 PHE A N 1
ATOM 2595 C CA . PHE A 1 334 ? 21.695 8.897 -0.316 1.00 55.19 334 PHE A CA 1
ATOM 2596 C C . PHE A 1 334 ? 23.026 9.676 -0.303 1.00 55.19 334 PHE A C 1
ATOM 2598 O O . PHE A 1 334 ? 23.417 10.276 -1.307 1.00 55.19 334 PHE A O 1
ATOM 2605 N N . GLU A 1 335 ? 23.727 9.693 0.836 1.00 46.31 335 GLU A N 1
ATOM 2606 C CA . GLU A 1 335 ? 25.021 10.378 0.972 1.00 46.31 335 GLU A CA 1
ATOM 2607 C C . GLU A 1 335 ? 26.125 9.671 0.164 1.00 46.31 335 GLU A C 1
ATOM 2609 O O . GLU A 1 335 ? 26.231 8.441 0.146 1.00 46.31 335 GLU A O 1
ATOM 2614 N N . SER A 1 336 ? 26.991 10.455 -0.488 1.00 44.00 336 SER A N 1
ATOM 2615 C CA . SER A 1 336 ? 28.148 9.931 -1.223 1.00 44.00 336 SER A CA 1
ATOM 2616 C C . SER A 1 336 ? 29.080 9.166 -0.272 1.00 44.00 336 SER A C 1
ATOM 2618 O O . SER A 1 336 ? 29.703 9.763 0.603 1.00 44.00 336 SER A O 1
ATOM 2620 N N . GLY A 1 337 ? 29.154 7.839 -0.432 1.00 46.34 337 GLY A N 1
ATOM 2621 C CA . GLY A 1 337 ? 30.015 6.947 0.358 1.00 46.34 337 GLY A CA 1
ATOM 2622 C C . GLY A 1 337 ? 29.298 5.955 1.287 1.00 46.34 337 GLY A C 1
ATOM 2623 O O . GLY A 1 337 ? 29.972 5.097 1.859 1.00 46.34 337 GLY A O 1
ATOM 2624 N N . ALA A 1 338 ? 27.968 6.014 1.428 1.00 47.59 338 ALA A N 1
ATOM 2625 C CA . ALA A 1 338 ? 27.208 5.012 2.184 1.00 47.59 338 ALA A CA 1
ATOM 2626 C C . ALA A 1 338 ? 27.064 3.676 1.412 1.00 47.59 338 ALA A C 1
ATOM 2628 O O . ALA A 1 338 ? 27.077 3.645 0.180 1.00 47.59 338 ALA A O 1
ATOM 2629 N N . GLN A 1 339 ? 26.943 2.547 2.125 1.00 57.47 339 GLN A N 1
ATOM 2630 C CA . GLN A 1 339 ? 26.610 1.249 1.518 1.00 57.47 339 GLN A CA 1
ATOM 2631 C C . GLN A 1 339 ? 25.123 1.209 1.178 1.00 57.47 339 GLN A C 1
ATOM 2633 O O . GLN A 1 339 ? 24.287 1.455 2.045 1.00 57.47 339 GLN A O 1
ATOM 2638 N N . PHE A 1 340 ? 24.792 0.946 -0.088 1.00 63.56 340 PHE A N 1
ATOM 2639 C CA . PHE A 1 340 ? 23.399 0.779 -0.488 1.00 63.56 340 PHE A CA 1
ATOM 2640 C C . PHE A 1 340 ? 22.922 -0.604 -0.058 1.00 63.56 340 PHE A C 1
ATOM 2642 O O . PHE A 1 340 ? 23.478 -1.615 -0.488 1.00 63.56 340 PHE A O 1
ATOM 2649 N N . GLU A 1 341 ? 21.872 -0.624 0.750 1.00 68.19 341 GLU A N 1
ATOM 2650 C CA . GLU A 1 341 ? 21.095 -1.815 1.063 1.00 68.19 341 GLU A CA 1
ATOM 2651 C C . GLU A 1 341 ? 19.708 -1.636 0.446 1.00 68.19 341 GLU A C 1
ATOM 2653 O O . GLU A 1 341 ? 19.139 -0.540 0.496 1.00 68.19 341 GLU A O 1
ATOM 2658 N N . HIS A 1 342 ? 19.154 -2.694 -0.149 1.00 64.81 342 HIS A N 1
ATOM 2659 C CA . HIS A 1 342 ? 17.768 -2.642 -0.605 1.00 64.81 342 HIS A CA 1
ATOM 2660 C C . HIS A 1 342 ? 16.822 -2.452 0.583 1.00 64.81 342 HIS A C 1
ATOM 2662 O O . HIS A 1 342 ? 17.086 -2.908 1.699 1.00 64.81 342 HIS A O 1
ATOM 2668 N N . GLN A 1 343 ? 15.696 -1.788 0.341 1.00 66.44 343 GLN A N 1
ATOM 2669 C CA . GLN A 1 343 ? 14.714 -1.531 1.387 1.00 66.44 343 GLN A CA 1
ATOM 2670 C C . GLN A 1 343 ? 13.954 -2.820 1.708 1.00 66.44 343 GLN A C 1
ATOM 2672 O O . GLN A 1 343 ? 13.611 -3.593 0.809 1.00 66.44 343 GLN A O 1
ATOM 2677 N N . ARG A 1 344 ? 13.682 -3.044 2.999 1.00 64.88 344 ARG A N 1
ATOM 2678 C CA . ARG A 1 344 ? 12.849 -4.152 3.476 1.00 64.88 344 ARG A CA 1
ATOM 2679 C C . ARG A 1 344 ? 11.622 -3.632 4.208 1.00 64.88 344 ARG A C 1
ATOM 2681 O O . ARG A 1 344 ? 11.747 -2.975 5.241 1.00 64.88 344 ARG A O 1
ATOM 2688 N N . TYR A 1 345 ? 10.448 -3.994 3.705 1.00 60.19 345 TYR A N 1
ATOM 2689 C CA . TYR A 1 345 ? 9.174 -3.804 4.397 1.00 60.19 345 TYR A CA 1
ATOM 2690 C C . TYR A 1 345 ? 8.516 -5.169 4.583 1.00 60.19 345 TYR A C 1
ATOM 2692 O O . TYR A 1 345 ? 8.244 -5.881 3.616 1.00 60.19 345 TYR A O 1
ATOM 2700 N N . GLY A 1 346 ? 8.325 -5.575 5.838 1.00 68.56 346 GLY A N 1
ATOM 2701 C CA . GLY A 1 346 ? 8.142 -6.982 6.182 1.00 68.56 346 GLY A CA 1
ATOM 2702 C C . GLY A 1 346 ? 9.325 -7.796 5.653 1.00 68.56 346 GLY A C 1
ATOM 2703 O O . GLY A 1 346 ? 10.481 -7.455 5.904 1.00 68.56 346 GLY A O 1
ATOM 2704 N N . ASN A 1 347 ? 9.022 -8.829 4.872 1.00 74.62 347 ASN A N 1
ATOM 2705 C CA . ASN A 1 347 ? 10.014 -9.608 4.132 1.00 74.62 347 ASN A CA 1
ATOM 2706 C C . ASN A 1 347 ? 10.085 -9.226 2.638 1.00 74.62 347 ASN A C 1
ATOM 2708 O O . ASN A 1 347 ? 10.786 -9.876 1.875 1.00 74.62 347 ASN A O 1
ATOM 2712 N N . GLY A 1 348 ? 9.366 -8.190 2.200 1.00 75.62 348 GLY A N 1
ATOM 2713 C CA . GLY A 1 348 ? 9.454 -7.675 0.835 1.00 75.62 348 GLY A CA 1
ATOM 2714 C C . GLY A 1 348 ? 10.774 -6.955 0.567 1.00 75.62 348 GLY A C 1
ATOM 2715 O O . GLY A 1 348 ? 11.322 -6.329 1.475 1.00 75.62 348 GLY A O 1
ATOM 2716 N N . VAL A 1 349 ? 11.257 -7.018 -0.675 1.00 80.88 349 VAL A N 1
ATOM 2717 C CA . VAL A 1 349 ? 12.482 -6.350 -1.135 1.00 80.88 349 VAL A CA 1
ATOM 2718 C C . VAL A 1 349 ? 12.125 -5.319 -2.202 1.00 80.88 349 VAL A C 1
ATOM 2720 O O . VAL A 1 349 ? 11.426 -5.655 -3.152 1.00 80.88 349 VAL A O 1
ATOM 2723 N N . PHE A 1 350 ? 12.616 -4.087 -2.038 1.00 84.12 350 PHE A N 1
ATOM 2724 C CA . PHE A 1 350 ? 12.273 -2.954 -2.901 1.00 84.12 350 PHE A CA 1
ATOM 2725 C C . PHE A 1 350 ? 13.491 -2.082 -3.202 1.00 84.12 350 PHE A C 1
ATOM 2727 O O . PHE A 1 350 ? 14.378 -1.903 -2.356 1.00 84.12 350 PHE A O 1
ATOM 2734 N N . VAL A 1 351 ? 13.507 -1.490 -4.396 1.00 88.50 351 VAL A N 1
ATOM 2735 C CA . VAL A 1 351 ? 14.462 -0.445 -4.779 1.00 88.50 351 VAL A CA 1
ATOM 2736 C C . VAL A 1 351 ? 13.714 0.623 -5.563 1.00 88.50 351 VAL A C 1
ATOM 2738 O O . VAL A 1 351 ? 13.170 0.342 -6.626 1.00 88.50 351 VAL A O 1
ATOM 2741 N N . GLY A 1 352 ? 13.724 1.856 -5.053 1.00 87.88 352 GLY A N 1
ATOM 2742 C CA . GLY A 1 352 ? 13.028 2.967 -5.697 1.00 87.88 352 GLY A CA 1
ATOM 2743 C C . GLY A 1 352 ? 13.533 3.271 -7.114 1.00 87.88 352 GLY A C 1
ATOM 2744 O O . GLY A 1 352 ? 14.615 2.860 -7.544 1.00 87.88 352 GLY A O 1
ATOM 2745 N N . ILE A 1 353 ? 12.744 4.049 -7.842 1.00 91.44 353 ILE A N 1
ATOM 2746 C CA . ILE A 1 353 ? 12.872 4.266 -9.278 1.00 91.44 353 ILE A CA 1
ATOM 2747 C C . ILE A 1 353 ? 13.813 5.416 -9.631 1.00 91.44 353 ILE A C 1
ATOM 2749 O O . ILE A 1 353 ? 13.820 6.488 -9.023 1.00 91.44 353 ILE A O 1
ATOM 2753 N N . ASN A 1 354 ? 14.586 5.211 -10.697 1.00 91.38 354 ASN A N 1
ATOM 2754 C CA . ASN A 1 354 ? 15.360 6.261 -11.346 1.00 91.38 354 ASN A CA 1
ATOM 2755 C C . ASN A 1 354 ? 14.515 6.940 -12.434 1.00 91.38 354 ASN A C 1
ATOM 2757 O O . ASN A 1 354 ? 14.581 6.571 -13.608 1.00 91.38 354 ASN A O 1
ATOM 2761 N N . PHE A 1 355 ? 13.703 7.923 -12.039 1.00 91.44 355 PHE A N 1
ATOM 2762 C CA . PHE A 1 355 ? 12.807 8.629 -12.960 1.00 91.44 355 PHE A CA 1
ATOM 2763 C C . PHE A 1 355 ? 13.549 9.377 -14.075 1.00 91.44 355 PHE A C 1
ATOM 2765 O O . PHE A 1 355 ? 13.037 9.439 -15.189 1.00 91.44 355 PHE A O 1
ATOM 2772 N N . ASP A 1 356 ? 14.762 9.875 -13.820 1.00 89.12 356 ASP A N 1
ATOM 2773 C CA . ASP A 1 356 ? 15.592 10.517 -14.847 1.00 89.12 356 ASP A CA 1
ATOM 2774 C C . ASP A 1 356 ? 16.010 9.526 -15.940 1.00 89.12 356 ASP A C 1
ATOM 2776 O O . ASP A 1 356 ? 15.987 9.853 -17.128 1.00 89.12 356 ASP A O 1
ATOM 2780 N N . LEU A 1 357 ? 16.378 8.301 -15.545 1.00 88.62 357 LEU A N 1
ATOM 2781 C CA . LEU A 1 357 ? 16.728 7.232 -16.480 1.00 88.62 357 LEU A CA 1
ATOM 2782 C C . LEU A 1 357 ? 15.518 6.816 -17.320 1.00 88.62 357 LEU A C 1
ATOM 2784 O O . LEU A 1 357 ? 15.648 6.669 -18.535 1.00 88.62 357 LEU A O 1
ATOM 2788 N N . LEU A 1 358 ? 14.347 6.671 -16.689 1.00 91.44 358 LEU A N 1
ATOM 2789 C CA . LEU A 1 358 ? 13.101 6.375 -17.398 1.00 91.44 358 LEU A CA 1
ATOM 2790 C C . LEU A 1 358 ? 12.747 7.488 -18.389 1.00 91.44 358 LEU A C 1
ATOM 2792 O O . LEU A 1 358 ? 12.482 7.198 -19.553 1.00 91.44 358 LEU A O 1
ATOM 2796 N N . LYS A 1 359 ? 12.803 8.754 -17.959 1.00 91.69 359 LYS A N 1
ATOM 2797 C CA . LYS A 1 359 ? 12.557 9.911 -18.825 1.00 91.69 359 LYS A CA 1
ATOM 2798 C C . LYS A 1 359 ? 13.470 9.873 -20.043 1.00 91.69 359 LYS A C 1
ATOM 2800 O O . LYS A 1 359 ? 12.967 9.866 -21.158 1.00 91.69 359 LYS A O 1
ATOM 2805 N N . ARG A 1 360 ? 14.786 9.756 -19.832 1.00 87.94 360 ARG A N 1
ATOM 2806 C CA . ARG A 1 360 ? 15.775 9.670 -20.918 1.00 87.94 360 ARG A CA 1
ATOM 2807 C C . ARG A 1 360 ? 15.446 8.542 -21.890 1.00 87.94 360 ARG A C 1
ATOM 2809 O O . ARG A 1 360 ? 15.469 8.758 -23.094 1.00 87.94 360 ARG A O 1
ATOM 2816 N N . TYR A 1 361 ? 15.106 7.357 -21.386 1.00 88.38 361 TYR A N 1
ATOM 2817 C CA . TYR A 1 361 ? 14.764 6.223 -22.241 1.00 88.38 361 TYR A CA 1
ATOM 2818 C C . TYR A 1 361 ? 13.526 6.485 -23.113 1.00 88.38 361 TYR A C 1
ATOM 2820 O O . TYR A 1 361 ? 13.547 6.196 -24.307 1.00 88.38 361 TYR A O 1
ATOM 2828 N N . PHE A 1 362 ? 12.461 7.046 -22.533 1.00 88.62 362 PHE A N 1
ATOM 2829 C CA . PHE A 1 362 ? 11.195 7.253 -23.240 1.00 88.62 362 PHE A CA 1
ATOM 2830 C C . PHE A 1 362 ? 11.150 8.535 -24.089 1.00 88.62 362 PHE A C 1
ATOM 2832 O O . PHE A 1 362 ? 10.358 8.593 -25.029 1.00 88.62 362 PHE A O 1
ATOM 2839 N N . THR A 1 363 ? 11.986 9.544 -23.812 1.00 86.25 363 THR A N 1
ATOM 2840 C CA . THR A 1 363 ? 12.017 10.802 -24.583 1.00 86.25 363 THR A CA 1
ATOM 2841 C C . THR A 1 363 ? 13.152 10.882 -25.599 1.00 86.25 363 THR A C 1
ATOM 2843 O O . THR A 1 363 ? 12.980 11.514 -26.643 1.00 86.25 363 THR A O 1
ATOM 2846 N N . ASP A 1 364 ? 14.304 10.255 -25.336 1.00 78.62 364 ASP A N 1
ATOM 2847 C CA . ASP A 1 364 ? 15.488 10.408 -26.185 1.00 78.62 364 ASP A CA 1
ATOM 2848 C C . ASP A 1 364 ? 15.609 9.245 -27.174 1.00 78.62 364 ASP A C 1
ATOM 2850 O O . ASP A 1 364 ? 16.041 8.135 -26.852 1.00 78.62 364 ASP A O 1
ATOM 2854 N N . TRP A 1 365 ? 15.291 9.532 -28.439 1.00 57.09 365 TRP A N 1
ATOM 2855 C CA . TRP A 1 365 ? 15.302 8.556 -29.535 1.00 57.09 365 TRP A CA 1
ATOM 2856 C C . TRP A 1 365 ? 16.646 7.827 -29.720 1.00 57.09 365 TRP A C 1
ATOM 2858 O O . TRP A 1 365 ? 16.670 6.678 -30.156 1.00 57.09 365 TRP A O 1
ATOM 2868 N N . SER A 1 366 ? 17.776 8.457 -29.374 1.00 55.97 366 SER A N 1
ATOM 2869 C CA . SER A 1 366 ? 19.104 7.827 -29.451 1.00 55.97 366 SER A CA 1
ATOM 2870 C C . SER A 1 366 ? 19.282 6.677 -28.459 1.00 55.97 366 SER A C 1
ATOM 2872 O O . SER A 1 366 ? 20.006 5.732 -28.760 1.00 55.97 366 SER A O 1
ATOM 2874 N N . CYS A 1 367 ? 18.610 6.735 -27.306 1.00 55.75 367 CYS A N 1
ATOM 2875 C CA . CYS A 1 367 ? 18.609 5.667 -26.306 1.00 55.75 367 CYS A CA 1
ATOM 2876 C C . CYS A 1 367 ? 17.622 4.550 -26.669 1.00 55.75 367 CYS A C 1
ATOM 2878 O O . CYS A 1 367 ? 17.869 3.383 -26.370 1.00 55.75 367 CYS A O 1
ATOM 2880 N N . ALA A 1 368 ? 16.534 4.905 -27.359 1.00 55.75 368 ALA A N 1
ATOM 2881 C CA . ALA A 1 368 ? 15.533 3.979 -27.884 1.00 55.75 368 ALA A CA 1
ATOM 2882 C C . ALA A 1 368 ? 15.929 3.341 -29.233 1.00 55.75 368 ALA A C 1
ATOM 2884 O O . ALA A 1 368 ? 15.116 2.630 -29.825 1.00 55.75 368 ALA A O 1
ATOM 2885 N N . ALA A 1 369 ? 17.151 3.578 -29.735 1.00 48.59 369 ALA A N 1
ATOM 2886 C CA . ALA A 1 369 ? 17.668 3.047 -30.999 1.00 48.59 369 ALA A CA 1
ATOM 2887 C C . ALA A 1 369 ? 17.781 1.507 -30.952 1.00 48.59 369 ALA A C 1
ATOM 2889 O O . ALA A 1 369 ? 18.818 0.932 -30.635 1.00 48.59 369 ALA A O 1
ATOM 2890 N N . GLY A 1 370 ? 16.657 0.848 -31.225 1.00 48.41 370 GLY A N 1
ATOM 2891 C CA . GLY A 1 370 ? 16.422 -0.591 -31.077 1.00 48.41 370 GLY A CA 1
ATOM 2892 C C . GLY A 1 370 ? 14.932 -0.915 -30.897 1.00 48.41 370 GLY A C 1
ATOM 2893 O O . GLY A 1 370 ? 14.476 -1.977 -31.307 1.00 48.41 370 GLY A O 1
ATOM 2894 N N . SER A 1 371 ? 14.156 0.039 -30.376 1.00 52.12 371 SER A N 1
ATOM 2895 C CA . SER A 1 371 ? 12.696 0.029 -30.317 1.00 52.12 371 SER A CA 1
ATOM 2896 C C . SER A 1 371 ? 12.135 0.891 -31.465 1.00 52.12 371 SER A C 1
ATOM 2898 O O . SER A 1 371 ? 11.745 2.047 -31.288 1.00 52.12 371 SER A O 1
ATOM 2900 N N . GLU A 1 372 ? 12.013 0.324 -32.667 1.00 50.69 372 GLU A N 1
ATOM 2901 C CA . GLU A 1 372 ? 11.173 0.923 -33.727 1.00 50.69 372 GLU A CA 1
ATOM 2902 C C . GLU A 1 372 ? 9.681 0.997 -33.312 1.00 50.69 372 GLU A C 1
ATOM 2904 O O . GLU A 1 372 ? 8.863 1.626 -33.981 1.00 50.69 372 GLU A O 1
ATOM 2909 N N . PHE A 1 373 ? 9.316 0.366 -32.189 1.00 52.59 373 PHE A N 1
ATOM 2910 C CA . PHE A 1 373 ? 7.946 0.061 -31.786 1.00 52.59 373 PHE A CA 1
ATOM 2911 C C . PHE A 1 373 ? 7.238 1.172 -30.986 1.00 52.59 373 PHE A C 1
ATOM 2913 O O . PHE A 1 373 ? 6.004 1.248 -30.977 1.00 52.59 373 PHE A O 1
ATOM 2920 N N . LEU A 1 374 ? 7.982 2.043 -30.294 1.00 60.06 374 LEU A N 1
ATOM 2921 C CA . LEU A 1 374 ? 7.390 2.963 -29.312 1.00 60.06 374 LEU A CA 1
ATOM 2922 C C . LEU A 1 374 ? 7.069 4.364 -29.837 1.00 60.06 374 LEU A C 1
ATOM 2924 O O . LEU A 1 374 ? 6.126 4.959 -29.328 1.00 60.06 374 LEU A O 1
ATOM 2928 N N . GLY A 1 375 ? 7.706 4.862 -30.900 1.00 65.75 375 GLY A N 1
ATOM 2929 C CA . GLY A 1 375 ? 7.482 6.243 -31.365 1.00 65.75 375 GLY A CA 1
ATOM 2930 C C . GLY A 1 375 ? 7.793 7.296 -30.284 1.00 65.75 375 GLY A C 1
ATOM 2931 O O . GLY A 1 375 ? 8.423 6.983 -29.280 1.00 65.75 375 GLY A O 1
ATOM 2932 N N . SER A 1 376 ? 7.369 8.549 -30.482 1.00 72.56 376 SER A N 1
ATOM 2933 C CA . SER A 1 376 ? 7.512 9.600 -29.457 1.00 72.56 376 SER A CA 1
ATOM 2934 C C . SER A 1 376 ? 6.571 9.320 -28.282 1.00 72.56 376 SER A C 1
ATOM 2936 O O . SER A 1 376 ? 5.372 9.124 -28.498 1.00 72.56 376 SER A O 1
ATOM 2938 N N . VAL A 1 377 ? 7.100 9.312 -27.057 1.00 90.44 377 VAL A N 1
ATOM 2939 C CA . VAL A 1 377 ? 6.318 9.216 -25.817 1.00 90.44 377 VAL A CA 1
ATOM 2940 C C . VAL A 1 377 ? 6.331 10.580 -25.140 1.00 90.44 377 VAL A C 1
ATOM 2942 O O . VAL A 1 377 ? 7.388 11.143 -24.860 1.00 90.44 377 VAL A O 1
ATOM 2945 N N . ASP A 1 378 ? 5.148 11.115 -24.870 1.00 93.81 378 ASP A N 1
ATOM 2946 C CA . ASP A 1 378 ? 4.991 12.311 -24.060 1.00 93.81 378 ASP A CA 1
ATOM 2947 C C . ASP A 1 378 ? 5.267 11.960 -22.599 1.00 93.81 378 ASP A C 1
ATOM 2949 O O . ASP A 1 378 ? 4.654 11.045 -22.048 1.00 93.81 378 ASP A O 1
ATOM 2953 N N . TRP A 1 379 ? 6.176 12.704 -21.972 1.00 95.56 379 TRP A N 1
ATOM 2954 C CA . TRP A 1 379 ? 6.530 12.572 -20.561 1.00 95.56 379 TRP A CA 1
ATOM 2955 C C . TRP A 1 379 ? 6.195 13.870 -19.831 1.00 95.56 379 TRP A C 1
ATOM 2957 O O . TRP A 1 379 ? 6.830 14.905 -20.055 1.00 95.56 379 TRP A O 1
ATOM 2967 N N . VAL A 1 380 ? 5.191 13.831 -18.955 1.00 97.12 380 VAL A N 1
ATOM 2968 C CA . VAL A 1 380 ? 4.744 15.003 -18.196 1.00 97.12 380 VAL A CA 1
ATOM 2969 C C . VAL A 1 380 ? 5.092 14.842 -16.721 1.00 97.12 380 VAL A C 1
ATOM 2971 O O . VAL A 1 380 ? 4.807 13.822 -16.091 1.00 97.12 380 VAL A O 1
ATOM 2974 N N . GLU A 1 381 ? 5.687 15.895 -16.170 1.00 95.75 381 GLU A N 1
ATOM 2975 C CA . GLU A 1 381 ? 6.098 16.008 -14.770 1.00 95.75 381 GLU A CA 1
ATOM 2976 C C . GLU A 1 381 ? 5.316 17.147 -14.102 1.00 95.75 381 GLU A C 1
ATOM 2978 O O . GLU A 1 381 ? 4.980 18.125 -14.789 1.00 95.75 381 GLU A O 1
ATOM 2983 N N . PRO A 1 382 ? 5.001 17.038 -12.798 1.00 93.88 382 PRO A N 1
ATOM 2984 C CA . PRO A 1 382 ? 4.493 18.170 -12.029 1.00 93.88 382 PRO A CA 1
ATOM 2985 C C . PRO A 1 382 ? 5.565 19.267 -11.915 1.00 93.88 382 PRO A C 1
ATOM 2987 O O . PRO A 1 382 ? 6.749 19.005 -12.133 1.00 93.88 382 PRO A O 1
ATOM 2990 N N . GLU A 1 383 ? 5.170 20.499 -11.576 1.00 89.25 383 GLU A N 1
ATOM 2991 C CA . GLU A 1 383 ? 6.143 21.590 -11.395 1.00 89.25 383 GLU A CA 1
ATOM 2992 C C . GLU A 1 383 ? 7.023 21.341 -10.166 1.00 89.25 383 GLU A C 1
ATOM 2994 O O . GLU A 1 383 ? 8.241 21.512 -10.222 1.00 89.25 383 GLU A O 1
ATOM 2999 N N . GLN A 1 384 ? 6.410 20.889 -9.070 1.00 85.88 384 GLN A N 1
ATOM 3000 C CA . GLN A 1 384 ? 7.105 20.386 -7.890 1.00 85.88 384 GLN A CA 1
ATOM 3001 C C . GLN A 1 384 ? 6.802 18.900 -7.712 1.00 85.88 384 GLN A C 1
ATOM 3003 O O . GLN A 1 384 ? 5.640 18.499 -7.691 1.00 85.88 384 GLN A O 1
ATOM 3008 N N . SER A 1 385 ? 7.838 18.072 -7.567 1.00 81.44 385 SER A N 1
ATOM 3009 C CA . SER A 1 385 ? 7.645 16.656 -7.228 1.00 81.44 385 SER A CA 1
ATOM 3010 C C . SER A 1 385 ? 7.188 16.507 -5.774 1.00 81.44 385 SER A C 1
ATOM 3012 O O . SER A 1 385 ? 7.535 17.322 -4.916 1.00 81.44 385 SER A O 1
ATOM 3014 N N . GLY A 1 386 ? 6.391 15.471 -5.502 1.00 72.56 386 GLY A N 1
ATOM 3015 C CA . GLY A 1 386 ? 6.000 15.114 -4.142 1.00 72.56 386 GLY A CA 1
ATOM 3016 C C . GLY A 1 386 ? 7.212 14.717 -3.294 1.00 72.56 386 GLY A C 1
ATOM 3017 O O . GLY A 1 386 ? 8.208 14.217 -3.807 1.00 72.56 386 GLY A O 1
ATOM 3018 N N . SER A 1 387 ? 7.121 14.938 -1.982 1.00 66.94 387 SER A N 1
ATOM 3019 C CA . SER A 1 387 ? 8.211 14.689 -1.024 1.00 66.94 387 SER A CA 1
ATOM 3020 C C . SER A 1 387 ? 8.505 13.204 -0.779 1.00 66.94 387 SER A C 1
ATOM 3022 O O . SER A 1 387 ? 9.605 12.866 -0.356 1.00 66.94 387 SER A O 1
ATOM 3024 N N . GLN A 1 388 ? 7.522 12.327 -1.004 1.00 78.31 388 GLN A N 1
ATOM 3025 C CA . GLN A 1 388 ? 7.637 10.877 -0.790 1.00 78.31 388 GLN A CA 1
ATOM 3026 C C . GLN A 1 388 ? 7.373 10.061 -2.057 1.00 78.31 388 GLN A C 1
ATOM 3028 O O . GLN A 1 388 ? 7.943 8.986 -2.215 1.00 78.31 388 GLN A O 1
ATOM 3033 N N . ILE A 1 389 ? 6.509 10.559 -2.946 1.00 86.12 389 ILE A N 1
ATOM 3034 C CA . ILE A 1 389 ? 6.105 9.880 -4.176 1.00 86.12 389 ILE A CA 1
ATOM 3035 C C . ILE A 1 389 ? 6.267 10.809 -5.363 1.00 86.12 389 ILE A C 1
ATOM 3037 O O . ILE A 1 389 ? 5.853 11.969 -5.332 1.00 86.12 389 ILE A O 1
ATOM 3041 N N . CYS A 1 390 ? 6.855 10.265 -6.422 1.00 90.62 390 CYS A N 1
ATOM 3042 C CA . CYS A 1 390 ? 6.998 10.932 -7.697 1.00 90.62 390 CYS A CA 1
ATOM 3043 C C . CYS A 1 390 ? 5.913 10.457 -8.657 1.00 90.62 390 CYS A C 1
ATOM 3045 O O . CYS A 1 390 ? 5.844 9.281 -9.020 1.00 90.62 390 CYS A O 1
ATOM 3047 N N . SER A 1 391 ? 5.088 11.406 -9.095 1.00 94.25 391 SER A N 1
ATOM 3048 C CA . SER A 1 391 ? 4.054 11.164 -10.094 1.00 94.25 391 SER A CA 1
ATOM 3049 C C . SER A 1 391 ? 4.550 11.519 -11.491 1.00 94.25 391 SER A C 1
ATOM 3051 O O . SER A 1 391 ? 5.158 12.577 -11.684 1.00 94.25 391 SER A O 1
ATOM 3053 N N . ARG A 1 392 ? 4.289 10.661 -12.479 1.00 96.56 392 ARG A N 1
ATOM 3054 C CA . ARG A 1 392 ? 4.600 10.892 -13.899 1.00 96.56 392 ARG A CA 1
ATOM 3055 C C . ARG A 1 392 ? 3.430 10.465 -14.772 1.00 96.56 392 ARG A C 1
ATOM 3057 O O . ARG A 1 392 ? 2.821 9.428 -14.522 1.00 96.56 392 ARG A O 1
ATOM 3064 N N . LEU A 1 393 ? 3.134 11.259 -15.798 1.00 98.12 393 LEU A N 1
ATOM 3065 C CA . LEU A 1 393 ? 2.116 10.938 -16.795 1.00 98.12 393 LEU A CA 1
ATOM 3066 C C . LEU A 1 393 ? 2.788 10.657 -18.140 1.00 98.12 393 LEU A C 1
ATOM 3068 O O . LEU A 1 393 ? 3.542 11.493 -18.640 1.00 98.12 393 LEU A O 1
ATOM 3072 N N . LEU A 1 394 ? 2.505 9.486 -18.708 1.00 97.06 394 LEU A N 1
ATOM 3073 C CA . LEU A 1 394 ? 3.034 9.030 -19.988 1.00 97.06 394 LEU A CA 1
ATOM 3074 C C . LEU A 1 394 ? 1.903 8.750 -20.982 1.00 97.06 394 LEU A C 1
ATOM 3076 O O . LEU A 1 394 ? 0.804 8.342 -20.604 1.00 97.06 394 LEU A O 1
ATOM 3080 N N . GLY A 1 395 ? 2.172 8.954 -22.267 1.00 94.25 395 GLY A N 1
ATOM 3081 C CA . GLY A 1 395 ? 1.225 8.687 -23.348 1.00 94.25 395 GLY A CA 1
ATOM 3082 C C . GLY A 1 395 ? 1.844 8.973 -24.711 1.00 94.25 395 GLY A C 1
ATOM 3083 O O . GLY A 1 395 ? 3.002 9.355 -24.799 1.00 94.25 395 GLY A O 1
ATOM 3084 N N . ARG A 1 396 ? 1.093 8.759 -25.793 1.00 88.56 396 ARG A N 1
ATOM 3085 C CA . ARG A 1 396 ? 1.590 8.998 -27.167 1.00 88.56 396 ARG A CA 1
ATOM 3086 C C . ARG A 1 396 ? 1.165 10.346 -27.750 1.00 88.56 396 ARG A C 1
ATOM 3088 O O . ARG A 1 396 ? 1.768 10.794 -28.713 1.00 88.56 396 ARG A O 1
ATOM 3095 N N . ASN A 1 397 ? 0.069 10.901 -27.235 1.00 87.38 397 ASN A N 1
ATOM 3096 C CA . ASN A 1 397 ? -0.528 12.158 -27.686 1.00 87.38 397 ASN A CA 1
ATOM 3097 C C . ASN A 1 397 ? -1.216 12.854 -26.498 1.00 87.38 397 ASN A C 1
ATOM 3099 O O . ASN A 1 397 ? -2.427 13.092 -26.516 1.00 87.38 397 ASN A O 1
ATOM 3103 N N . ILE A 1 398 ? -0.470 13.108 -25.423 1.00 92.38 398 ILE A N 1
ATOM 3104 C CA . ILE A 1 398 ? -0.975 13.860 -24.275 1.00 92.38 398 ILE A CA 1
ATOM 3105 C C . ILE A 1 398 ? -1.154 15.314 -24.709 1.00 92.38 398 ILE A C 1
ATOM 3107 O O . ILE A 1 398 ? -0.196 16.042 -24.961 1.00 92.38 398 ILE A O 1
ATOM 3111 N N . ASN A 1 399 ? -2.406 15.758 -24.774 1.00 89.94 399 ASN A N 1
ATOM 3112 C CA . ASN A 1 399 ? -2.710 17.142 -25.105 1.00 89.94 399 ASN A CA 1
ATOM 3113 C C . ASN A 1 399 ? -2.336 18.106 -23.952 1.00 89.94 399 ASN A C 1
ATOM 3115 O O . ASN A 1 399 ? -2.067 17.714 -22.812 1.00 89.94 399 ASN A O 1
ATOM 3119 N N . SER A 1 400 ? -2.367 19.408 -24.241 1.00 93.06 400 SER A N 1
ATOM 3120 C CA . SER A 1 400 ? -2.012 20.445 -23.267 1.00 93.06 400 SER A CA 1
ATOM 3121 C C . SER A 1 400 ? -2.971 20.534 -22.074 1.00 93.06 400 SER A C 1
ATOM 3123 O O . SER A 1 400 ? -2.522 20.865 -20.978 1.00 93.06 400 SER A O 1
ATOM 3125 N N . GLU A 1 401 ? -4.260 20.232 -22.251 1.00 94.19 401 GLU A N 1
ATOM 3126 C CA . GLU A 1 401 ? -5.274 20.309 -21.189 1.00 94.19 401 GLU A CA 1
ATOM 3127 C C . GLU A 1 401 ? -5.141 19.171 -20.166 1.00 94.19 401 GLU A C 1
ATOM 3129 O O . GLU A 1 401 ? -5.173 19.412 -18.959 1.00 94.19 401 GLU A O 1
ATOM 3134 N N . VAL A 1 402 ? -4.911 17.944 -20.632 1.00 95.75 402 VAL A N 1
ATOM 3135 C CA . VAL A 1 402 ? -4.635 16.765 -19.805 1.00 95.75 402 VAL A CA 1
ATOM 3136 C C . VAL A 1 402 ? -3.318 16.962 -19.068 1.00 95.75 402 VAL A C 1
ATOM 3138 O O . VAL A 1 402 ? -3.262 16.758 -17.857 1.00 95.75 402 VAL A O 1
ATOM 3141 N N . ALA A 1 403 ? -2.276 17.442 -19.758 1.00 96.69 403 ALA A N 1
ATOM 3142 C CA . ALA A 1 403 ? -1.004 17.771 -19.121 1.00 96.69 403 ALA A CA 1
ATOM 3143 C C . ALA A 1 403 ? -1.163 18.863 -18.048 1.00 96.69 403 ALA A C 1
ATOM 3145 O O . ALA A 1 403 ? -0.584 18.752 -16.970 1.00 96.69 403 ALA A O 1
ATOM 3146 N N . ALA A 1 404 ? -1.952 19.912 -18.308 1.00 96.75 404 ALA A N 1
ATOM 3147 C CA . ALA A 1 404 ? -2.231 20.964 -17.329 1.00 96.75 404 ALA A CA 1
ATOM 3148 C C . ALA A 1 404 ? -3.047 20.448 -16.133 1.00 96.75 404 ALA A C 1
ATOM 3150 O O . ALA A 1 404 ? -2.745 20.793 -14.992 1.00 96.75 404 ALA A O 1
ATOM 3151 N N . THR A 1 405 ? -4.038 19.587 -16.381 1.00 97.00 405 THR A N 1
ATOM 3152 C CA . THR A 1 405 ? -4.823 18.920 -15.334 1.00 97.00 405 THR A CA 1
ATOM 3153 C C . THR A 1 405 ? -3.919 18.066 -14.457 1.00 97.00 405 THR A C 1
ATOM 3155 O O . THR A 1 405 ? -3.944 18.217 -13.241 1.00 97.00 405 THR A O 1
ATOM 3158 N N . PHE A 1 406 ? -3.052 17.251 -15.059 1.00 97.25 406 PHE A N 1
ATOM 3159 C CA . PHE A 1 406 ? -2.073 16.455 -14.328 1.00 97.25 406 PHE A CA 1
ATOM 3160 C C . PHE A 1 406 ? -1.137 17.324 -13.485 1.00 97.25 406 PHE A C 1
ATOM 3162 O O . PHE A 1 406 ? -1.026 17.085 -12.287 1.00 97.25 406 PHE A O 1
ATOM 3169 N N . ARG A 1 407 ? -0.525 18.369 -14.061 1.00 96.62 407 ARG A N 1
ATOM 3170 C CA . ARG A 1 407 ? 0.361 19.269 -13.303 1.00 96.62 407 ARG A CA 1
ATOM 3171 C C . ARG A 1 407 ? -0.356 19.913 -12.126 1.00 96.62 407 ARG A C 1
ATOM 3173 O O . ARG A 1 407 ? 0.199 19.945 -11.041 1.00 96.62 407 ARG A O 1
ATOM 3180 N N . ARG A 1 408 ? -1.596 20.372 -12.319 1.00 94.44 408 ARG A N 1
ATOM 3181 C CA . ARG A 1 408 ? -2.409 20.952 -11.244 1.00 94.44 408 ARG A CA 1
ATOM 3182 C C . ARG A 1 408 ? -2.720 19.932 -10.152 1.00 94.44 408 ARG A C 1
ATOM 3184 O O . ARG A 1 408 ? -2.673 20.287 -8.986 1.00 94.44 408 ARG A O 1
ATOM 3191 N N . CYS A 1 409 ? -3.091 18.708 -10.514 1.00 93.38 409 CYS A N 1
ATOM 3192 C CA . CYS A 1 409 ? -3.504 17.694 -9.550 1.00 93.38 409 CYS A CA 1
ATOM 3193 C C . CYS A 1 409 ? -2.317 17.086 -8.787 1.00 93.38 409 CYS A C 1
ATOM 3195 O O . CYS A 1 409 ? -2.435 16.791 -7.607 1.00 93.38 409 CYS A O 1
ATOM 3197 N N . PHE A 1 410 ? -1.171 16.894 -9.434 1.00 93.00 410 PHE A N 1
ATOM 3198 C CA . PHE A 1 410 ? -0.023 16.192 -8.849 1.00 93.00 410 PHE A CA 1
ATOM 3199 C C . PHE A 1 410 ? 1.115 17.131 -8.427 1.00 93.00 410 PHE A C 1
ATOM 3201 O O . PHE A 1 410 ? 2.239 16.678 -8.224 1.00 93.00 410 PHE A O 1
ATOM 3208 N N . ASP A 1 411 ? 0.843 18.432 -8.289 1.00 91.12 411 ASP A N 1
ATOM 3209 C CA . ASP A 1 411 ? 1.840 19.375 -7.791 1.00 91.12 411 ASP A CA 1
ATOM 3210 C C . ASP A 1 411 ? 2.154 19.130 -6.308 1.00 91.12 411 ASP A C 1
ATOM 3212 O O . ASP A 1 411 ? 1.262 19.106 -5.455 1.00 91.12 411 ASP A O 1
ATOM 3216 N N . GLY A 1 412 ? 3.442 19.006 -5.988 1.00 84.69 412 GLY A N 1
ATOM 3217 C CA . GLY A 1 412 ? 3.926 18.738 -4.635 1.00 84.69 412 GLY A CA 1
ATOM 3218 C C . GLY A 1 412 ? 3.543 19.805 -3.603 1.00 84.69 412 GLY A C 1
ATOM 3219 O O . GLY A 1 412 ? 3.521 19.510 -2.406 1.00 84.69 412 GLY A O 1
ATOM 3220 N N . SER A 1 413 ? 3.181 21.024 -4.025 1.00 84.50 413 SER A N 1
ATOM 3221 C CA . SER A 1 413 ? 2.694 22.056 -3.103 1.00 84.50 413 SER A CA 1
ATOM 3222 C C . SER A 1 413 ? 1.359 21.693 -2.442 1.00 84.50 413 SER A C 1
ATOM 3224 O O . SER A 1 413 ? 1.112 22.140 -1.319 1.00 84.50 413 SER A O 1
ATOM 3226 N N . ILE A 1 414 ? 0.534 20.848 -3.074 1.00 81.88 414 ILE A N 1
ATOM 3227 C CA . ILE A 1 414 ? -0.735 20.372 -2.503 1.00 81.88 414 ILE A CA 1
ATOM 3228 C C . ILE A 1 414 ? -0.460 19.527 -1.258 1.00 81.88 414 ILE A C 1
ATOM 3230 O O . ILE A 1 414 ? -0.959 19.848 -0.175 1.00 81.88 414 ILE A O 1
ATOM 3234 N N . SER A 1 415 ? 0.390 18.505 -1.393 1.00 77.38 415 SER A N 1
ATOM 3235 C CA . SER A 1 415 ? 0.777 17.633 -0.278 1.00 77.38 415 SER A CA 1
ATOM 3236 C C . SER A 1 415 ? 1.475 18.429 0.824 1.00 77.38 415 SER A C 1
ATOM 3238 O O . SER A 1 415 ? 1.186 18.262 2.002 1.00 77.38 415 SER A O 1
ATOM 3240 N N . LEU A 1 416 ? 2.317 19.396 0.452 1.00 79.50 416 LEU A N 1
ATOM 3241 C CA . LEU A 1 416 ? 3.039 20.235 1.406 1.00 79.50 416 LEU A CA 1
ATOM 3242 C C . LEU A 1 416 ? 2.112 21.082 2.295 1.00 79.50 416 LEU A C 1
ATOM 3244 O O . LEU A 1 416 ? 2.391 21.267 3.480 1.00 79.50 416 LEU A O 1
ATOM 3248 N N . VAL A 1 417 ? 1.027 21.636 1.745 1.00 79.38 417 VAL A N 1
ATOM 3249 C CA . VAL A 1 417 ? 0.048 22.415 2.528 1.00 79.38 417 VAL A CA 1
ATOM 3250 C C . VAL A 1 417 ? -0.726 21.512 3.489 1.00 79.38 417 VAL A C 1
ATOM 3252 O O . VAL A 1 417 ? -0.939 21.897 4.645 1.00 79.38 417 VAL A O 1
ATOM 3255 N N . GLN A 1 418 ? -1.107 20.318 3.033 1.00 77.31 418 GLN A N 1
ATOM 3256 C CA . GLN A 1 418 ? -1.783 19.311 3.852 1.00 77.31 418 GLN A CA 1
ATOM 3257 C C . GLN A 1 418 ? -0.884 18.864 5.012 1.00 77.31 418 GLN A C 1
ATOM 3259 O O . GLN A 1 418 ? -1.277 19.002 6.172 1.00 77.31 418 GLN A O 1
ATOM 3264 N N . ASP A 1 419 ? 0.354 18.467 4.714 1.00 81.00 419 ASP A N 1
ATOM 3265 C CA . ASP A 1 419 ? 1.346 18.020 5.696 1.00 81.00 419 ASP A CA 1
ATOM 3266 C C . ASP A 1 419 ? 1.650 19.106 6.733 1.00 81.00 419 ASP A C 1
ATOM 3268 O O . ASP A 1 419 ? 1.686 18.846 7.935 1.00 81.00 419 ASP A O 1
ATOM 3272 N N . ARG A 1 420 ? 1.812 20.364 6.302 1.00 85.75 420 ARG A N 1
ATOM 3273 C CA . ARG A 1 420 ? 2.041 21.487 7.229 1.00 85.75 420 ARG A CA 1
ATOM 3274 C C . ARG A 1 420 ? 0.851 21.743 8.144 1.00 85.75 420 ARG A C 1
ATOM 3276 O O . ARG A 1 420 ? 1.051 22.099 9.308 1.00 85.75 420 ARG A O 1
ATOM 3283 N N . SER A 1 421 ? -0.368 21.622 7.624 1.00 86.25 421 SER A N 1
ATOM 3284 C CA . SER A 1 421 ? -1.590 21.841 8.406 1.00 86.25 421 SER A CA 1
ATOM 3285 C C . SER A 1 421 ? -1.770 20.730 9.440 1.00 86.25 421 SER A C 1
ATOM 3287 O O . SER A 1 421 ? -2.023 21.029 10.608 1.00 86.25 421 SER A O 1
ATOM 3289 N N . ALA A 1 422 ? -1.539 19.479 9.032 1.00 86.31 422 ALA A N 1
ATOM 3290 C CA . ALA A 1 422 ? -1.493 18.306 9.900 1.00 86.31 422 ALA A CA 1
ATOM 3291 C C . ALA A 1 422 ? -0.471 18.477 11.030 1.00 86.31 422 ALA A C 1
ATOM 3293 O O . ALA A 1 422 ? -0.803 18.390 12.212 1.00 86.31 422 ALA A O 1
ATOM 3294 N N . GLU A 1 423 ? 0.769 18.801 10.669 1.00 90.62 423 GLU A N 1
ATOM 3295 C CA . GLU A 1 423 ? 1.866 18.939 11.621 1.00 90.62 423 GLU A CA 1
ATOM 3296 C C . GLU A 1 423 ? 1.615 20.084 12.608 1.00 90.62 423 GLU A C 1
ATOM 3298 O O . GLU A 1 423 ? 1.759 19.922 13.820 1.00 90.62 423 GLU A O 1
ATOM 3303 N N . SER A 1 424 ? 1.134 21.229 12.115 1.00 91.88 424 SER A N 1
ATOM 3304 C CA . SER A 1 424 ? 0.748 22.352 12.975 1.00 91.88 424 SER A CA 1
ATOM 3305 C C . SER A 1 424 ? -0.348 21.955 13.967 1.00 91.88 424 SER A C 1
ATOM 3307 O O . SER A 1 424 ? -0.309 22.373 15.126 1.00 91.88 424 SER A O 1
ATOM 3309 N N . ALA A 1 425 ? -1.320 21.144 13.537 1.00 93.00 425 ALA A N 1
ATOM 3310 C CA . ALA A 1 425 ? -2.397 20.673 14.396 1.00 93.00 425 ALA A CA 1
ATOM 3311 C C . ALA A 1 425 ? -1.874 19.797 15.542 1.00 93.00 425 ALA A C 1
ATOM 3313 O O . ALA A 1 425 ? -2.237 20.033 16.699 1.00 93.00 425 ALA A O 1
ATOM 3314 N N . ARG A 1 426 ? -0.970 18.853 15.245 1.00 93.12 426 ARG A N 1
ATOM 3315 C CA . ARG A 1 426 ? -0.313 18.003 16.252 1.00 93.12 426 ARG A CA 1
ATOM 3316 C C . ARG A 1 426 ? 0.498 18.829 17.241 1.00 93.12 426 ARG A C 1
ATOM 3318 O O . ARG A 1 426 ? 0.267 18.732 18.443 1.00 93.12 426 ARG A O 1
ATOM 3325 N N . VAL A 1 427 ? 1.355 19.723 16.744 1.00 95.44 427 VAL A N 1
ATOM 3326 C CA . VAL A 1 427 ? 2.195 20.592 17.583 1.00 95.44 427 VAL A CA 1
ATOM 3327 C C . VAL A 1 427 ? 1.343 21.465 18.509 1.00 95.44 427 VAL A C 1
ATOM 3329 O O . VAL A 1 427 ? 1.637 21.590 19.699 1.00 95.44 427 VAL A O 1
ATOM 3332 N N . PHE A 1 428 ? 0.255 22.062 18.010 1.00 96.31 428 PHE A N 1
ATOM 3333 C CA . PHE A 1 428 ? -0.645 22.836 18.866 1.00 96.31 428 PHE A CA 1
ATOM 3334 C C . PHE A 1 428 ? -1.366 21.967 19.900 1.00 96.31 428 PHE A C 1
ATOM 3336 O O . PHE A 1 428 ? -1.536 22.417 21.035 1.00 96.31 428 PHE A O 1
ATOM 3343 N N . ALA A 1 429 ? -1.774 20.748 19.541 1.00 93.00 429 ALA A N 1
ATOM 3344 C CA . ALA A 1 429 ? -2.421 19.825 20.468 1.00 93.00 429 ALA A CA 1
ATOM 3345 C C . ALA A 1 429 ? -1.467 19.403 21.598 1.00 93.00 429 ALA A C 1
ATOM 3347 O O . ALA A 1 429 ? -1.852 19.458 22.765 1.00 93.00 429 ALA A O 1
ATOM 3348 N N . GLU A 1 430 ? -0.214 19.077 21.274 1.00 93.62 430 GLU A N 1
ATOM 3349 C CA . GLU A 1 430 ? 0.832 18.734 22.249 1.00 93.62 430 GLU A CA 1
ATOM 3350 C C . GLU A 1 430 ? 1.152 19.892 23.203 1.00 93.62 430 GLU A C 1
ATOM 3352 O O . GLU A 1 430 ? 1.369 19.686 24.396 1.00 93.62 430 GLU A O 1
ATOM 3357 N N . GLN A 1 431 ? 1.114 21.131 22.705 1.00 95.62 431 GLN A N 1
ATOM 3358 C CA . GLN A 1 431 ? 1.289 22.342 23.515 1.00 95.62 431 GLN A CA 1
ATOM 3359 C C . GLN A 1 431 ? 0.046 22.718 24.344 1.00 95.62 431 GLN A C 1
ATOM 3361 O O . GLN A 1 431 ? 0.058 23.739 25.033 1.00 95.62 431 GLN A O 1
ATOM 3366 N N . GLY A 1 432 ? -1.050 21.954 24.258 1.00 93.38 432 GLY A N 1
ATOM 3367 C CA . GLY A 1 432 ? -2.318 22.254 24.934 1.00 93.38 432 GLY A CA 1
ATOM 3368 C C . GLY A 1 432 ? -3.089 23.439 24.336 1.00 93.38 432 GLY A C 1
ATOM 3369 O O . GLY A 1 432 ? -4.038 23.942 24.937 1.00 93.38 432 GLY A O 1
ATOM 3370 N N . ARG A 1 433 ? -2.708 23.911 23.144 1.00 96.56 433 ARG A N 1
ATOM 3371 C CA . ARG A 1 433 ? -3.363 25.015 22.426 1.00 96.56 433 ARG A CA 1
ATOM 3372 C C . ARG A 1 433 ? -4.533 24.497 21.587 1.00 96.56 433 ARG A C 1
ATOM 3374 O O . ARG A 1 433 ? -4.525 24.598 20.360 1.00 96.56 433 ARG A O 1
ATOM 3381 N N . PHE A 1 434 ? -5.549 23.954 22.252 1.00 95.56 434 PHE A N 1
ATOM 3382 C CA . PHE A 1 434 ? -6.611 23.187 21.594 1.00 95.56 434 PHE A CA 1
ATOM 3383 C C . PHE A 1 434 ? -7.411 23.966 20.536 1.00 95.56 434 PHE A C 1
ATOM 3385 O O . PHE A 1 434 ? -7.708 23.409 19.488 1.00 95.56 434 PHE A O 1
ATOM 3392 N N . GLU A 1 435 ? -7.679 25.260 20.720 1.00 94.50 435 GLU A N 1
ATOM 3393 C CA . GLU A 1 435 ? -8.384 26.063 19.700 1.00 94.50 435 GLU A CA 1
ATOM 3394 C C . GLU A 1 435 ? -7.547 26.277 18.425 1.00 94.50 435 GLU A C 1
ATOM 3396 O O . GLU A 1 435 ? -8.059 26.249 17.301 1.00 94.50 435 GLU A O 1
ATOM 3401 N N . SER A 1 436 ? -6.229 26.456 18.584 1.00 95.81 436 SER A N 1
ATOM 3402 C CA . SER A 1 436 ? -5.304 26.541 17.447 1.00 95.81 436 SER A CA 1
ATOM 3403 C C . SER A 1 436 ? -5.204 25.191 16.731 1.00 95.81 436 SER A C 1
ATOM 3405 O O . SER A 1 436 ? -5.248 25.155 15.504 1.00 95.81 436 SER A O 1
ATOM 3407 N N . ALA A 1 437 ? -5.147 24.089 17.487 1.00 96.38 437 ALA A N 1
ATOM 3408 C CA . ALA A 1 437 ? -5.157 22.737 16.934 1.00 96.38 437 ALA A CA 1
ATOM 3409 C C . ALA A 1 437 ? -6.458 22.441 16.172 1.00 96.38 437 ALA A C 1
ATOM 3411 O O . ALA A 1 437 ? -6.405 21.974 15.041 1.00 96.38 437 ALA A O 1
ATOM 3412 N N . ALA A 1 438 ? -7.619 22.792 16.733 1.00 95.00 438 ALA A N 1
ATOM 3413 C CA . ALA A 1 438 ? -8.918 22.623 16.083 1.00 95.00 438 ALA A CA 1
ATOM 3414 C C . ALA A 1 438 ? -9.010 23.395 14.760 1.00 95.00 438 ALA A C 1
ATOM 3416 O O . ALA A 1 438 ? -9.551 22.888 13.779 1.00 95.00 438 ALA A O 1
ATOM 3417 N N . THR A 1 439 ? -8.462 24.613 14.722 1.00 94.69 439 THR A N 1
ATOM 3418 C CA . THR A 1 439 ? -8.388 25.415 13.493 1.00 94.69 439 THR A CA 1
ATOM 3419 C C . THR A 1 439 ? -7.489 24.743 12.456 1.00 94.69 439 THR A C 1
ATOM 3421 O O . THR A 1 439 ? -7.898 24.603 11.310 1.00 94.69 439 THR A O 1
ATOM 3424 N N . ALA A 1 440 ? -6.306 24.272 12.856 1.00 94.38 440 ALA A N 1
ATOM 3425 C CA . ALA A 1 440 ? -5.372 23.603 11.952 1.00 94.38 440 ALA A CA 1
ATOM 3426 C C . ALA A 1 440 ? -5.918 22.267 11.410 1.00 94.38 440 ALA A C 1
ATOM 3428 O O . ALA A 1 440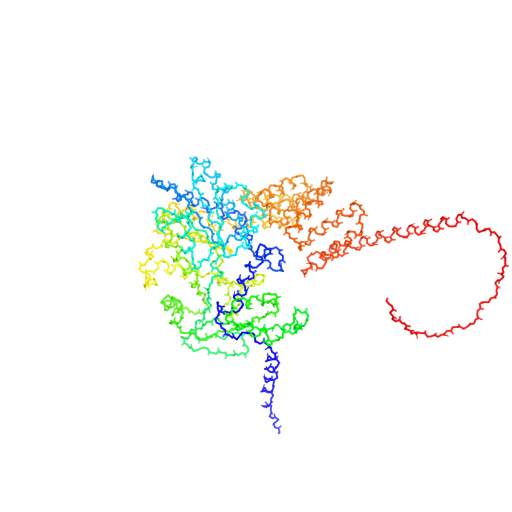 ? -5.840 22.031 10.205 1.00 94.38 440 ALA A O 1
ATOM 3429 N N . TYR A 1 441 ? -6.551 21.440 12.254 1.00 93.94 441 TYR A N 1
ATOM 3430 C CA . TYR A 1 441 ? -7.240 20.220 11.812 1.00 93.94 441 TYR A CA 1
ATOM 3431 C C . TYR A 1 441 ? -8.371 20.527 10.831 1.00 93.94 441 TYR A C 1
ATOM 3433 O O . TYR A 1 441 ? -8.528 19.821 9.839 1.00 93.94 441 TYR A O 1
ATOM 3441 N N . ARG A 1 442 ? -9.147 21.593 11.070 1.00 93.31 442 ARG A N 1
ATOM 3442 C CA . ARG A 1 442 ? -10.198 22.018 10.139 1.00 93.31 442 ARG A CA 1
ATOM 3443 C C . ARG A 1 442 ? -9.616 22.397 8.782 1.00 93.31 442 ARG A C 1
ATOM 3445 O O . ARG A 1 442 ? -10.101 21.891 7.781 1.00 93.31 442 ARG A O 1
ATOM 3452 N N . THR A 1 443 ? -8.557 23.206 8.751 1.00 91.44 443 THR A N 1
ATOM 3453 C CA . THR A 1 443 ? -7.872 23.573 7.503 1.00 91.44 443 THR A CA 1
ATOM 3454 C C . THR A 1 443 ? -7.356 22.339 6.758 1.00 91.44 443 THR A C 1
ATOM 3456 O O . THR A 1 443 ? -7.552 22.228 5.549 1.00 91.44 443 THR A O 1
ATOM 3459 N N . ALA A 1 444 ? -6.743 21.386 7.471 1.00 89.75 444 ALA A N 1
ATOM 3460 C CA . ALA A 1 444 ? -6.267 20.140 6.873 1.00 89.75 444 ALA A CA 1
ATOM 3461 C C . ALA A 1 444 ? -7.424 19.348 6.236 1.00 89.75 444 ALA A C 1
ATOM 3463 O O . ALA A 1 444 ? -7.353 18.982 5.064 1.00 89.75 444 ALA A O 1
ATOM 3464 N N . LEU A 1 445 ? -8.530 19.169 6.964 1.00 90.44 445 LEU A N 1
ATOM 3465 C CA . LEU A 1 445 ? -9.716 18.451 6.487 1.00 90.44 445 LEU A CA 1
ATOM 3466 C C . LEU A 1 445 ? -10.459 19.177 5.359 1.00 90.44 445 LEU A C 1
ATOM 3468 O O . LEU A 1 445 ? -10.971 18.522 4.461 1.00 90.44 445 LEU A O 1
ATOM 3472 N N . GLU A 1 446 ? -10.509 20.509 5.357 1.00 89.38 446 GLU A N 1
ATOM 3473 C CA . GLU A 1 446 ? -11.088 21.292 4.254 1.00 89.38 446 GLU A CA 1
ATOM 3474 C C . GLU A 1 446 ? -10.280 21.122 2.960 1.00 89.38 446 GLU A C 1
ATOM 3476 O O . GLU A 1 446 ? -10.854 21.083 1.873 1.00 89.38 446 GLU A O 1
ATOM 3481 N N . SER A 1 447 ? -8.956 20.973 3.072 1.00 83.81 447 SER A N 1
ATOM 3482 C CA . SER A 1 447 ? -8.073 20.732 1.925 1.00 83.81 447 SER A CA 1
ATOM 3483 C C . SER A 1 447 ? -8.053 19.276 1.440 1.00 83.81 447 SER A C 1
ATOM 3485 O O . SER A 1 447 ? -7.654 19.018 0.305 1.00 83.81 447 SER A O 1
ATOM 3487 N N . ALA A 1 448 ? -8.471 18.329 2.286 1.00 82.38 448 ALA A N 1
ATOM 3488 C CA . ALA A 1 448 ? -8.469 16.898 1.993 1.00 82.38 448 ALA A CA 1
ATOM 3489 C C . ALA A 1 448 ? -9.624 16.160 2.706 1.00 82.38 448 ALA A C 1
ATOM 3491 O O . ALA A 1 448 ? -9.381 15.295 3.550 1.00 82.38 448 ALA A O 1
ATOM 3492 N N . PRO A 1 449 ? -10.900 16.439 2.374 1.00 86.69 449 PRO A N 1
ATOM 3493 C CA . PRO A 1 449 ? -12.051 15.894 3.109 1.00 86.69 449 PRO A CA 1
ATOM 3494 C C . PRO A 1 449 ? -12.285 14.391 2.889 1.00 86.69 449 PRO A C 1
ATOM 3496 O O . PRO A 1 449 ? -13.231 13.818 3.421 1.00 86.69 449 PRO A O 1
ATOM 3499 N N . TRP A 1 450 ? -11.448 13.750 2.080 1.00 83.19 450 TRP A N 1
ATOM 3500 C CA . TRP A 1 450 ? -11.448 12.318 1.791 1.00 83.19 450 TRP A CA 1
ATOM 3501 C C . TRP A 1 450 ? -10.238 11.594 2.381 1.00 83.19 450 TRP A C 1
ATOM 3503 O O . TRP A 1 450 ? -10.171 10.372 2.264 1.00 83.19 450 TRP A O 1
ATOM 3513 N N . ASP A 1 451 ? -9.296 12.317 2.993 1.00 86.44 451 ASP A N 1
ATOM 3514 C CA . ASP A 1 451 ? -8.156 11.708 3.664 1.00 86.44 451 ASP A CA 1
ATOM 3515 C C . ASP A 1 451 ? -8.628 11.068 4.972 1.00 86.44 451 ASP A C 1
ATOM 3517 O O . ASP A 1 451 ? -8.821 11.721 6.003 1.00 86.44 451 ASP A O 1
ATOM 3521 N N . TRP A 1 452 ? -8.846 9.756 4.916 1.00 88.25 452 TRP A N 1
ATOM 3522 C CA . TRP A 1 452 ? -9.352 8.996 6.051 1.00 88.25 452 TRP A CA 1
ATOM 3523 C C . TRP A 1 452 ? -8.371 8.963 7.235 1.00 88.25 452 TRP A C 1
ATOM 3525 O O . TRP A 1 452 ? -8.816 8.747 8.364 1.00 88.25 452 TRP A O 1
ATOM 3535 N N . LEU A 1 453 ? -7.071 9.213 7.022 1.00 88.19 453 LEU A N 1
ATOM 3536 C CA . LEU A 1 453 ? -6.091 9.315 8.108 1.00 88.19 453 LEU A CA 1
ATOM 3537 C C . LEU A 1 453 ? -6.229 10.640 8.833 1.00 88.19 453 LEU A C 1
ATOM 3539 O O . LEU A 1 453 ? -6.302 10.656 10.060 1.00 88.19 453 LEU A O 1
ATOM 3543 N N . MET A 1 454 ? -6.340 11.736 8.083 1.00 89.56 454 MET A N 1
ATOM 3544 C CA . MET A 1 454 ? -6.585 13.052 8.668 1.00 89.56 454 MET A CA 1
ATOM 3545 C C . MET A 1 454 ? -7.916 13.081 9.426 1.00 89.56 454 MET A C 1
ATOM 3547 O O . MET A 1 454 ? -8.010 13.631 10.523 1.00 89.56 454 MET A O 1
ATOM 3551 N N . ILE A 1 455 ? -8.943 12.424 8.881 1.00 93.25 455 ILE A N 1
ATOM 3552 C CA . ILE A 1 455 ? -10.237 12.238 9.549 1.00 93.25 455 ILE A CA 1
ATOM 3553 C C . ILE A 1 455 ? -10.076 11.451 10.852 1.00 93.25 455 ILE A C 1
ATOM 3555 O O . ILE A 1 455 ? -10.669 11.824 11.865 1.00 93.25 455 ILE A O 1
ATOM 3559 N N . ASN A 1 456 ? -9.264 10.393 10.855 1.00 93.56 456 ASN A N 1
ATOM 3560 C CA . ASN A 1 456 ? -8.980 9.606 12.051 1.00 93.56 456 ASN A CA 1
ATOM 3561 C C . ASN A 1 456 ? -8.254 10.425 13.135 1.00 93.56 456 ASN A C 1
ATOM 3563 O O . ASN A 1 456 ? -8.674 10.421 14.295 1.00 93.56 456 ASN A O 1
ATOM 3567 N N . GLU A 1 457 ? -7.197 11.158 12.763 1.00 92.94 457 GLU A N 1
ATOM 3568 C CA . GLU A 1 457 ? -6.473 12.061 13.672 1.00 92.94 457 GLU A CA 1
ATOM 3569 C C . GLU A 1 457 ? -7.419 13.128 14.249 1.00 92.94 457 GLU A C 1
ATOM 3571 O O . GLU A 1 457 ? -7.502 13.306 15.469 1.00 92.94 457 GLU A O 1
ATOM 3576 N N . GLY A 1 458 ? -8.212 13.774 13.388 1.00 95.00 458 GLY A N 1
ATOM 3577 C CA . GLY A 1 458 ? -9.213 14.759 13.787 1.00 95.00 458 GLY A CA 1
ATOM 3578 C C . GLY A 1 458 ? -10.283 14.182 14.720 1.00 95.00 458 GLY A C 1
ATOM 3579 O O . GLY A 1 458 ? -10.649 14.824 15.705 1.00 95.00 458 GLY A O 1
ATOM 3580 N N . ALA A 1 459 ? -10.764 12.960 14.472 1.00 96.62 459 ALA A N 1
ATOM 3581 C CA . ALA A 1 459 ? -11.768 12.304 15.311 1.00 96.62 459 ALA A CA 1
ATOM 3582 C C . ALA A 1 459 ? -11.241 12.020 16.725 1.00 96.62 459 ALA A C 1
ATOM 3584 O O . ALA A 1 459 ? -11.942 12.269 17.714 1.00 96.62 459 ALA A O 1
ATOM 3585 N N . ASN A 1 460 ? -9.990 11.564 16.833 1.00 95.94 460 ASN A N 1
ATOM 3586 C CA . ASN A 1 460 ? -9.314 11.381 18.116 1.00 95.94 460 ASN A CA 1
ATOM 3587 C C . ASN A 1 460 ? -9.112 12.707 18.848 1.00 95.94 460 ASN A C 1
ATOM 3589 O O . ASN A 1 460 ? -9.402 12.803 20.044 1.00 95.94 460 ASN A O 1
ATOM 3593 N N . PHE A 1 461 ? -8.675 13.746 18.136 1.00 96.56 461 PHE A N 1
ATOM 3594 C CA . PHE A 1 461 ? -8.506 15.074 18.712 1.00 96.56 461 PHE A CA 1
ATOM 3595 C C . PHE A 1 461 ? -9.830 15.654 19.234 1.00 96.56 461 PHE A C 1
ATOM 3597 O O . PHE A 1 461 ? -9.883 16.154 20.358 1.00 96.56 461 PHE A O 1
ATOM 3604 N N . LEU A 1 462 ? -10.920 15.542 18.470 1.00 97.31 462 LEU A N 1
ATOM 3605 C CA . LEU A 1 462 ? -12.248 15.968 18.919 1.00 97.31 462 LEU A CA 1
ATOM 3606 C C . LEU A 1 462 ? -12.697 15.197 20.164 1.00 97.31 462 LEU A C 1
ATOM 3608 O O . LEU A 1 462 ? -13.220 15.798 21.101 1.00 97.31 462 LEU A O 1
ATOM 3612 N N . THR A 1 463 ? -12.461 13.885 20.191 1.00 97.62 463 THR A N 1
ATOM 3613 C CA . THR A 1 463 ? -12.879 13.008 21.292 1.00 97.62 463 THR A CA 1
ATOM 3614 C C . THR A 1 463 ? -12.117 13.297 22.582 1.00 97.62 463 THR A C 1
ATOM 3616 O O . THR A 1 463 ? -12.741 13.479 23.626 1.00 97.62 463 THR A O 1
ATOM 3619 N N . PHE A 1 464 ? -10.785 13.362 22.525 1.00 95.00 464 PHE A N 1
ATOM 3620 C CA . PHE A 1 464 ? -9.934 13.446 23.717 1.00 95.00 464 PHE A CA 1
ATOM 3621 C C . PHE A 1 464 ? -9.368 14.839 23.988 1.00 95.00 464 PHE A C 1
ATOM 3623 O O . PHE A 1 464 ? -9.271 15.232 25.147 1.00 95.00 464 PHE A O 1
ATOM 3630 N N . GLY A 1 465 ? -8.998 15.587 22.947 1.00 94.19 465 GLY A N 1
ATOM 3631 C CA . GLY A 1 465 ? -8.439 16.935 23.078 1.00 94.19 465 GLY A CA 1
ATOM 3632 C C . GLY A 1 465 ? -9.500 17.968 23.450 1.00 94.19 465 GLY A C 1
ATOM 3633 O O . GLY A 1 465 ? -9.311 18.738 24.386 1.00 94.19 465 GLY A O 1
ATOM 3634 N N . LEU A 1 466 ? -10.642 17.950 22.754 1.00 95.38 466 LEU A N 1
ATOM 3635 C CA . LEU A 1 466 ? -11.761 18.867 23.022 1.00 95.38 466 LEU A CA 1
ATOM 3636 C C . LEU A 1 466 ? -12.855 18.276 23.922 1.00 95.38 466 LEU A C 1
ATOM 3638 O O . LEU A 1 466 ? -13.745 19.005 24.357 1.00 95.38 466 LEU A O 1
ATOM 3642 N N . GLY A 1 467 ? -12.833 16.966 24.188 1.00 95.19 467 GLY A N 1
ATOM 3643 C CA . GLY A 1 467 ? -13.904 16.288 24.931 1.00 95.19 467 GLY A CA 1
ATOM 3644 C C . GLY A 1 467 ? -15.247 16.245 24.187 1.00 95.19 467 GLY A C 1
ATOM 3645 O O . GLY A 1 467 ? -16.275 15.895 24.768 1.00 95.19 467 GLY A O 1
ATOM 3646 N N . ALA A 1 468 ? -15.263 16.590 22.898 1.00 97.19 468 ALA A N 1
ATOM 3647 C CA . ALA A 1 468 ? -16.436 16.630 22.033 1.00 97.19 468 ALA A CA 1
ATOM 3648 C C . ALA A 1 468 ? -16.713 15.245 21.421 1.00 97.19 468 ALA A C 1
ATOM 3650 O O . ALA A 1 468 ? -16.755 15.075 20.202 1.00 97.19 468 ALA A O 1
ATOM 3651 N N . ALA A 1 469 ? -16.910 14.237 22.276 1.00 97.88 469 ALA A N 1
ATOM 3652 C CA . ALA A 1 469 ? -17.019 12.833 21.869 1.00 97.88 469 ALA A CA 1
ATOM 3653 C C . ALA A 1 469 ? -18.138 12.554 20.845 1.00 97.88 469 ALA A C 1
ATOM 3655 O O . ALA A 1 469 ? -17.983 11.680 19.999 1.00 97.88 469 ALA A O 1
ATOM 3656 N N . GLN A 1 470 ? -19.243 13.310 20.867 1.00 98.31 470 GLN A N 1
ATOM 3657 C CA . GLN A 1 470 ? -20.311 13.171 19.868 1.00 98.31 470 GLN A CA 1
ATOM 3658 C C . GLN A 1 470 ? -19.842 13.587 18.465 1.00 98.31 470 GLN A C 1
ATOM 3660 O O . GLN A 1 470 ? -20.070 12.862 17.500 1.00 98.31 470 GLN A O 1
ATOM 3665 N N . THR A 1 471 ? -19.135 14.712 18.349 1.00 97.44 471 THR A N 1
ATOM 3666 C CA . THR A 1 471 ? -18.568 15.170 17.071 1.00 97.44 471 THR A CA 1
ATOM 3667 C C . THR A 1 471 ? -17.423 14.263 16.624 1.00 97.44 471 THR A C 1
ATOM 3669 O O . THR A 1 471 ? -17.323 13.936 15.445 1.00 97.44 471 THR A O 1
ATOM 3672 N N . GLY A 1 472 ? -16.599 13.785 17.564 1.00 97.88 472 GLY A N 1
ATOM 3673 C CA . GLY A 1 472 ? -15.579 12.770 17.288 1.00 97.88 472 GLY A CA 1
ATOM 3674 C C . GLY A 1 472 ? -16.174 11.468 16.739 1.00 97.88 472 GLY A C 1
ATOM 3675 O O . GLY A 1 472 ? -15.653 10.919 15.772 1.00 97.88 472 GLY A O 1
ATOM 3676 N N . LEU A 1 473 ? -17.313 11.018 17.279 1.00 98.25 473 LEU A N 1
ATOM 3677 C CA . LEU A 1 473 ? -18.040 9.845 16.786 1.00 98.25 473 LEU A CA 1
ATOM 3678 C C . LEU A 1 473 ? -18.538 10.032 15.347 1.00 98.25 473 LEU A C 1
ATOM 3680 O O . LEU A 1 473 ? -18.443 9.109 14.538 1.00 98.25 473 LEU A O 1
ATOM 3684 N N . GLU A 1 474 ? -19.095 11.203 15.038 1.00 97.69 474 GLU A N 1
ATOM 3685 C CA . GLU A 1 474 ? -19.578 11.545 13.695 1.00 97.69 474 GLU A CA 1
ATOM 3686 C C . GLU A 1 474 ? -18.429 11.593 12.685 1.00 97.69 474 GLU A C 1
ATOM 3688 O O . GLU A 1 474 ? -18.541 11.009 11.606 1.00 97.69 474 GLU A O 1
ATOM 3693 N N . LEU A 1 475 ? -17.297 12.192 13.062 1.00 96.50 475 LEU A N 1
ATOM 3694 C CA . LEU A 1 475 ? -16.117 12.256 12.205 1.00 96.50 475 LEU A CA 1
ATOM 3695 C C . LEU A 1 475 ? -15.485 10.869 11.992 1.00 96.50 475 LEU A C 1
ATOM 3697 O O . LEU A 1 475 ? -15.203 10.493 10.857 1.00 96.50 475 LEU A O 1
ATOM 3701 N N . ALA A 1 476 ? -15.352 10.054 13.046 1.00 96.25 476 ALA A N 1
ATOM 3702 C CA . ALA A 1 476 ? -14.883 8.671 12.921 1.00 96.25 476 ALA A CA 1
ATOM 3703 C C . ALA A 1 476 ? -15.807 7.830 12.025 1.00 96.25 476 ALA A C 1
ATOM 3705 O O . ALA A 1 476 ? -15.338 6.996 11.251 1.00 96.25 476 ALA A O 1
ATOM 3706 N N . ARG A 1 477 ? -17.127 8.062 12.086 1.00 95.75 477 ARG A N 1
ATOM 3707 C CA . ARG A 1 477 ? -18.098 7.401 11.204 1.00 95.75 477 ARG A CA 1
ATOM 3708 C C . ARG A 1 477 ? -17.881 7.778 9.739 1.00 95.75 477 ARG A C 1
ATOM 3710 O O . ARG A 1 477 ? -17.876 6.877 8.907 1.00 95.75 477 ARG A O 1
ATOM 3717 N N . ALA A 1 478 ? -17.657 9.057 9.438 1.00 93.44 478 ALA A N 1
ATOM 3718 C CA . ALA A 1 478 ? -17.312 9.498 8.086 1.00 93.44 478 ALA A CA 1
ATOM 3719 C C . ALA A 1 478 ? -16.007 8.840 7.595 1.00 93.44 478 ALA A C 1
ATOM 3721 O O . ALA A 1 478 ? -15.930 8.371 6.461 1.00 93.44 478 ALA A O 1
ATOM 3722 N N . GLY A 1 479 ? -15.009 8.704 8.475 1.00 92.56 479 GLY A N 1
ATOM 3723 C CA . GLY A 1 479 ? -13.775 7.973 8.173 1.00 92.56 479 GLY A CA 1
ATOM 3724 C C . GLY A 1 479 ? -14.022 6.500 7.838 1.00 92.56 479 GLY A C 1
ATOM 3725 O O . GLY A 1 479 ? -13.478 5.994 6.861 1.00 92.56 479 GLY A O 1
ATOM 3726 N N . LEU A 1 480 ? -14.896 5.821 8.586 1.00 91.94 480 LEU A N 1
ATOM 3727 C CA . LEU A 1 480 ? -15.291 4.434 8.311 1.00 91.94 480 LEU A CA 1
ATOM 3728 C C . LEU A 1 480 ? -16.119 4.278 7.027 1.00 91.94 480 LEU A C 1
ATOM 3730 O O . LEU A 1 480 ? -16.062 3.226 6.396 1.00 91.94 480 LEU A O 1
ATOM 3734 N N . GLU A 1 481 ? -16.880 5.292 6.614 1.00 88.81 481 GLU A N 1
ATOM 3735 C CA . GLU A 1 481 ? -17.569 5.282 5.316 1.00 88.81 481 GLU A CA 1
ATOM 3736 C C . GLU A 1 481 ? -16.557 5.288 4.159 1.00 88.81 481 GLU A C 1
ATOM 3738 O O . GLU A 1 481 ? -16.724 4.543 3.187 1.00 88.81 481 GLU A O 1
ATOM 3743 N N . LEU A 1 482 ? -15.457 6.036 4.306 1.00 85.69 482 LEU A N 1
ATOM 3744 C CA . LEU A 1 482 ? -14.345 6.053 3.353 1.00 85.69 482 LEU A CA 1
ATOM 3745 C C . LEU A 1 482 ? -13.503 4.771 3.423 1.00 85.69 482 LEU A C 1
ATOM 3747 O O . LEU A 1 482 ? -13.205 4.177 2.387 1.00 85.69 482 LEU A O 1
ATOM 3751 N N . ASN A 1 483 ? -13.131 4.314 4.619 1.00 85.69 483 ASN A N 1
ATOM 3752 C CA . ASN A 1 483 ? -12.303 3.127 4.837 1.00 85.69 483 ASN A CA 1
ATOM 3753 C C . ASN A 1 483 ? -12.906 2.200 5.917 1.00 85.69 483 ASN A C 1
ATOM 3755 O O . ASN A 1 483 ? -12.515 2.252 7.085 1.00 85.69 483 ASN A O 1
ATOM 3759 N N . PRO A 1 484 ? -13.836 1.302 5.543 1.00 73.38 484 PRO A N 1
ATOM 3760 C CA . PRO A 1 484 ? -14.481 0.395 6.490 1.00 73.38 484 PRO A CA 1
ATOM 3761 C C . PRO A 1 484 ? -13.652 -0.857 6.815 1.00 73.38 484 PRO A C 1
ATOM 3763 O O . PRO A 1 484 ? -13.946 -1.544 7.798 1.00 73.38 484 PRO A O 1
ATOM 3766 N N . CYS A 1 485 ? -12.673 -1.213 5.977 1.00 76.81 485 CYS A N 1
ATOM 3767 C CA . CYS A 1 485 ? -12.195 -2.595 5.871 1.00 76.81 485 CYS A CA 1
ATOM 3768 C C . CYS A 1 485 ? -10.696 -2.809 6.123 1.00 76.81 485 CYS A C 1
ATOM 3770 O O . CYS A 1 485 ? -10.263 -3.965 6.215 1.00 76.81 485 CYS A O 1
ATOM 3772 N N . CYS A 1 486 ? -9.907 -1.737 6.240 1.00 76.62 486 CYS A N 1
ATOM 3773 C CA . CYS A 1 486 ? -8.452 -1.844 6.378 1.00 76.62 486 CYS A CA 1
ATOM 3774 C C . CYS A 1 486 ? -7.799 -0.814 7.310 1.00 76.62 486 CYS A C 1
ATOM 3776 O O . CYS A 1 486 ? -6.589 -0.638 7.258 1.00 76.62 486 CYS A O 1
ATOM 3778 N N . SER A 1 487 ? -8.550 -0.153 8.193 1.00 87.31 487 SER A N 1
ATOM 3779 C CA . SER A 1 487 ? -7.960 0.660 9.265 1.00 87.31 487 SER A CA 1
ATOM 3780 C C . SER A 1 487 ? -8.492 0.216 10.622 1.00 87.31 487 SER A C 1
ATOM 3782 O O . SER A 1 487 ? -9.646 0.482 10.956 1.00 87.31 487 SER A O 1
ATOM 3784 N N . SER A 1 488 ? -7.662 -0.476 11.407 1.00 90.69 488 SER A N 1
ATOM 3785 C CA . SER A 1 488 ? -8.004 -0.793 12.797 1.00 90.69 488 SER A CA 1
ATOM 3786 C C . SER A 1 488 ? -8.041 0.475 13.660 1.00 90.69 488 SER A C 1
ATOM 3788 O O . SER A 1 488 ? -8.909 0.592 14.522 1.00 90.69 488 SER A O 1
ATOM 3790 N N . ASP A 1 489 ? -7.207 1.470 13.342 1.00 91.25 489 ASP A N 1
ATOM 3791 C CA . ASP A 1 489 ? -7.183 2.773 14.011 1.00 91.25 489 ASP A CA 1
ATOM 3792 C C . ASP A 1 489 ? -8.513 3.525 13.904 1.00 91.25 489 ASP A C 1
ATOM 3794 O O . ASP A 1 489 ? -8.997 4.025 14.914 1.00 91.25 489 ASP A O 1
ATOM 3798 N N . LEU A 1 490 ? -9.166 3.544 12.735 1.00 93.44 490 LEU A N 1
ATOM 3799 C CA . LEU A 1 490 ? -10.499 4.150 12.598 1.00 93.44 490 LEU A CA 1
ATOM 3800 C C . LEU A 1 490 ? -11.543 3.464 13.489 1.00 93.44 490 LEU A C 1
ATOM 3802 O O . LEU A 1 490 ? -12.387 4.131 14.091 1.00 93.44 490 LEU A O 1
ATOM 3806 N N . TRP A 1 491 ? -11.481 2.135 13.613 1.00 96.44 491 TRP A N 1
ATOM 3807 C CA . TRP A 1 491 ? -12.354 1.388 14.520 1.00 96.44 491 TRP A CA 1
ATOM 3808 C C . TRP A 1 491 ? -12.016 1.631 15.994 1.00 96.44 491 TRP A C 1
ATOM 3810 O O . TRP A 1 491 ? -12.936 1.676 16.815 1.00 96.44 491 TRP A O 1
ATOM 3820 N N . ASN A 1 492 ? -10.738 1.836 16.330 1.00 96.56 492 ASN A N 1
ATOM 3821 C CA . ASN A 1 492 ? -10.320 2.272 17.660 1.00 96.56 492 ASN A CA 1
ATOM 3822 C C . ASN A 1 492 ? -10.881 3.659 17.976 1.00 96.56 492 ASN A C 1
ATOM 3824 O O . ASN A 1 492 ? -11.580 3.788 18.973 1.00 96.56 492 ASN A O 1
ATOM 3828 N N . SER A 1 493 ? -10.698 4.648 17.104 1.00 97.31 493 SER A N 1
ATOM 3829 C CA . SER A 1 493 ? -11.212 6.014 17.290 1.00 97.31 493 SER A CA 1
ATOM 3830 C C . SER A 1 493 ? -12.740 6.051 17.390 1.00 97.31 493 SER A C 1
ATOM 3832 O O . SER A 1 493 ? -13.307 6.725 18.251 1.00 97.31 493 SER A O 1
ATOM 3834 N N . TYR A 1 494 ? -13.436 5.264 16.560 1.00 98.19 494 TYR A N 1
ATOM 3835 C CA . TYR A 1 494 ? -14.887 5.087 16.654 1.00 98.19 494 TYR A CA 1
ATOM 3836 C C . TYR A 1 494 ? -15.301 4.461 17.996 1.00 98.19 494 TYR A C 1
ATOM 3838 O O . TYR A 1 494 ? -16.254 4.913 18.637 1.00 98.19 494 TYR A O 1
ATOM 3846 N N . GLY A 1 495 ? -14.583 3.427 18.444 1.00 98.12 495 GLY A N 1
ATOM 3847 C CA . GLY A 1 495 ? -14.796 2.786 19.739 1.00 98.12 495 GLY A CA 1
ATOM 3848 C C . GLY A 1 495 ? -14.517 3.717 20.919 1.00 98.12 495 GLY A C 1
ATOM 3849 O O . GLY A 1 495 ? -15.301 3.739 21.865 1.00 98.12 495 GLY A O 1
ATOM 3850 N N . ASP A 1 496 ? -13.467 4.525 20.829 1.00 98.44 496 ASP A N 1
ATOM 3851 C CA . ASP A 1 496 ? -13.043 5.502 21.829 1.00 98.44 496 ASP A CA 1
ATOM 3852 C C . ASP A 1 496 ? -14.098 6.593 22.015 1.00 98.44 496 ASP A C 1
ATOM 3854 O O . ASP A 1 496 ? -14.519 6.865 23.144 1.00 98.44 496 ASP A O 1
ATOM 3858 N N . ALA A 1 497 ? -14.629 7.132 20.915 1.00 98.44 497 ALA A N 1
ATOM 3859 C CA . ALA A 1 497 ? -15.741 8.075 20.954 1.00 98.44 497 ALA A CA 1
ATOM 3860 C C . ALA A 1 497 ? -17.008 7.452 21.575 1.00 98.44 497 ALA A C 1
ATOM 3862 O O . ALA A 1 497 ? -17.658 8.062 22.426 1.00 98.44 497 ALA A O 1
ATOM 3863 N N . LEU A 1 498 ? -17.343 6.202 21.223 1.00 98.62 498 LEU A N 1
ATOM 3864 C CA . LEU A 1 498 ? -18.462 5.473 21.838 1.00 98.62 498 LEU A CA 1
ATOM 3865 C C . LEU A 1 498 ? -18.254 5.235 23.339 1.00 98.62 498 LEU A C 1
ATOM 3867 O O . LEU A 1 498 ? -19.206 5.347 24.114 1.00 98.62 498 LEU A O 1
ATOM 3871 N N . PHE A 1 499 ? -17.036 4.887 23.751 1.00 98.38 499 PHE A N 1
ATOM 3872 C CA . PHE A 1 499 ? -16.697 4.650 25.149 1.00 98.38 499 PHE A CA 1
ATOM 3873 C C . PHE A 1 499 ? -16.812 5.942 25.962 1.00 98.38 499 PHE A C 1
ATOM 3875 O O . PHE A 1 499 ? -17.433 5.932 27.026 1.00 98.38 499 PHE A O 1
ATOM 3882 N N . ALA A 1 500 ? -16.309 7.060 25.430 1.00 97.94 500 ALA A N 1
ATOM 3883 C CA . ALA A 1 500 ? -16.424 8.385 26.039 1.00 97.94 500 ALA A CA 1
ATOM 3884 C C . ALA A 1 500 ? -17.889 8.838 26.211 1.00 97.94 500 ALA A C 1
ATOM 3886 O O . ALA A 1 500 ? -18.221 9.493 27.196 1.00 97.94 500 ALA A O 1
ATOM 3887 N N . LEU A 1 501 ? -18.788 8.424 25.311 1.00 98.06 501 LEU A N 1
ATOM 3888 C CA . LEU A 1 501 ? -20.237 8.656 25.414 1.00 98.06 501 LEU A CA 1
ATOM 3889 C C . LEU A 1 501 ? -20.965 7.670 26.352 1.00 98.06 501 LEU A C 1
ATOM 3891 O O . LEU A 1 501 ? -22.188 7.727 26.480 1.00 98.06 501 LEU A O 1
ATOM 3895 N N . GLY A 1 502 ? -20.255 6.731 26.982 1.00 97.56 502 GLY A N 1
ATOM 3896 C CA . GLY A 1 502 ? -20.844 5.702 27.846 1.00 97.56 502 GLY A CA 1
ATOM 3897 C C . GLY A 1 502 ? -21.538 4.560 27.092 1.00 97.56 502 GLY A C 1
ATOM 3898 O O . GLY A 1 502 ? -22.145 3.685 27.710 1.00 97.56 502 GLY A O 1
ATOM 3899 N N . LEU A 1 503 ? -21.421 4.498 25.762 1.00 98.31 503 LEU A N 1
ATOM 3900 C CA . LEU A 1 503 ? -21.984 3.439 24.917 1.00 98.31 503 LEU A CA 1
ATOM 3901 C C . LEU A 1 503 ? -21.058 2.207 24.879 1.00 98.31 503 LEU A C 1
ATOM 3903 O O . LEU A 1 503 ? -20.701 1.692 23.816 1.00 98.31 503 LEU A O 1
ATOM 3907 N N . VAL A 1 504 ? -20.680 1.708 26.059 1.00 98.25 504 VAL A N 1
ATOM 3908 C CA . VAL A 1 504 ? -19.582 0.743 26.258 1.00 98.25 504 VAL A CA 1
ATOM 3909 C C . VAL A 1 504 ? -19.783 -0.579 25.502 1.00 98.25 504 VAL A C 1
ATOM 3911 O O . VAL A 1 504 ? -18.829 -1.140 24.965 1.00 98.25 504 VAL A O 1
ATOM 3914 N N . ALA A 1 505 ? -21.019 -1.076 25.382 1.00 97.69 505 ALA A N 1
ATOM 3915 C CA . ALA A 1 505 ? -21.303 -2.297 24.617 1.00 97.69 505 ALA A CA 1
ATOM 3916 C C . ALA A 1 505 ? -21.026 -2.135 23.107 1.00 97.69 505 ALA A C 1
ATOM 3918 O O . ALA A 1 505 ? -20.550 -3.063 22.447 1.00 97.69 505 ALA A O 1
ATOM 3919 N N . ARG A 1 506 ? -21.284 -0.942 22.555 1.00 98.12 506 ARG A N 1
ATOM 3920 C CA . ARG A 1 506 ? -20.964 -0.626 21.157 1.00 98.12 506 ARG A CA 1
ATOM 3921 C C . ARG A 1 506 ? -19.462 -0.421 20.980 1.00 98.12 506 ARG A C 1
ATOM 3923 O O . ARG A 1 506 ? -18.915 -0.951 20.019 1.00 98.12 506 ARG A O 1
ATOM 3930 N N . ALA A 1 507 ? -18.798 0.239 21.932 1.00 98.50 507 ALA A N 1
ATOM 3931 C CA . ALA A 1 507 ? -17.340 0.373 21.943 1.00 98.50 507 ALA A CA 1
ATOM 3932 C C . ALA A 1 507 ? -16.647 -1.000 21.928 1.00 98.50 507 ALA A C 1
ATOM 3934 O O . ALA A 1 507 ? -15.785 -1.252 21.093 1.00 98.50 507 ALA A O 1
ATOM 3935 N N . ARG A 1 508 ? -17.118 -1.953 22.752 1.00 98.25 508 ARG A N 1
ATOM 3936 C CA . ARG A 1 508 ? -16.649 -3.353 22.732 1.00 98.25 508 ARG A CA 1
ATOM 3937 C C . ARG A 1 508 ? -16.711 -3.969 21.338 1.00 98.25 508 ARG A C 1
ATOM 3939 O O . ARG A 1 508 ? -15.807 -4.702 20.952 1.00 98.25 508 ARG A O 1
ATOM 3946 N N . SER A 1 509 ? -17.799 -3.717 20.614 1.00 97.88 509 SER A N 1
ATOM 3947 C CA . SER A 1 509 ? -17.990 -4.249 19.263 1.00 97.88 509 SER A CA 1
ATOM 3948 C C . SER A 1 509 ? -17.025 -3.593 18.275 1.00 97.88 509 SER A C 1
ATOM 3950 O O . SER A 1 509 ? -16.427 -4.296 17.472 1.00 97.88 509 SER A O 1
ATOM 3952 N N . ALA A 1 510 ? -16.807 -2.280 18.386 1.00 97.31 510 ALA A N 1
ATOM 3953 C CA . ALA A 1 510 ? -15.849 -1.544 17.564 1.00 97.31 510 ALA A CA 1
ATOM 3954 C C . ALA A 1 510 ? -14.405 -2.034 17.763 1.00 97.31 510 ALA A C 1
ATOM 3956 O O . ALA A 1 510 ? -13.746 -2.385 16.792 1.00 97.31 510 ALA A O 1
ATOM 3957 N N . TYR A 1 511 ? -13.937 -2.180 19.006 1.00 98.06 511 TYR A N 1
ATOM 3958 C CA . TYR A 1 511 ? -12.583 -2.689 19.263 1.00 98.06 511 TYR A CA 1
ATOM 3959 C C . TYR A 1 511 ? -12.402 -4.148 18.822 1.00 98.06 511 TYR A C 1
ATOM 3961 O O . TYR A 1 511 ? -11.323 -4.540 18.389 1.00 98.06 511 TYR A O 1
ATOM 3969 N N . LYS A 1 512 ? -13.461 -4.969 18.874 1.00 96.75 512 LYS A N 1
ATOM 3970 C CA . LYS A 1 512 ? -13.430 -6.307 18.263 1.00 96.75 512 LYS A CA 1
ATOM 3971 C C . LYS A 1 512 ? -13.276 -6.233 16.743 1.00 96.75 512 LYS A C 1
ATOM 3973 O O . LYS A 1 512 ? -12.478 -6.979 16.199 1.00 96.75 512 LYS A O 1
ATOM 3978 N N . ARG A 1 513 ? -13.969 -5.306 16.072 1.00 94.44 513 ARG A N 1
ATOM 3979 C CA . ARG A 1 513 ? -13.781 -5.063 14.631 1.00 94.44 513 ARG A CA 1
ATOM 3980 C C . ARG A 1 513 ? -12.367 -4.587 14.298 1.00 94.44 513 ARG A C 1
ATOM 3982 O O . ARG A 1 513 ? -11.829 -5.025 13.288 1.00 94.44 513 ARG A O 1
ATOM 3989 N N . ALA A 1 514 ? -11.750 -3.763 15.148 1.00 94.06 514 ALA A N 1
ATOM 3990 C CA . ALA A 1 514 ? -10.342 -3.391 15.001 1.00 94.06 514 ALA A CA 1
ATOM 3991 C C . ALA A 1 514 ? -9.429 -4.633 15.022 1.00 94.06 514 ALA A C 1
ATOM 3993 O O . ALA A 1 514 ? -8.583 -4.778 14.142 1.00 94.06 514 ALA A O 1
ATOM 3994 N N . LEU A 1 515 ? -9.670 -5.575 15.944 1.00 93.06 515 LEU A N 1
ATOM 3995 C CA . LEU A 1 515 ? -8.935 -6.846 16.019 1.00 93.06 515 LEU A CA 1
ATOM 3996 C C . LEU A 1 515 ? -9.240 -7.825 14.877 1.00 93.06 515 LEU A C 1
ATOM 3998 O O . LEU A 1 515 ? -8.360 -8.593 14.500 1.00 93.06 515 LEU A O 1
ATOM 4002 N N . ASP A 1 516 ? -10.451 -7.796 14.314 1.00 90.69 516 ASP A N 1
ATOM 4003 C CA . ASP A 1 516 ? -10.782 -8.570 13.109 1.00 90.69 516 ASP A CA 1
ATOM 4004 C C . ASP A 1 516 ? -9.970 -8.083 11.891 1.00 90.69 516 ASP A C 1
ATOM 4006 O O . ASP A 1 516 ? -9.692 -8.861 10.982 1.00 90.69 516 ASP A O 1
ATOM 4010 N N . ILE A 1 517 ? -9.613 -6.791 11.852 1.00 86.19 517 ILE A N 1
ATOM 4011 C CA . ILE A 1 517 ? -8.803 -6.192 10.780 1.00 86.19 517 ILE A CA 1
ATOM 4012 C C . ILE A 1 517 ? -7.315 -6.414 11.036 1.00 86.19 517 ILE A C 1
ATOM 4014 O O . ILE A 1 517 ? -6.606 -6.863 10.137 1.00 86.19 517 ILE A O 1
ATOM 4018 N N . CYS A 1 518 ? -6.854 -6.084 12.242 1.00 87.62 518 CYS A N 1
ATOM 4019 C CA . CYS A 1 518 ? -5.474 -6.241 12.667 1.00 87.62 518 CYS A CA 1
ATOM 4020 C C . CYS A 1 518 ? -5.431 -7.068 13.950 1.00 87.62 518 CYS A C 1
ATOM 4022 O O . CYS A 1 518 ? -5.616 -6.566 15.062 1.00 87.62 518 CYS A O 1
ATOM 4024 N N . ALA A 1 519 ? -5.140 -8.358 13.787 1.00 88.62 519 ALA A N 1
ATOM 4025 C CA . ALA A 1 519 ? -5.068 -9.282 14.906 1.00 88.62 519 ALA A CA 1
ATOM 4026 C C . ALA A 1 519 ? -3.991 -8.887 15.921 1.00 88.62 519 ALA A C 1
ATOM 4028 O O . ALA A 1 519 ? -4.126 -9.254 17.081 1.00 88.62 519 ALA A O 1
ATOM 4029 N N . ASP A 1 520 ? -2.964 -8.121 15.551 1.00 88.38 520 ASP A N 1
ATOM 4030 C CA . ASP A 1 520 ? -1.887 -7.704 16.456 1.00 88.38 520 ASP A CA 1
ATOM 4031 C C . ASP A 1 520 ? -2.047 -6.288 17.025 1.00 88.38 520 ASP A C 1
ATOM 4033 O O . ASP A 1 520 ? -1.170 -5.812 17.743 1.00 88.38 520 ASP A O 1
ATOM 4037 N N . ASP A 1 521 ? -3.203 -5.652 16.814 1.00 91.00 521 ASP A N 1
ATOM 4038 C CA . ASP A 1 521 ? -3.485 -4.313 17.330 1.00 91.00 521 ASP A CA 1
ATOM 4039 C C . ASP A 1 521 ? -3.428 -4.281 18.873 1.00 91.00 521 ASP A C 1
ATOM 4041 O O . ASP A 1 521 ? -4.215 -4.919 19.591 1.00 91.00 521 ASP A O 1
ATOM 4045 N N . VAL A 1 522 ? -2.435 -3.555 19.390 1.00 94.00 522 VAL A N 1
ATOM 4046 C CA . VAL A 1 522 ? -2.178 -3.387 20.825 1.00 94.00 522 VAL A CA 1
ATOM 4047 C C . VAL A 1 522 ? -3.150 -2.374 21.436 1.00 94.00 522 VAL A C 1
ATOM 4049 O O . VAL A 1 522 ? -3.617 -2.583 22.561 1.00 94.00 522 VAL A O 1
ATOM 4052 N N . GLN A 1 523 ? -3.504 -1.315 20.700 1.00 94.62 523 GLN A N 1
ATOM 4053 C CA . GLN A 1 523 ? -4.436 -0.281 21.152 1.00 94.62 523 GLN A CA 1
ATOM 4054 C C . GLN A 1 523 ? -5.838 -0.860 21.338 1.00 94.62 523 GLN A C 1
ATOM 4056 O O . GLN A 1 523 ? -6.440 -0.672 22.394 1.00 94.62 523 GLN A O 1
ATOM 4061 N N . ALA A 1 524 ? -6.325 -1.650 20.381 1.00 96.38 524 ALA A N 1
ATOM 4062 C CA . ALA A 1 524 ? -7.630 -2.299 20.462 1.00 96.38 524 ALA A CA 1
ATOM 4063 C C . ALA A 1 524 ? -7.741 -3.222 21.687 1.00 96.38 524 ALA A C 1
ATOM 4065 O O . ALA A 1 524 ? -8.766 -3.241 22.375 1.00 96.38 524 ALA A O 1
ATOM 4066 N N . ARG A 1 525 ? -6.671 -3.958 22.024 1.00 97.25 525 ARG A N 1
ATOM 4067 C CA . ARG A 1 525 ? -6.626 -4.790 23.242 1.00 97.25 525 ARG A CA 1
ATOM 4068 C C . ARG A 1 525 ? -6.594 -3.967 24.518 1.00 97.25 525 ARG A C 1
ATOM 4070 O O . ARG A 1 525 ? -7.310 -4.297 25.465 1.00 97.25 525 ARG A O 1
ATOM 4077 N N . TYR A 1 526 ? -5.785 -2.910 24.549 1.00 96.50 526 TYR A N 1
ATOM 4078 C CA . TYR A 1 526 ? -5.753 -1.975 25.670 1.00 96.50 526 TYR A CA 1
ATOM 4079 C C . TYR A 1 526 ? -7.147 -1.380 25.915 1.00 96.50 526 TYR A C 1
ATOM 4081 O O . TYR A 1 526 ? -7.654 -1.414 27.036 1.00 96.50 526 TYR A O 1
ATOM 4089 N N . ASN A 1 527 ? -7.819 -0.948 24.852 1.00 97.25 527 ASN A N 1
ATOM 4090 C CA . ASN A 1 527 ? -9.172 -0.412 24.889 1.00 97.25 527 ASN A CA 1
ATOM 4091 C C . ASN A 1 527 ? -10.217 -1.458 25.328 1.00 97.25 527 ASN A C 1
ATOM 4093 O O . ASN A 1 527 ? -11.090 -1.170 26.152 1.00 97.25 527 ASN A O 1
ATOM 4097 N N . LEU A 1 528 ? -10.100 -2.717 24.888 1.00 97.81 528 LEU A N 1
ATOM 4098 C CA . LEU A 1 528 ? -10.932 -3.812 25.403 1.00 97.81 528 LEU A CA 1
ATOM 4099 C C . LEU A 1 528 ? -10.714 -4.076 26.896 1.00 97.81 528 LEU A C 1
ATOM 4101 O O . LEU A 1 528 ? -11.676 -4.408 27.589 1.00 97.81 528 LEU A O 1
ATOM 4105 N N . ALA A 1 529 ? -9.500 -3.896 27.421 1.00 97.06 529 ALA A N 1
ATOM 4106 C CA . ALA A 1 529 ? -9.260 -4.019 28.856 1.00 97.06 529 ALA A CA 1
ATOM 4107 C C . ALA A 1 529 ? -10.089 -2.992 29.648 1.00 97.06 529 ALA A C 1
ATOM 4109 O O . ALA A 1 529 ? -10.705 -3.347 30.653 1.00 97.06 529 ALA A O 1
ATOM 4110 N N . TRP A 1 530 ? -10.197 -1.748 29.166 1.00 96.69 530 TRP A N 1
ATOM 4111 C CA . TRP A 1 530 ? -11.079 -0.735 29.763 1.00 96.69 530 TRP A CA 1
ATOM 4112 C C . TRP A 1 530 ? -12.552 -1.144 29.741 1.00 96.69 530 TRP A C 1
ATOM 4114 O O . TRP A 1 530 ? -13.247 -1.002 30.750 1.00 96.69 530 TRP A O 1
ATOM 4124 N N . VAL A 1 531 ? -13.016 -1.712 28.626 1.00 97.69 531 VAL A N 1
ATOM 4125 C CA . VAL A 1 531 ? -14.376 -2.256 28.503 1.00 97.69 531 VAL A CA 1
ATOM 4126 C C . VAL A 1 531 ? -14.629 -3.356 29.536 1.00 97.69 531 VAL A C 1
ATOM 4128 O O . VAL A 1 531 ? -15.641 -3.319 30.235 1.00 97.69 531 VAL A O 1
ATOM 4131 N N . PHE A 1 532 ? -13.721 -4.323 29.669 1.00 97.06 532 PHE A N 1
ATOM 4132 C CA . PHE A 1 532 ? -13.873 -5.415 30.631 1.00 97.06 532 PHE A CA 1
ATOM 4133 C C . PHE A 1 532 ? -13.921 -4.914 32.075 1.00 97.06 532 PHE A C 1
ATOM 4135 O O . PHE A 1 532 ? -14.734 -5.385 32.872 1.00 97.06 532 PHE A O 1
ATOM 4142 N N . LEU A 1 533 ? -13.122 -3.901 32.411 1.00 94.44 533 LEU A N 1
ATOM 4143 C CA . LEU A 1 533 ? -13.159 -3.293 33.739 1.00 94.44 533 LEU A CA 1
ATOM 4144 C C . LEU A 1 533 ? -14.448 -2.533 34.020 1.00 94.44 533 LEU A C 1
ATOM 4146 O O . LEU A 1 533 ? -14.942 -2.605 35.146 1.00 94.44 533 LEU A O 1
ATOM 4150 N N . HIS A 1 534 ? -15.029 -1.872 33.017 1.00 95.19 534 HIS A N 1
ATOM 4151 C CA . HIS A 1 534 ? -16.347 -1.254 33.155 1.00 95.19 534 HIS A CA 1
ATOM 4152 C C . HIS A 1 534 ? -17.406 -2.288 33.579 1.00 95.19 534 HIS A C 1
ATOM 4154 O O . HIS A 1 534 ? -18.221 -2.020 34.462 1.00 95.19 534 HIS A O 1
ATOM 4160 N N . PHE A 1 535 ? -17.331 -3.508 33.034 1.00 95.31 535 PHE A N 1
ATOM 4161 C CA . PHE A 1 535 ? -18.198 -4.632 33.409 1.00 95.31 535 PHE A CA 1
ATOM 4162 C C . PHE A 1 535 ? -17.703 -5.446 34.618 1.00 95.31 535 PHE A C 1
ATOM 4164 O O . PHE A 1 535 ? -18.333 -6.433 34.992 1.00 95.31 535 PHE A O 1
ATOM 4171 N N . LYS A 1 536 ? -16.616 -5.024 35.284 1.00 93.75 536 LYS A N 1
ATOM 4172 C CA . LYS A 1 536 ? -15.984 -5.722 36.423 1.00 93.75 536 LYS A CA 1
ATOM 4173 C C . LYS A 1 536 ? -15.484 -7.140 36.087 1.00 93.75 536 LYS A C 1
ATOM 4175 O O . LYS A 1 536 ? -15.283 -7.956 36.990 1.00 93.75 536 LYS A O 1
ATOM 4180 N N . GLU A 1 537 ? -15.217 -7.415 34.814 1.00 95.44 537 GLU A N 1
ATOM 4181 C CA . GLU A 1 537 ? -14.671 -8.671 34.286 1.00 95.44 537 GLU A CA 1
ATOM 4182 C C . GLU A 1 537 ? -13.127 -8.674 34.388 1.00 95.44 537 GLU A C 1
ATOM 4184 O O . GLU A 1 537 ? -12.411 -8.670 33.390 1.00 95.44 537 GLU A O 1
ATOM 4189 N N . HIS A 1 538 ? -12.581 -8.644 35.612 1.00 94.81 538 HIS A N 1
ATOM 4190 C CA . HIS A 1 538 ? -11.131 -8.469 35.847 1.00 94.81 538 HIS A CA 1
ATOM 4191 C C . HIS A 1 538 ? -10.260 -9.571 35.222 1.00 94.81 538 HIS A C 1
ATOM 4193 O O . HIS A 1 538 ? -9.150 -9.283 34.782 1.00 94.81 538 HIS A O 1
ATOM 4199 N N . GLY A 1 539 ? -10.748 -10.817 35.183 1.00 94.94 539 GLY A N 1
ATOM 4200 C CA . GLY A 1 539 ? -10.017 -11.939 34.583 1.00 94.94 539 GLY A CA 1
ATOM 4201 C C . GLY A 1 539 ? -9.789 -11.740 33.085 1.00 94.94 539 GLY A C 1
ATOM 4202 O O . GLY A 1 539 ? -8.657 -11.836 32.616 1.00 94.94 539 GLY A O 1
ATOM 4203 N N . GLU A 1 540 ? -10.841 -11.360 32.357 1.00 96.62 540 GLU A N 1
ATOM 4204 C CA . GLU A 1 540 ? -10.735 -11.042 30.931 1.00 96.62 540 GLU A CA 1
ATOM 4205 C C . GLU A 1 540 ? -9.855 -9.818 30.692 1.00 96.62 540 GLU A C 1
ATOM 4207 O O . GLU A 1 540 ? -9.007 -9.857 29.805 1.00 96.62 540 GLU A O 1
ATOM 4212 N N . ALA A 1 541 ? -9.983 -8.771 31.517 1.00 97.19 541 ALA A N 1
ATOM 4213 C CA . ALA A 1 541 ? -9.130 -7.588 31.425 1.00 97.19 541 ALA A CA 1
ATOM 4214 C C . ALA A 1 541 ? -7.634 -7.938 31.558 1.00 97.19 541 ALA A C 1
ATOM 4216 O O . ALA A 1 541 ? -6.824 -7.482 30.754 1.00 97.19 541 ALA A O 1
ATOM 4217 N N . LEU A 1 542 ? -7.260 -8.780 32.530 1.00 97.62 542 LEU A N 1
ATOM 4218 C CA . LEU A 1 542 ? -5.876 -9.243 32.692 1.00 97.62 542 LEU A CA 1
ATOM 4219 C C . LEU A 1 542 ? -5.414 -10.109 31.514 1.00 97.62 542 LEU A C 1
ATOM 4221 O O . LEU A 1 542 ? -4.269 -9.968 31.083 1.00 97.62 542 LEU A O 1
ATOM 4225 N N . ARG A 1 543 ? -6.295 -10.958 30.968 1.00 97.69 543 ARG A N 1
ATOM 4226 C CA . ARG A 1 543 ? -5.994 -11.781 29.789 1.00 97.69 543 ARG A CA 1
ATOM 4227 C C . ARG A 1 543 ? -5.646 -10.911 28.580 1.00 97.69 543 ARG A C 1
ATOM 4229 O O . ARG A 1 543 ? -4.568 -11.084 28.014 1.00 97.69 543 ARG A O 1
ATOM 4236 N N . VAL A 1 544 ? -6.500 -9.947 28.212 1.00 97.00 544 VAL A N 1
ATOM 4237 C CA . VAL A 1 544 ? -6.212 -9.081 27.050 1.00 97.00 544 VAL A CA 1
ATOM 4238 C C . VAL A 1 544 ? -5.012 -8.161 27.271 1.00 97.00 544 VAL A C 1
ATOM 4240 O O . VAL A 1 544 ? -4.293 -7.889 26.314 1.00 97.00 544 VAL A O 1
ATOM 4243 N N . ILE A 1 545 ? -4.730 -7.732 28.508 1.00 97.25 545 ILE A N 1
ATOM 4244 C CA . ILE A 1 545 ? -3.494 -6.993 28.818 1.00 97.25 545 ILE A CA 1
ATOM 4245 C C . ILE A 1 545 ? -2.258 -7.870 28.593 1.00 97.25 545 ILE A C 1
ATOM 4247 O O . ILE A 1 545 ? -1.293 -7.408 27.989 1.00 97.25 545 ILE A O 1
ATOM 4251 N N . GLY A 1 546 ? -2.283 -9.131 29.035 1.00 96.62 546 GLY A N 1
ATOM 4252 C CA . GLY A 1 546 ? -1.193 -10.076 28.779 1.00 96.62 546 GLY A CA 1
ATOM 4253 C C . GLY A 1 546 ? -0.960 -10.296 27.282 1.00 96.62 546 GLY A C 1
ATOM 4254 O O . GLY A 1 546 ? 0.174 -10.234 26.811 1.00 96.62 546 GLY A O 1
ATOM 4255 N N . GLU A 1 547 ? -2.039 -10.463 26.515 1.00 95.50 547 GLU A N 1
ATOM 4256 C CA . GLU A 1 547 ? -1.973 -10.591 25.054 1.00 95.50 547 GLU A CA 1
ATOM 4257 C C . GLU A 1 547 ? -1.432 -9.338 24.360 1.00 95.50 547 GLU A C 1
ATOM 4259 O O . GLU A 1 547 ? -0.721 -9.466 23.363 1.00 95.50 547 GLU A O 1
ATOM 4264 N N . ALA A 1 548 ? -1.769 -8.150 24.871 1.00 95.06 548 ALA A N 1
ATOM 4265 C CA . ALA A 1 548 ? -1.273 -6.873 24.372 1.00 95.06 548 ALA A CA 1
ATOM 4266 C C . ALA A 1 548 ? 0.221 -6.695 24.670 1.00 95.06 548 ALA A C 1
ATOM 4268 O O . ALA A 1 548 ? 0.981 -6.340 23.776 1.00 95.06 548 ALA A O 1
ATOM 4269 N N . LEU A 1 549 ? 0.671 -7.013 25.890 1.00 95.12 549 LEU A N 1
ATOM 4270 C CA . LEU A 1 549 ? 2.085 -6.940 26.280 1.00 95.12 549 LEU A CA 1
ATOM 4271 C C . LEU A 1 549 ? 2.976 -7.868 25.446 1.00 95.12 549 LEU A C 1
ATOM 4273 O O . LEU A 1 549 ? 4.107 -7.496 25.131 1.00 95.12 549 LEU A O 1
ATOM 4277 N N . ALA A 1 550 ? 2.466 -9.047 25.079 1.00 91.75 550 ALA A N 1
ATOM 4278 C CA . ALA A 1 550 ? 3.164 -9.995 24.212 1.00 91.75 550 ALA A CA 1
ATOM 4279 C C . ALA A 1 550 ? 3.331 -9.484 22.768 1.00 91.75 550 ALA A C 1
ATOM 4281 O O . ALA A 1 550 ? 4.236 -9.923 22.064 1.00 91.75 550 ALA A O 1
ATOM 4282 N N . ARG A 1 551 ? 2.465 -8.561 22.332 1.00 89.12 551 ARG A N 1
ATOM 4283 C CA . ARG A 1 551 ? 2.446 -7.984 20.978 1.00 89.12 551 ARG A CA 1
ATOM 4284 C C . ARG A 1 551 ? 3.032 -6.580 20.904 1.00 89.12 551 ARG A C 1
ATOM 4286 O O . ARG A 1 551 ? 3.357 -6.117 19.819 1.00 89.12 551 ARG A O 1
ATOM 4293 N N . ASP A 1 552 ? 3.231 -5.918 22.040 1.00 88.81 552 ASP A N 1
ATOM 4294 C CA . ASP A 1 552 ? 3.884 -4.613 22.115 1.00 88.81 552 ASP A CA 1
ATOM 4295 C C . ASP A 1 552 ? 5.414 -4.737 22.055 1.00 88.81 552 ASP A C 1
ATOM 4297 O O . ASP A 1 552 ? 6.146 -4.540 23.033 1.00 88.81 552 ASP A O 1
ATOM 4301 N N . TRP A 1 553 ? 5.917 -5.113 20.885 1.00 80.44 553 TRP A N 1
ATOM 4302 C CA . TRP A 1 553 ? 7.348 -5.283 20.651 1.00 80.44 553 TRP A CA 1
ATOM 4303 C C . TRP A 1 553 ? 8.096 -3.937 20.595 1.00 80.44 553 TRP A C 1
ATOM 4305 O O . TRP A 1 553 ? 9.259 -3.891 20.989 1.00 80.44 553 TRP A O 1
ATOM 4315 N N . ARG A 1 554 ? 7.431 -2.837 20.196 1.00 79.75 554 ARG A N 1
ATOM 4316 C CA . ARG A 1 554 ? 7.989 -1.465 20.247 1.00 79.75 554 ARG A CA 1
ATOM 4317 C C . ARG A 1 554 ? 7.980 -0.867 21.653 1.00 79.75 554 ARG A C 1
ATOM 4319 O O . ARG A 1 554 ? 8.720 0.074 21.916 1.00 79.75 554 ARG A O 1
ATOM 4326 N N . GLY A 1 555 ? 7.155 -1.400 22.553 1.00 85.88 555 GLY A N 1
ATOM 4327 C CA . GLY A 1 555 ? 6.993 -0.864 23.902 1.00 85.88 555 GLY A CA 1
ATOM 4328 C C . GLY A 1 555 ? 6.175 0.429 23.955 1.00 85.88 555 GLY A C 1
ATOM 4329 O O . GLY A 1 555 ? 6.223 1.121 24.967 1.00 85.88 555 GLY A O 1
ATOM 4330 N N . THR A 1 556 ? 5.436 0.772 22.894 1.00 88.38 556 THR A N 1
ATOM 4331 C CA . THR A 1 556 ? 4.680 2.032 22.788 1.00 88.38 556 THR A CA 1
ATOM 4332 C C . THR A 1 556 ? 3.549 2.112 23.818 1.00 88.38 556 THR A C 1
ATOM 4334 O O . THR A 1 556 ? 3.220 3.195 24.299 1.00 88.38 556 THR A O 1
ATOM 4337 N N . PHE A 1 557 ? 2.962 0.970 24.190 1.00 92.62 557 PHE A N 1
ATOM 4338 C CA . PHE A 1 557 ? 1.871 0.881 25.167 1.00 92.62 557 PHE A CA 1
ATOM 4339 C C . PHE A 1 557 ? 2.302 0.246 26.493 1.00 92.62 557 PHE A C 1
ATOM 4341 O O . PHE A 1 557 ? 1.503 0.216 27.431 1.00 92.62 557 PHE A O 1
ATOM 4348 N N . ARG A 1 558 ? 3.539 -0.253 26.595 1.00 93.88 558 ARG A N 1
ATOM 4349 C CA . ARG A 1 558 ? 4.025 -1.092 27.696 1.00 93.88 558 ARG A CA 1
ATOM 4350 C C . ARG A 1 558 ? 3.782 -0.459 29.057 1.00 93.88 558 ARG A C 1
ATOM 4352 O O . ARG A 1 558 ? 3.199 -1.113 29.918 1.00 93.88 558 ARG A O 1
ATOM 4359 N N . ASP A 1 559 ? 4.126 0.811 29.229 1.00 94.81 559 ASP A N 1
ATOM 4360 C CA . ASP A 1 559 ? 3.928 1.504 30.505 1.00 94.81 559 ASP A CA 1
ATOM 4361 C C . ASP A 1 559 ? 2.442 1.627 30.865 1.00 94.81 559 ASP A C 1
ATOM 4363 O O . ASP A 1 559 ? 2.043 1.314 31.989 1.00 94.81 559 ASP A O 1
ATOM 4367 N N . ARG A 1 560 ? 1.593 1.991 29.893 1.00 94.44 560 ARG A N 1
ATOM 4368 C CA . ARG A 1 560 ? 0.134 2.100 30.084 1.00 94.44 560 ARG A CA 1
ATOM 4369 C C . ARG A 1 560 ? -0.489 0.744 30.426 1.00 94.44 560 ARG A C 1
ATOM 4371 O O . ARG A 1 560 ? -1.358 0.661 31.291 1.00 94.44 560 ARG A O 1
ATOM 4378 N N . LEU A 1 561 ? -0.033 -0.324 29.775 1.00 96.75 561 LEU A N 1
ATOM 4379 C CA . LEU A 1 561 ? -0.488 -1.695 30.007 1.00 96.75 561 LEU A CA 1
ATOM 4380 C C . LEU A 1 561 ? -0.080 -2.209 31.391 1.00 96.75 561 LEU A C 1
ATOM 4382 O O . LEU A 1 561 ? -0.920 -2.759 32.102 1.00 96.75 561 LEU A O 1
ATOM 4386 N N . LEU A 1 562 ? 1.176 -2.000 31.796 1.00 96.38 562 LEU A N 1
ATOM 4387 C CA . LEU A 1 562 ? 1.681 -2.399 33.113 1.00 96.38 562 LEU A CA 1
ATOM 4388 C C . LEU A 1 562 ? 1.005 -1.616 34.238 1.00 96.38 562 LEU A C 1
ATOM 4390 O O . LEU A 1 562 ? 0.588 -2.208 35.236 1.00 96.38 562 LEU A O 1
ATOM 4394 N N . GLN A 1 563 ? 0.828 -0.305 34.060 1.00 95.75 563 GLN A N 1
ATOM 4395 C CA . GLN A 1 563 ? 0.053 0.511 34.989 1.00 95.75 563 GLN A CA 1
ATOM 4396 C C . GLN A 1 563 ? -1.361 -0.058 35.136 1.00 95.75 563 GLN A C 1
ATOM 4398 O O . GLN A 1 563 ? -1.833 -0.279 36.254 1.00 95.75 563 GLN A O 1
ATOM 4403 N N . LYS A 1 564 ? -2.021 -0.363 34.013 1.00 94.94 564 LYS A N 1
ATOM 4404 C CA . LYS A 1 564 ? -3.379 -0.895 34.045 1.00 94.94 564 LYS A CA 1
ATOM 4405 C C . LYS A 1 564 ? -3.456 -2.265 34.702 1.00 94.94 564 LYS A C 1
ATOM 4407 O O . LYS A 1 564 ? -4.357 -2.505 35.500 1.00 94.94 564 LYS A O 1
ATOM 4412 N N . GLN A 1 565 ? -2.491 -3.139 34.442 1.00 96.88 565 GLN A N 1
ATOM 4413 C CA . GLN A 1 565 ? -2.372 -4.426 35.120 1.00 96.88 565 GLN A CA 1
ATOM 4414 C C . GLN A 1 565 ? -2.264 -4.251 36.642 1.00 96.88 565 GLN A C 1
ATOM 4416 O O . GLN A 1 565 ? -2.985 -4.911 37.393 1.00 96.88 565 GLN A O 1
ATOM 4421 N N . ALA A 1 566 ? -1.405 -3.337 37.101 1.00 95.38 566 ALA A N 1
ATOM 4422 C CA . ALA A 1 566 ? -1.194 -3.069 38.520 1.00 95.38 566 ALA A CA 1
ATOM 4423 C C . ALA A 1 566 ? -2.464 -2.538 39.207 1.00 95.38 566 ALA A C 1
ATOM 4425 O O . ALA A 1 566 ? -2.804 -2.997 40.300 1.00 95.38 566 ALA A O 1
ATOM 4426 N N . GLU A 1 567 ? -3.204 -1.633 38.556 1.00 93.44 567 GLU A N 1
ATOM 4427 C CA . GLU A 1 567 ? -4.497 -1.130 39.046 1.00 93.44 567 GLU A CA 1
ATOM 4428 C C . GLU A 1 567 ? -5.501 -2.269 39.285 1.00 93.44 567 GLU A C 1
ATOM 4430 O O . GLU A 1 567 ? -6.154 -2.322 40.332 1.00 93.44 567 GLU A O 1
ATOM 4435 N N . ILE A 1 568 ? -5.597 -3.206 38.338 1.00 94.06 568 ILE A N 1
ATOM 4436 C CA . ILE A 1 568 ? -6.520 -4.346 38.407 1.00 94.06 568 ILE A CA 1
ATOM 4437 C C . ILE A 1 568 ? -6.132 -5.299 39.536 1.00 94.06 568 ILE A C 1
ATOM 4439 O O . ILE A 1 568 ? -6.981 -5.711 40.329 1.00 94.06 568 ILE A O 1
ATOM 4443 N N . MET A 1 569 ? -4.843 -5.628 39.632 1.00 94.31 569 MET A N 1
ATOM 4444 C CA . MET A 1 569 ? -4.320 -6.511 40.674 1.00 94.31 569 MET A CA 1
ATOM 4445 C C . MET A 1 569 ? -4.521 -5.916 42.070 1.00 94.31 569 MET A C 1
ATOM 4447 O O . MET A 1 569 ? -4.895 -6.633 43.003 1.00 94.31 569 MET A O 1
ATOM 4451 N N . ALA A 1 570 ? -4.341 -4.601 42.216 1.00 92.25 570 ALA A N 1
ATOM 4452 C CA . ALA A 1 570 ? -4.627 -3.901 43.461 1.00 92.25 570 ALA A CA 1
ATOM 4453 C C . ALA A 1 570 ? -6.116 -3.989 43.835 1.00 92.25 570 ALA A C 1
ATOM 4455 O O . ALA A 1 570 ? -6.434 -4.214 45.006 1.00 92.25 570 ALA A O 1
ATOM 4456 N N . ASP A 1 571 ? -7.034 -3.860 42.869 1.00 89.75 571 ASP A N 1
ATOM 4457 C CA . ASP A 1 571 ? -8.470 -3.985 43.143 1.00 89.75 571 ASP A CA 1
ATOM 4458 C C . ASP A 1 571 ? -8.873 -5.403 43.565 1.00 89.75 571 ASP A C 1
ATOM 4460 O O . ASP A 1 571 ? -9.572 -5.576 44.566 1.00 89.75 571 ASP A O 1
ATOM 4464 N N . LEU A 1 572 ? -8.370 -6.426 42.869 1.00 91.69 572 LEU A N 1
ATOM 4465 C CA . LEU A 1 572 ? -8.601 -7.831 43.221 1.00 91.69 572 LEU A CA 1
ATOM 4466 C C . LEU A 1 572 ? -8.052 -8.180 44.610 1.00 91.69 572 LEU A C 1
ATOM 4468 O O . LEU A 1 572 ? -8.726 -8.855 45.394 1.00 91.69 572 LEU A O 1
ATOM 4472 N N . SER A 1 573 ? -6.860 -7.681 44.945 1.00 92.00 573 SER A N 1
ATOM 4473 C CA . SER A 1 573 ? -6.255 -7.873 46.266 1.00 92.00 573 SER A CA 1
ATOM 4474 C C . SER A 1 573 ? -7.119 -7.259 47.372 1.00 92.00 573 SER A C 1
ATOM 4476 O O . SER A 1 573 ? -7.440 -7.935 48.354 1.00 92.00 573 SER A O 1
ATOM 4478 N N . ARG A 1 574 ? -7.600 -6.019 47.186 1.00 90.44 574 ARG A N 1
ATOM 4479 C CA . ARG A 1 574 ? -8.514 -5.364 48.141 1.00 90.44 574 ARG A CA 1
ATOM 4480 C C . ARG A 1 574 ? -9.810 -6.151 48.340 1.00 90.44 574 ARG A C 1
ATOM 4482 O O . ARG A 1 574 ? -10.231 -6.335 49.481 1.00 90.44 574 ARG A O 1
ATOM 4489 N N . ARG A 1 575 ? -10.425 -6.647 47.260 1.00 88.31 575 ARG A N 1
ATOM 4490 C CA . ARG A 1 575 ? -11.653 -7.461 47.338 1.00 88.31 575 ARG A CA 1
ATOM 4491 C C . ARG A 1 575 ? -11.425 -8.755 48.106 1.00 88.31 575 ARG A C 1
ATOM 4493 O O . ARG A 1 575 ? -12.163 -9.039 49.043 1.00 88.31 575 ARG A O 1
ATOM 4500 N N . THR A 1 576 ? -10.350 -9.470 47.783 1.00 89.75 576 THR A N 1
ATOM 4501 C CA . THR A 1 576 ? -9.983 -10.724 48.456 1.00 89.75 576 THR A CA 1
ATOM 4502 C C . THR A 1 576 ? -9.760 -10.504 49.956 1.00 89.75 576 THR A C 1
ATOM 4504 O O . THR A 1 576 ? -10.249 -11.271 50.789 1.00 89.75 576 THR A O 1
ATOM 4507 N N . GLN A 1 577 ? -9.078 -9.416 50.335 1.00 89.56 577 GLN A N 1
ATOM 4508 C CA . GLN A 1 577 ? -8.891 -9.039 51.741 1.00 89.56 577 GLN A CA 1
ATOM 4509 C C . GLN A 1 577 ? -10.223 -8.727 52.439 1.00 89.56 577 GLN A C 1
ATOM 4511 O O . GLN A 1 577 ? -10.446 -9.158 53.574 1.00 89.56 577 GLN A O 1
ATOM 4516 N N . GLN A 1 578 ? -11.127 -8.004 51.773 1.00 89.00 578 GLN A N 1
ATOM 4517 C CA . GLN A 1 578 ? -12.438 -7.654 52.318 1.00 89.00 578 GLN A CA 1
ATOM 4518 C C . GLN A 1 578 ? -13.348 -8.881 52.488 1.00 89.00 578 GLN A C 1
ATOM 4520 O O . GLN A 1 578 ? -14.014 -9.017 53.520 1.00 89.00 578 GLN A O 1
ATOM 4525 N N . GLU A 1 579 ? -13.348 -9.799 51.524 1.00 87.50 579 GLU A N 1
ATOM 4526 C CA . GLU A 1 579 ? -14.069 -11.074 51.593 1.00 87.50 579 GLU A CA 1
ATOM 4527 C C . GLU A 1 579 ? -13.535 -11.945 52.730 1.00 87.50 579 GLU A C 1
ATOM 4529 O O . GLU A 1 579 ? -14.309 -12.399 53.576 1.00 87.50 579 GLU A O 1
ATOM 4534 N N . THR A 1 580 ? -12.209 -12.080 52.832 1.00 87.81 580 THR A N 1
ATOM 4535 C CA . THR A 1 580 ? -11.546 -12.821 53.916 1.00 87.81 580 THR A CA 1
ATOM 4536 C C . THR A 1 580 ? -11.916 -12.247 55.285 1.00 87.81 580 THR A C 1
ATOM 4538 O O . THR A 1 580 ? -12.302 -12.987 56.191 1.00 87.81 580 THR A O 1
ATOM 4541 N N . ARG A 1 581 ? -11.885 -10.917 55.444 1.00 86.81 581 ARG A N 1
ATOM 4542 C CA . ARG A 1 581 ? -12.292 -10.241 56.687 1.00 86.81 581 ARG A CA 1
ATOM 4543 C C . ARG A 1 581 ? -13.771 -10.464 57.012 1.00 86.81 581 ARG A C 1
ATOM 4545 O O . ARG A 1 581 ? -14.123 -10.649 58.174 1.00 86.81 581 ARG A O 1
ATOM 4552 N N . THR A 1 582 ? -14.639 -10.469 56.004 1.00 86.25 582 THR A N 1
ATOM 4553 C CA . THR A 1 582 ? -16.076 -10.716 56.187 1.00 86.25 582 THR A CA 1
ATOM 4554 C C . THR A 1 582 ? -16.345 -12.156 56.624 1.00 86.25 582 THR A C 1
ATOM 4556 O O . THR A 1 582 ? -17.144 -12.382 57.533 1.00 86.25 582 THR A O 1
ATOM 4559 N N . LEU A 1 583 ? -15.651 -13.127 56.026 1.00 84.62 583 LEU A N 1
ATOM 4560 C CA . LEU A 1 583 ? -15.713 -14.534 56.424 1.00 84.62 583 LEU A CA 1
ATOM 4561 C C . LEU A 1 583 ? -15.212 -14.733 57.860 1.00 84.62 583 LEU A C 1
ATOM 4563 O O . LEU A 1 583 ? -15.910 -15.354 58.659 1.00 84.62 583 LEU A O 1
ATOM 4567 N N . LEU A 1 584 ? -14.070 -14.140 58.221 1.00 80.69 584 LEU A N 1
ATOM 4568 C CA . LEU A 1 584 ? -13.541 -14.176 59.590 1.00 80.69 584 LEU A CA 1
ATOM 4569 C C . LEU A 1 584 ? -14.535 -13.600 60.607 1.00 80.69 584 LEU A C 1
ATOM 4571 O O . LEU A 1 584 ? -14.779 -14.216 61.643 1.00 80.69 584 LEU A O 1
ATOM 4575 N N . ASN A 1 585 ? -15.170 -12.467 60.295 1.00 79.19 585 ASN A N 1
ATOM 4576 C CA . ASN A 1 585 ? -16.195 -11.878 61.157 1.00 79.19 585 ASN A CA 1
ATOM 4577 C C . ASN A 1 585 ? -17.426 -12.788 61.315 1.00 79.19 585 ASN A C 1
ATOM 4579 O O . ASN A 1 585 ? -17.978 -12.871 62.407 1.00 79.19 585 ASN A O 1
ATOM 4583 N N . ARG A 1 586 ? -17.844 -13.505 60.262 1.00 75.62 586 ARG A N 1
ATOM 4584 C CA . ARG A 1 586 ? -18.959 -14.471 60.329 1.00 75.62 586 ARG A CA 1
ATOM 4585 C C . ARG A 1 586 ? -18.623 -15.706 61.163 1.00 75.62 586 ARG A C 1
ATOM 4587 O O . ARG A 1 586 ? -19.477 -16.174 61.905 1.00 75.62 586 ARG A O 1
ATOM 4594 N N . VAL A 1 587 ? -17.393 -16.213 61.071 1.00 72.50 587 VAL A N 1
ATOM 4595 C CA . VAL A 1 587 ? -16.925 -17.346 61.890 1.00 72.50 587 VAL A CA 1
ATOM 4596 C C . VAL A 1 587 ? -16.781 -16.937 63.361 1.00 72.50 587 VAL A C 1
ATOM 4598 O O . VAL A 1 587 ? -17.131 -17.710 64.244 1.00 72.50 587 VAL A O 1
ATOM 4601 N N . SER A 1 588 ? -16.343 -15.703 63.631 1.00 60.41 588 SER A N 1
ATOM 4602 C CA . SER A 1 588 ? -16.216 -15.145 64.988 1.00 60.41 588 SER A CA 1
ATOM 4603 C C . SER A 1 588 ? -17.567 -14.914 65.696 1.00 60.41 588 SER A C 1
ATOM 4605 O O . SER A 1 588 ? -17.624 -14.863 66.922 1.00 60.41 588 SER A O 1
ATOM 4607 N N . LEU A 1 589 ? -18.672 -14.808 64.944 1.00 56.84 589 LEU A N 1
ATOM 4608 C CA . LEU A 1 589 ? -20.034 -14.643 65.479 1.00 56.84 589 LEU A CA 1
ATOM 4609 C C . LEU A 1 589 ? -20.695 -15.953 65.941 1.00 56.84 589 LEU A C 1
ATOM 4611 O O . LEU A 1 589 ? -21.758 -15.900 66.556 1.00 56.84 589 LEU A O 1
ATOM 4615 N N . TYR A 1 590 ? -20.082 -17.114 65.694 1.00 50.47 590 TYR A N 1
ATOM 4616 C CA . TYR A 1 590 ? -20.463 -18.356 66.365 1.00 50.47 590 TYR A CA 1
ATOM 4617 C C . TYR A 1 590 ? -19.654 -18.467 67.663 1.00 50.47 590 TYR A C 1
ATOM 4619 O O . TYR A 1 590 ? -18.434 -18.643 67.598 1.00 50.47 590 TYR A O 1
ATOM 4627 N N . PRO A 1 591 ? -20.282 -18.373 68.853 1.00 46.91 591 PRO A N 1
ATOM 4628 C CA . PRO A 1 591 ? -19.566 -18.599 70.096 1.00 46.91 591 PRO A CA 1
ATOM 4629 C C . PRO A 1 591 ? -18.997 -20.014 70.051 1.00 46.91 591 PRO A C 1
ATOM 4631 O O . PRO A 1 591 ? -19.740 -20.974 69.833 1.00 46.91 591 PRO A O 1
ATOM 4634 N N . ARG A 1 592 ? -17.687 -20.158 70.276 1.00 51.47 592 ARG A N 1
ATOM 4635 C CA . ARG A 1 592 ? -17.126 -21.454 70.662 1.00 51.47 592 ARG A CA 1
ATOM 4636 C C . ARG A 1 592 ? -17.895 -21.899 71.901 1.00 51.47 592 ARG A C 1
ATOM 4638 O O . ARG A 1 592 ? -17.719 -21.313 72.967 1.00 51.47 592 ARG A O 1
ATOM 4645 N N . SER A 1 593 ? -18.766 -22.894 71.749 1.00 40.62 593 SER A N 1
ATOM 4646 C CA . SER A 1 593 ? -19.367 -23.590 72.877 1.00 40.62 593 SER A CA 1
ATOM 4647 C C . SER A 1 593 ? -18.228 -24.063 73.773 1.00 40.62 593 SER A C 1
ATOM 4649 O O . SER A 1 593 ? -17.338 -24.797 73.341 1.00 40.62 593 SER A O 1
ATOM 4651 N N . SER A 1 594 ? -18.240 -23.535 74.988 1.00 46.00 594 SER A N 1
ATOM 4652 C CA . SER A 1 594 ? -17.316 -23.771 76.083 1.00 46.00 594 SER A CA 1
ATOM 4653 C C . SER A 1 594 ? -16.999 -25.257 76.249 1.00 46.00 594 SER A C 1
ATOM 4655 O O . SER A 1 594 ? -17.894 -26.084 76.399 1.00 46.00 594 SER A O 1
ATOM 4657 N N . GLY A 1 595 ? -15.706 -25.580 76.261 1.00 36.56 595 GLY A N 1
ATOM 4658 C CA . GLY A 1 595 ? -15.210 -26.940 76.441 1.00 36.56 595 GLY A CA 1
ATOM 4659 C C . GLY A 1 595 ? -13.750 -26.966 76.884 1.00 36.56 595 GLY A C 1
ATOM 4660 O O . GLY A 1 595 ? -12.875 -27.283 76.094 1.00 36.56 595 GLY A O 1
ATOM 4661 N N . ASN A 1 596 ? -13.551 -26.636 78.161 1.00 34.53 596 ASN A N 1
ATOM 4662 C CA . ASN A 1 596 ? -12.450 -27.000 79.058 1.00 34.53 596 ASN A CA 1
ATOM 4663 C C . ASN A 1 596 ? -11.000 -26.558 78.776 1.00 34.53 596 ASN A C 1
ATOM 4665 O O . ASN A 1 596 ? -10.344 -26.923 77.807 1.00 34.53 596 ASN A O 1
ATOM 4669 N N . HIS A 1 597 ? -10.502 -25.838 79.785 1.00 43.66 597 HIS A N 1
ATOM 4670 C CA . HIS A 1 597 ? -9.114 -25.597 80.153 1.00 43.66 597 HIS A CA 1
ATOM 4671 C C . HIS A 1 597 ? -8.177 -26.791 79.931 1.00 43.66 597 HIS A C 1
ATOM 4673 O O . HIS A 1 597 ? -8.408 -27.856 80.498 1.00 43.66 597 HIS A O 1
ATOM 4679 N N . VAL A 1 598 ? -7.035 -26.540 79.283 1.00 34.03 598 VAL A N 1
ATOM 4680 C CA . VAL A 1 598 ? -5.739 -27.083 79.717 1.00 34.03 598 VAL A CA 1
ATOM 4681 C C . VAL A 1 598 ? -4.694 -25.969 79.612 1.00 34.03 598 VAL A C 1
ATOM 4683 O O . VAL A 1 598 ? -4.657 -25.199 78.657 1.00 34.03 598 VAL A O 1
ATOM 4686 N N . THR A 1 599 ? -3.927 -25.859 80.686 1.00 37.31 599 THR A N 1
ATOM 4687 C CA . THR A 1 599 ? -3.035 -24.788 81.132 1.00 37.31 599 THR A CA 1
ATOM 4688 C C . THR A 1 599 ? -1.776 -24.570 80.295 1.00 37.31 599 THR A C 1
ATOM 4690 O O . THR A 1 599 ? -1.170 -25.508 79.781 1.00 37.31 599 THR A O 1
ATOM 4693 N N . GLU A 1 600 ? -1.338 -23.309 80.282 1.00 37.59 600 GLU A N 1
ATOM 4694 C CA . GLU A 1 600 ? -0.011 -22.836 79.890 1.00 37.59 600 GLU A CA 1
ATOM 4695 C C . GLU A 1 600 ? 1.102 -23.538 80.687 1.00 37.59 600 GLU A C 1
ATOM 4697 O O . GLU A 1 600 ? 1.357 -23.206 81.841 1.00 37.59 600 GLU A O 1
ATOM 4702 N N . ALA A 1 601 ? 1.796 -24.490 80.066 1.00 36.53 601 ALA A N 1
ATOM 4703 C CA . ALA A 1 601 ? 3.159 -24.872 80.429 1.00 36.53 601 ALA A CA 1
ATOM 4704 C C . ALA A 1 601 ? 3.759 -25.741 79.319 1.00 36.53 601 ALA A C 1
ATOM 4706 O O . ALA A 1 601 ? 3.553 -26.948 79.324 1.00 36.53 601 ALA A O 1
ATOM 4707 N N . GLN A 1 602 ? 4.486 -25.123 78.380 1.00 34.56 602 GLN A N 1
ATOM 4708 C CA . GLN A 1 602 ? 5.686 -25.664 77.710 1.00 34.56 602 GLN A CA 1
ATOM 4709 C C . GLN A 1 602 ? 6.102 -24.739 76.556 1.00 34.56 602 GLN A C 1
ATOM 4711 O O . GLN A 1 602 ? 5.918 -25.019 75.376 1.00 34.56 602 GLN A O 1
ATOM 4716 N N . VAL A 1 603 ? 6.713 -23.610 76.918 1.00 41.19 603 VAL A N 1
ATOM 4717 C CA . VAL A 1 603 ? 7.670 -22.922 76.047 1.00 41.19 603 VAL A CA 1
ATOM 4718 C C . VAL A 1 603 ? 9.061 -23.374 76.488 1.00 41.19 603 VAL A C 1
ATOM 4720 O O . VAL A 1 603 ? 9.341 -23.383 77.685 1.00 41.19 603 VAL A O 1
ATOM 4723 N N . ARG A 1 604 ? 9.920 -23.669 75.502 1.00 35.25 604 ARG A N 1
ATOM 4724 C CA . ARG A 1 604 ? 11.351 -24.047 75.562 1.00 35.25 604 ARG A CA 1
ATOM 4725 C C . ARG A 1 604 ? 11.630 -25.551 75.502 1.00 35.25 604 ARG A C 1
ATOM 4727 O O . ARG A 1 604 ? 11.801 -26.187 76.532 1.00 35.25 604 ARG A O 1
ATOM 4734 N N . ASN A 1 605 ? 11.884 -26.069 74.298 1.00 31.53 605 ASN A N 1
ATOM 4735 C CA . ASN A 1 605 ? 13.268 -26.359 73.905 1.00 31.53 605 ASN A CA 1
ATOM 4736 C C . ASN A 1 605 ? 13.410 -26.711 72.412 1.00 31.53 605 ASN A C 1
ATOM 4738 O O . ASN A 1 605 ? 12.574 -27.421 71.868 1.00 31.53 605 ASN A O 1
ATOM 4742 N N . LYS A 1 606 ? 14.554 -26.301 71.847 1.00 32.62 606 LYS A N 1
ATOM 4743 C CA . LYS A 1 606 ? 15.165 -26.674 70.552 1.00 32.62 606 LYS A CA 1
ATOM 4744 C C . LYS A 1 606 ? 14.736 -25.897 69.301 1.00 32.62 606 LYS A C 1
ATOM 4746 O O . LYS A 1 606 ? 13.806 -26.254 68.590 1.00 32.62 606 LYS A O 1
ATOM 4751 N N . GLY A 1 607 ? 15.524 -24.856 69.024 1.00 31.56 607 GLY A N 1
ATOM 4752 C CA . GLY A 1 607 ? 15.778 -24.364 67.672 1.00 31.56 607 GLY A CA 1
ATOM 4753 C C . GLY A 1 607 ? 16.846 -25.192 66.939 1.00 31.56 607 GLY A C 1
ATOM 4754 O O . GLY A 1 607 ? 17.486 -26.047 67.552 1.00 31.56 607 GLY A O 1
ATOM 4755 N N . HIS A 1 608 ? 17.030 -24.843 65.659 1.00 33.75 608 HIS A N 1
ATOM 4756 C CA . HIS A 1 608 ? 17.914 -25.441 64.640 1.00 33.75 608 HIS A CA 1
ATOM 4757 C C . HIS A 1 608 ? 17.550 -26.894 64.284 1.00 33.75 608 HIS A C 1
ATOM 4759 O O . HIS A 1 608 ? 17.481 -27.758 65.142 1.00 33.75 608 HIS A O 1
ATOM 4765 N N . ASP A 1 609 ? 17.252 -27.233 63.030 1.00 32.06 609 ASP A N 1
ATOM 4766 C CA . ASP A 1 609 ? 18.186 -27.143 61.910 1.00 32.06 609 ASP A CA 1
ATOM 4767 C C . ASP A 1 609 ? 17.483 -27.390 60.549 1.00 32.06 609 ASP A C 1
ATOM 4769 O O . ASP A 1 609 ? 16.414 -27.990 60.484 1.00 32.06 609 ASP A O 1
ATOM 4773 N N . MET A 1 610 ? 18.180 -26.988 59.484 1.00 30.22 610 MET A N 1
ATOM 4774 C CA . MET A 1 610 ? 18.118 -27.455 58.089 1.00 30.22 610 MET A CA 1
ATOM 4775 C C . MET A 1 610 ? 17.056 -26.968 57.079 1.00 30.22 610 MET A C 1
ATOM 4777 O O . MET A 1 610 ? 15.950 -27.480 56.932 1.00 30.22 610 MET A O 1
ATOM 4781 N N . ARG A 1 611 ? 17.564 -26.082 56.206 1.00 35.62 611 ARG A N 1
ATOM 4782 C CA . ARG A 1 611 ? 17.342 -26.054 54.749 1.00 35.62 611 ARG A CA 1
ATOM 4783 C C . ARG A 1 611 ? 17.466 -27.456 54.118 1.00 35.62 611 ARG A C 1
ATOM 4785 O O . ARG A 1 611 ? 18.486 -28.101 54.343 1.00 35.62 611 ARG A O 1
ATOM 4792 N N . ARG A 1 612 ? 16.555 -27.816 53.204 1.00 33.62 612 ARG A N 1
ATOM 4793 C CA . ARG A 1 612 ? 16.812 -28.308 51.822 1.00 33.62 612 ARG A CA 1
ATOM 4794 C C . ARG A 1 612 ? 15.540 -28.901 51.205 1.00 33.62 612 ARG A C 1
ATOM 4796 O O . ARG A 1 612 ? 14.958 -29.786 51.808 1.00 33.62 612 ARG A O 1
ATOM 4803 N N . GLY A 1 613 ? 15.247 -28.449 49.979 1.00 29.59 613 GLY A N 1
ATOM 4804 C CA . GLY A 1 613 ? 14.725 -29.221 48.842 1.00 29.59 613 GLY A CA 1
ATOM 4805 C C . GLY A 1 613 ? 13.344 -29.867 48.961 1.00 29.59 613 GLY A C 1
ATOM 4806 O O . GLY A 1 613 ? 13.081 -30.613 49.891 1.00 29.59 613 GLY A O 1
ATOM 4807 N N . VAL A 1 614 ? 12.507 -29.670 47.944 1.00 31.94 614 VAL A N 1
ATOM 4808 C CA . VAL A 1 614 ? 12.174 -30.721 46.964 1.00 31.94 614 VAL A CA 1
ATOM 4809 C C . VAL A 1 614 ? 11.234 -30.120 45.911 1.00 31.94 614 VAL A C 1
ATOM 4811 O O . VAL A 1 614 ? 10.214 -29.512 46.227 1.00 31.94 614 VAL A O 1
ATOM 4814 N N . ASP A 1 615 ? 11.677 -30.277 44.670 1.00 34.72 615 ASP A N 1
ATOM 4815 C CA . ASP A 1 615 ? 10.957 -30.150 43.410 1.00 34.72 615 ASP A CA 1
ATOM 4816 C C . ASP A 1 615 ? 9.776 -31.135 43.271 1.00 34.72 615 ASP A C 1
ATOM 4818 O O . ASP A 1 615 ? 9.773 -32.202 43.880 1.00 34.72 615 ASP A O 1
ATOM 4822 N N . LEU A 1 616 ? 8.891 -30.804 42.319 1.00 35.78 616 LEU A N 1
ATOM 4823 C CA . LEU A 1 616 ? 7.990 -31.668 41.528 1.00 35.78 616 LEU A CA 1
ATOM 4824 C C . LEU A 1 616 ? 6.676 -32.168 42.163 1.00 35.78 616 LEU A C 1
ATOM 4826 O O . LEU A 1 616 ? 6.653 -33.098 42.967 1.00 35.78 616 LEU A O 1
ATOM 4830 N N . MET A 1 617 ? 5.556 -31.663 41.632 1.00 39.62 617 MET A N 1
ATOM 4831 C CA . MET A 1 617 ? 4.874 -32.287 40.481 1.00 39.62 617 MET A CA 1
ATOM 4832 C C . MET A 1 617 ? 4.129 -31.248 39.646 1.00 39.62 617 MET A C 1
ATOM 4834 O O . MET A 1 617 ? 3.581 -30.302 40.256 1.00 39.62 617 MET A O 1
#

Secondary structure (DSSP, 8-state):
------SSHHHHHHHHHHHHHTS-EEEEEEEGGGSHHHHHHHHHHHHHGGGGGTSSSS---GGGGSSSHHHHHHHHHHHHHHHT-SS--S-EEEEEE--TTSHHHHHHHHHHHHHHHHHT--GGGGEEEEEEES-HHHHHHHHHTTTTTT-TTSEEEEE--TT-HHHHHHT-TTT--SSS--EEEEEEES-GGGS--EEEEESS----SSSS--PPPTT-EEEEEEEEEEPTT--GGGT-S--HHHHHHHHT-S-HHHHHGGGGGGGGEEEEEEEEE--GGGSTTHHHHHHHSTT--EEEEE-HHHHHHHHHHHHHEEEEEEEEEEE-BSSTT--TTPPP--EEETTEEE--B-HHHHHHHHH-TTTSTT-TTS---EEE--SS--SS-EEEEEESS--HHHHHHHHHHS-HHHHHHHHHHHHHHHHHHHTT-HHHHHHHHHHHHHH-TT-HHHHHHHHHIIIIIS--HHHHHHHHHHHHHH-SSS-HHHHHHHHHHHHHTT-HHHHHHHHHHHHHH-TT-HHHHHHHHHHHHHTT-HHHHHHHHHHHHHH-SS-TTHHHHHHHHHHHHHHHHHHHHHHHHHHHHHHHTS---------------------------